Protein AF-A0A956UY83-F1 (afdb_monomer_lite)

Radius of gyration: 23.58 Å; chains: 1; bounding box: 58×49×59 Å

Sequence (407 aa):
MSHESLRDFHHNQSVWLARLATGSGDPSGYDPRLHQHADASAIRTGESGVVMLPFERTTGESLAAFRALSAWLRQIPIADMLVWSMQRDAEIDLELLAQGFRSGFEPWWMTRDLSRPIATPMHEISLITNADIEHLADSTIPYIVQAQLPLMRNLVRSTNQVIWLVARSGRTIIGQTILNITDDHAGIFNVGVDGRYRRRGIGTSLTNAALLLARDLGVRSVNLNSTGMGEHIYQKSGFRRIGEGMTWSISGRNAQQPVSVENYELARAIGGGETADVESLPLPAIFPNGMTPQELAAHFHQQEMLQHLITLGQTPEIISLWDAGLREQALAAASNPAARELVTDTRRARPLHLATERGAGTLVLALIAAGADLHARDGEYRSTPLDWAHACNKPTIARIIRQAGGS

Secondary structure (DSSP, 8-state):
--HHHHHHHHHHHHHHHHHHHHSSS---S--TTEEEETTEEEEEETTEEEEE--SS--HHHHHHHHHHHHHHHTTS--SEEEEEESS--HHHHHHHHHTTPEE----EEEEEETTS--PPPSSEEEE--HHHHHTTTT--STT--GGGHHHHHHHHHH-TTEEEEEEEETTEEEEEEEEEE-SSEEEEEEEEE-GGGTTSSHHHHHHHHHHHHHHHTT-SEEEEEE-TTTHHHHHHTT-EEEEE-EEEEEEHHHHHSPPPHHHHHHHHHHHHT-GGGGSSS---SS-TTS--HHHHHHHTT-HHHHHHHHHTTPPP-HHHHHHTT-HHHHHHHTTSHHHHT---STT---HHHHHHHHT-HHHHHHHHHTT--TT---SSS---HHHHHHHTT-HHHHHHHHHTT--

Structure (mmCIF, N/CA/C/O backbone):
data_AF-A0A956UY83-F1
#
_entry.id   AF-A0A956UY83-F1
#
loop_
_atom_site.group_PDB
_atom_site.id
_atom_site.type_symbol
_atom_site.label_atom_id
_atom_site.label_alt_id
_atom_site.label_comp_id
_atom_site.label_asym_id
_atom_site.label_entity_id
_atom_site.label_seq_id
_atom_site.pdbx_PDB_ins_code
_atom_site.Cartn_x
_atom_site.Cartn_y
_atom_site.Cartn_z
_atom_site.occupancy
_atom_site.B_iso_or_equiv
_atom_site.auth_seq_id
_atom_site.auth_comp_id
_atom_site.auth_asym_id
_atom_site.auth_atom_id
_atom_site.pdbx_PDB_model_num
ATOM 1 N N . MET A 1 1 ? -21.745 11.814 -4.403 1.00 50.91 1 MET A N 1
ATOM 2 C CA . MET A 1 1 ? -21.823 11.290 -3.020 1.00 50.91 1 MET A CA 1
ATOM 3 C C . MET A 1 1 ? -20.476 11.477 -2.350 1.00 50.91 1 MET A C 1
ATOM 5 O O . MET A 1 1 ? -19.491 11.058 -2.935 1.00 50.91 1 MET A O 1
ATOM 9 N N . SER A 1 2 ? -20.427 11.957 -1.116 1.00 58.25 2 SER A N 1
ATOM 10 C CA . SER A 1 2 ? -20.344 13.390 -0.798 1.00 58.25 2 SER A CA 1
ATOM 11 C C . SER A 1 2 ? -18.969 13.606 -0.157 1.00 58.25 2 SER A C 1
ATOM 13 O O . SER A 1 2 ? -18.491 12.723 0.549 1.00 58.25 2 SER A O 1
ATOM 15 N N . HIS A 1 3 ? -18.335 14.745 -0.429 1.00 74.50 3 HIS A N 1
ATOM 16 C CA . HIS A 1 3 ? -17.080 15.187 0.198 1.00 74.50 3 HIS A CA 1
ATOM 17 C C . HIS A 1 3 ? -17.102 15.004 1.732 1.00 74.50 3 HIS A C 1
ATOM 19 O O . HIS A 1 3 ? -16.123 14.582 2.337 1.00 74.50 3 HIS A O 1
ATOM 25 N N . GLU A 1 4 ? -18.285 15.202 2.322 1.00 83.94 4 GLU A N 1
ATOM 26 C CA . GLU A 1 4 ? -18.640 14.918 3.717 1.00 83.94 4 GLU A CA 1
ATOM 27 C C . GLU A 1 4 ? -18.223 13.510 4.177 1.00 83.94 4 GLU A C 1
ATOM 29 O O . GLU A 1 4 ? -17.485 13.397 5.143 1.00 83.94 4 GLU A O 1
ATOM 34 N N . SER A 1 5 ? -18.552 12.438 3.441 1.00 85.88 5 SER A N 1
ATOM 35 C CA . SER A 1 5 ? -18.210 11.069 3.871 1.00 85.88 5 SER A CA 1
ATOM 36 C C . SER A 1 5 ? -16.701 10.818 3.988 1.00 85.88 5 SER A C 1
ATOM 38 O O . SER A 1 5 ? -16.284 9.975 4.779 1.00 85.88 5 SER A O 1
ATOM 40 N N . LEU A 1 6 ? -15.879 11.496 3.176 1.00 88.06 6 LEU A N 1
ATOM 41 C CA . LEU A 1 6 ? -14.417 11.411 3.282 1.00 88.06 6 LEU A CA 1
ATOM 42 C C . LEU A 1 6 ? -13.892 12.240 4.456 1.00 88.06 6 LEU A C 1
ATOM 44 O O . LEU A 1 6 ? -12.936 11.823 5.105 1.00 88.06 6 LEU A O 1
ATOM 48 N N . ARG A 1 7 ? -14.535 13.369 4.762 1.00 89.19 7 ARG A N 1
ATOM 49 C CA . ARG A 1 7 ? -14.230 14.169 5.948 1.00 89.19 7 ARG A CA 1
ATOM 50 C C . ARG A 1 7 ? -14.555 13.402 7.231 1.00 89.19 7 ARG A C 1
ATOM 52 O O . ARG A 1 7 ? -13.711 13.334 8.117 1.00 89.19 7 ARG A O 1
ATOM 59 N N . ASP A 1 8 ? -15.711 12.743 7.286 1.00 89.38 8 ASP A N 1
ATOM 60 C CA . ASP A 1 8 ? -16.106 11.889 8.414 1.00 89.38 8 ASP A CA 1
ATOM 61 C C . ASP A 1 8 ? -15.128 10.719 8.587 1.00 89.38 8 ASP A C 1
ATOM 63 O O . ASP A 1 8 ? -14.770 10.347 9.706 1.00 89.38 8 ASP A O 1
ATOM 67 N N . PHE A 1 9 ? -14.659 10.149 7.468 1.00 90.12 9 PHE A N 1
ATOM 68 C CA . PHE A 1 9 ? -13.612 9.131 7.469 1.00 90.12 9 PHE A CA 1
ATOM 69 C C . PHE A 1 9 ? -12.315 9.671 8.072 1.00 90.12 9 PHE A C 1
ATOM 71 O O . PHE A 1 9 ? -11.784 9.076 9.008 1.00 90.12 9 PHE A O 1
ATOM 78 N N . HIS A 1 10 ? -11.795 10.781 7.536 1.00 91.12 10 HIS A N 1
ATOM 79 C CA . HIS A 1 10 ? -10.540 11.389 7.987 1.00 91.12 10 HIS A CA 1
ATOM 80 C C . HIS A 1 10 ? -10.600 11.748 9.470 1.00 91.12 10 HIS A C 1
ATOM 82 O O . HIS A 1 10 ? -9.668 11.438 10.216 1.00 91.12 10 HIS A O 1
ATOM 88 N N . HIS A 1 11 ? -11.728 12.298 9.921 1.00 91.00 11 HIS A N 1
ATOM 89 C CA . HIS A 1 11 ? -11.971 12.577 11.327 1.00 91.00 11 HIS A CA 1
ATOM 90 C C . HIS A 1 11 ? -11.939 11.294 12.171 1.00 91.00 11 HIS A C 1
ATOM 92 O O . HIS A 1 11 ? -11.192 11.221 13.147 1.00 91.00 11 HIS A O 1
ATOM 98 N N . ASN A 1 12 ? -12.679 10.250 11.779 1.00 93.38 12 ASN A N 1
ATOM 99 C CA . ASN A 1 12 ? -12.707 8.991 12.527 1.00 93.38 12 ASN A CA 1
ATOM 100 C C . ASN A 1 12 ? -11.324 8.321 12.594 1.00 93.38 12 ASN A C 1
ATOM 102 O O . ASN A 1 12 ? -10.913 7.869 13.663 1.00 93.38 12 ASN A O 1
ATOM 106 N N . GLN A 1 13 ? -10.586 8.314 11.481 1.00 90.88 13 GLN A N 1
ATOM 107 C CA . GLN A 1 13 ? -9.219 7.801 11.390 1.00 90.88 13 GLN A CA 1
ATOM 108 C C . GLN A 1 13 ? -8.261 8.597 12.292 1.00 90.88 13 GLN A C 1
ATOM 110 O O . GLN A 1 13 ? -7.444 8.004 12.997 1.00 90.88 13 GLN A O 1
ATOM 115 N N . SER A 1 14 ? -8.384 9.926 12.317 1.00 89.25 14 SER A N 1
ATOM 116 C CA . SER A 1 14 ? -7.574 10.801 13.173 1.00 89.25 14 SER A CA 1
ATOM 117 C C . SER A 1 14 ? -7.861 10.561 14.656 1.00 89.25 14 SER A C 1
ATOM 119 O O . SER A 1 14 ? -6.930 10.417 15.447 1.00 89.25 14 SER A O 1
ATOM 121 N N . VAL A 1 15 ? -9.137 10.426 15.038 1.00 91.12 15 VAL A N 1
ATOM 122 C CA . VAL A 1 15 ? -9.526 10.078 16.415 1.00 91.12 15 VAL A CA 1
ATOM 123 C C . VAL A 1 15 ? -9.041 8.679 16.788 1.00 91.12 15 VAL A C 1
ATOM 125 O O . VAL A 1 15 ? -8.536 8.488 17.892 1.00 91.12 15 VAL A O 1
ATOM 128 N N . TRP A 1 16 ? -9.147 7.701 15.883 1.00 92.12 16 TRP A N 1
ATOM 129 C CA . TRP A 1 16 ? -8.645 6.346 16.115 1.00 92.12 16 TRP A CA 1
ATOM 130 C C . TRP A 1 16 ? -7.144 6.345 16.417 1.00 92.12 16 TRP A C 1
ATOM 132 O O . TRP A 1 16 ? -6.716 5.787 17.428 1.00 92.12 16 TRP A O 1
ATOM 142 N N . LEU A 1 17 ? -6.347 7.016 15.582 1.00 89.75 17 LEU A N 1
ATOM 143 C CA . LEU A 1 17 ? -4.910 7.124 15.810 1.00 89.75 17 LEU A CA 1
ATOM 144 C C . LEU A 1 17 ? -4.606 7.871 17.114 1.00 89.75 17 LEU A C 1
ATOM 146 O O . LEU A 1 17 ? -3.739 7.431 17.864 1.00 89.75 17 LEU A O 1
ATOM 150 N N . ALA A 1 18 ? -5.321 8.956 17.423 1.00 88.19 18 ALA A N 1
ATOM 151 C CA . ALA A 1 18 ? -5.119 9.700 18.665 1.00 88.19 18 ALA A CA 1
ATOM 152 C C . ALA A 1 18 ? -5.425 8.841 19.904 1.00 88.19 18 ALA A C 1
ATOM 154 O O . ALA A 1 18 ? -4.653 8.843 20.857 1.00 88.19 18 ALA A O 1
ATOM 155 N N . ARG A 1 19 ? -6.484 8.024 19.869 1.00 90.06 19 ARG A N 1
ATOM 156 C CA . ARG A 1 19 ? -6.794 7.046 20.927 1.00 90.06 19 ARG A CA 1
ATOM 157 C C . ARG A 1 19 ? -5.690 5.999 21.076 1.00 90.06 19 ARG A C 1
ATOM 159 O O . ARG A 1 19 ? -5.310 5.658 22.193 1.00 90.06 19 ARG A O 1
ATOM 166 N N . LEU A 1 20 ? -5.124 5.510 19.970 1.00 87.25 20 LEU A N 1
ATOM 167 C CA . LEU A 1 20 ? -3.953 4.624 20.012 1.00 87.25 20 LEU A CA 1
ATOM 168 C C . LEU A 1 20 ? -2.699 5.332 20.545 1.00 87.25 20 LEU A C 1
ATOM 170 O O . LEU A 1 20 ? -1.855 4.686 21.166 1.00 87.25 20 LEU A O 1
ATOM 174 N N . ALA A 1 21 ? -2.581 6.643 20.328 1.00 84.00 21 ALA A N 1
ATOM 175 C CA . ALA A 1 21 ? -1.543 7.455 20.939 1.00 84.00 21 ALA A CA 1
ATOM 176 C C . ALA A 1 21 ? -1.723 7.452 22.449 1.00 84.00 21 ALA A C 1
ATOM 178 O O . ALA A 1 21 ? -0.811 7.036 23.137 1.00 84.00 21 ALA A O 1
ATOM 179 N N . THR A 1 22 ? -2.887 7.855 22.960 1.00 80.38 22 THR A N 1
ATOM 180 C CA . THR A 1 22 ? -3.088 8.154 24.382 1.00 80.38 22 THR A CA 1
ATOM 181 C C . THR A 1 22 ? -3.363 6.923 25.241 1.00 80.38 22 THR A C 1
ATOM 183 O O . THR A 1 22 ? -2.953 6.854 26.401 1.00 80.38 22 THR A O 1
ATOM 186 N N . GLY A 1 23 ? -4.028 5.917 24.677 1.00 81.56 23 GLY A N 1
ATOM 187 C CA . GLY A 1 23 ? -4.638 4.824 25.432 1.00 81.56 23 GLY A CA 1
ATOM 188 C C . GLY A 1 23 ? -5.921 5.224 26.165 1.00 81.56 23 GLY A C 1
ATOM 189 O O . GLY A 1 23 ? -6.405 4.445 26.988 1.00 81.56 23 GLY A O 1
ATOM 190 N N . SER A 1 24 ? -6.457 6.416 25.884 1.00 74.31 24 SER A N 1
ATOM 191 C CA . SER A 1 24 ? -7.703 6.952 26.440 1.00 74.31 24 SER A CA 1
ATOM 192 C C . SER A 1 24 ? -8.797 7.017 25.374 1.00 74.31 24 SER A C 1
ATOM 194 O O . SER A 1 24 ? -8.524 7.137 24.182 1.00 74.31 24 SER A O 1
ATOM 196 N N . GLY A 1 25 ? -10.059 6.975 25.806 1.00 68.50 25 GLY A N 1
ATOM 197 C CA . GLY A 1 25 ? -11.194 7.251 24.922 1.00 68.50 25 GLY A CA 1
ATOM 198 C C . GLY A 1 25 ? -11.371 8.720 24.543 1.00 68.50 25 GLY A C 1
ATOM 199 O O . GLY A 1 25 ? -11.945 8.999 23.490 1.00 68.50 25 GLY A O 1
ATOM 200 N N . ASP A 1 26 ? -10.866 9.625 25.384 1.00 74.00 26 ASP A N 1
ATOM 201 C CA . ASP A 1 26 ? -10.873 11.075 25.190 1.00 74.00 26 ASP A CA 1
ATOM 202 C C . ASP A 1 26 ? -9.459 11.554 24.799 1.00 74.00 26 ASP A C 1
ATOM 204 O O . ASP A 1 26 ? -8.561 11.535 25.650 1.00 74.00 26 ASP A O 1
ATOM 208 N N . PRO A 1 27 ? -9.227 11.935 23.528 1.00 70.62 27 PRO A N 1
ATOM 209 C CA . PRO A 1 27 ? -7.920 12.361 23.035 1.00 70.62 27 PRO A CA 1
ATOM 210 C C . PRO A 1 27 ? -7.611 13.851 23.286 1.00 70.62 27 PRO A C 1
ATOM 212 O O . PRO A 1 27 ? -6.609 14.340 22.775 1.00 70.62 27 PRO A O 1
ATOM 215 N N . SER A 1 28 ? -8.449 14.597 24.021 1.00 67.12 28 SER A N 1
ATOM 216 C CA . SER A 1 28 ? -8.338 16.064 24.152 1.00 67.12 28 SER A CA 1
ATOM 217 C C . SER A 1 28 ? -7.187 16.570 25.042 1.00 67.12 28 SER A C 1
ATOM 219 O O . SER A 1 28 ? -6.935 17.775 25.098 1.00 67.12 28 SER A O 1
ATOM 221 N N . GLY A 1 29 ? -6.472 15.677 25.734 1.00 63.16 29 GLY A N 1
ATOM 222 C CA . GLY A 1 29 ? -5.338 16.022 26.596 1.00 63.16 29 GLY A CA 1
ATOM 223 C C . GLY A 1 29 ? -3.993 16.093 25.863 1.00 63.16 29 GLY A C 1
ATOM 224 O O . GLY A 1 29 ? -3.785 15.443 24.842 1.00 63.16 29 GLY A O 1
ATOM 225 N N . TYR A 1 30 ? -3.042 16.847 26.424 1.00 67.50 30 TYR A N 1
ATOM 226 C CA . TYR A 1 30 ? -1.644 16.806 25.982 1.00 67.50 30 TYR A CA 1
ATOM 227 C C . TYR A 1 30 ? -1.063 15.400 26.196 1.00 67.50 30 TYR A C 1
ATOM 229 O O . TYR A 1 30 ? -1.013 14.921 27.331 1.00 67.50 30 TYR A O 1
ATOM 237 N N . ASP A 1 31 ? -0.585 14.763 25.125 1.00 75.56 31 ASP A N 1
ATOM 238 C CA . ASP A 1 31 ? 0.145 13.495 25.185 1.00 75.56 31 ASP A CA 1
ATOM 239 C C . ASP A 1 31 ? 1.488 13.639 24.454 1.00 75.56 31 ASP A C 1
ATOM 241 O O . ASP A 1 31 ? 1.511 14.059 23.297 1.00 75.56 31 ASP A O 1
ATOM 245 N N . PRO A 1 32 ? 2.620 13.263 25.077 1.00 78.62 32 PRO A N 1
ATOM 246 C CA . PRO A 1 32 ? 3.939 13.349 24.448 1.00 78.62 32 PRO A CA 1
ATOM 247 C C . PRO A 1 32 ? 4.111 12.430 23.223 1.00 78.62 32 PRO A C 1
ATOM 249 O O . PRO A 1 32 ? 5.154 12.476 22.579 1.00 78.62 32 PRO A O 1
ATOM 252 N N . ARG A 1 33 ? 3.130 11.575 22.910 1.00 82.38 33 ARG A N 1
ATOM 253 C CA . ARG A 1 33 ? 3.079 10.702 21.728 1.00 82.38 33 ARG A CA 1
ATOM 254 C C . ARG A 1 33 ? 2.190 11.254 20.614 1.00 82.38 33 ARG A C 1
ATOM 256 O O . ARG A 1 33 ? 2.056 10.568 19.606 1.00 82.38 33 ARG A O 1
ATOM 263 N N . LEU A 1 34 ? 1.592 12.434 20.774 1.00 86.50 34 LEU A N 1
ATOM 264 C CA . LEU A 1 34 ? 0.762 13.099 19.770 1.00 86.50 34 LEU A CA 1
ATOM 265 C C . LEU A 1 34 ? 1.307 14.507 19.502 1.00 86.50 34 LEU A C 1
ATOM 267 O O . LEU A 1 34 ? 1.472 15.312 20.414 1.00 86.50 34 LEU A O 1
ATOM 271 N N . HIS A 1 35 ? 1.534 14.822 18.233 1.00 89.50 35 HIS A N 1
ATOM 272 C CA . HIS A 1 35 ? 1.885 16.155 17.769 1.00 89.50 35 HIS A CA 1
ATOM 273 C C . HIS A 1 35 ? 0.931 16.572 16.654 1.00 89.50 35 HIS A C 1
ATOM 275 O O . HIS A 1 35 ? 0.647 15.792 15.746 1.00 89.50 35 HIS A O 1
ATOM 281 N N . GLN A 1 36 ? 0.413 17.794 16.726 1.00 88.62 36 GLN A N 1
ATOM 282 C CA . GLN A 1 36 ? -0.533 18.327 15.751 1.00 88.62 36 GLN A CA 1
ATOM 283 C C . GLN A 1 36 ? 0.060 19.546 15.059 1.00 88.62 36 GLN A C 1
ATOM 285 O O . GLN A 1 36 ? 0.726 20.369 15.686 1.00 88.62 36 GLN A O 1
ATOM 290 N N . HIS A 1 37 ? -0.211 19.666 13.764 1.00 84.88 37 HIS A N 1
ATOM 291 C CA . HIS A 1 37 ? 0.158 20.823 12.965 1.00 84.88 37 HIS A CA 1
ATOM 292 C C . HIS A 1 37 ? -0.976 21.112 11.980 1.00 84.88 37 HIS A C 1
ATOM 294 O O . HIS A 1 37 ? -1.172 20.369 11.018 1.00 84.88 37 HIS A O 1
ATOM 300 N N . ALA A 1 38 ? -1.720 22.197 12.215 1.00 81.88 38 ALA A N 1
ATOM 301 C CA . ALA A 1 38 ? -3.009 22.447 11.563 1.00 81.88 38 ALA A CA 1
ATOM 302 C C . ALA A 1 38 ? -3.973 21.252 11.757 1.00 81.88 38 ALA A C 1
ATOM 304 O O . ALA A 1 38 ? -4.163 20.809 12.886 1.00 81.88 38 ALA A O 1
ATOM 305 N N . ASP A 1 39 ? -4.581 20.736 10.688 1.00 82.00 39 ASP A N 1
ATOM 306 C CA . ASP A 1 39 ? -5.468 19.562 10.686 1.00 82.00 39 ASP A CA 1
ATOM 307 C C . ASP A 1 39 ? -4.734 18.225 10.457 1.00 82.00 39 ASP A C 1
ATOM 309 O O . ASP A 1 39 ? -5.361 17.173 10.338 1.00 82.00 39 ASP A O 1
ATOM 313 N N . ALA A 1 40 ? -3.401 18.254 10.425 1.00 88.12 40 ALA A N 1
ATOM 314 C CA . ALA A 1 40 ? -2.555 17.076 10.318 1.00 88.12 40 ALA A CA 1
ATOM 315 C C . ALA A 1 40 ? -2.027 16.647 11.696 1.00 88.12 40 ALA A C 1
ATOM 317 O O . ALA A 1 40 ? -1.881 17.458 12.617 1.00 88.12 40 ALA A O 1
ATOM 318 N N . SER A 1 41 ? -1.691 15.364 11.836 1.00 91.81 41 SER A N 1
ATOM 319 C CA . SER A 1 41 ? -1.151 14.830 13.092 1.00 91.81 41 SER A CA 1
ATOM 320 C C . SER A 1 41 ? -0.038 13.815 12.870 1.00 91.81 41 SER A C 1
ATOM 322 O O . SER A 1 41 ? -0.056 13.048 11.910 1.00 91.81 41 SER A O 1
ATOM 324 N N . ALA A 1 42 ? 0.933 13.814 13.779 1.00 93.44 42 ALA A N 1
ATOM 325 C CA . ALA A 1 42 ? 1.918 12.760 13.931 1.00 93.44 42 ALA A CA 1
ATOM 326 C C . ALA A 1 42 ? 1.766 12.095 15.291 1.00 93.44 42 ALA A C 1
ATOM 328 O O . ALA A 1 42 ? 1.588 12.761 16.310 1.00 93.44 42 ALA A O 1
ATOM 329 N N . ILE A 1 43 ? 1.830 10.771 15.300 1.00 91.56 43 ILE A N 1
ATOM 330 C CA . ILE A 1 43 ? 1.522 9.954 16.465 1.00 91.56 43 ILE A CA 1
ATOM 331 C C . ILE A 1 43 ? 2.555 8.842 16.611 1.00 91.56 43 ILE A C 1
ATOM 333 O O . ILE A 1 43 ? 2.953 8.239 15.621 1.00 91.56 43 ILE A O 1
ATOM 337 N N . ARG A 1 44 ? 2.949 8.514 17.844 1.00 89.12 44 ARG A N 1
ATOM 338 C CA . ARG A 1 44 ? 3.721 7.305 18.158 1.00 89.12 44 ARG A CA 1
ATOM 339 C C . ARG A 1 44 ? 2.810 6.220 18.734 1.00 89.12 44 ARG A C 1
ATOM 341 O O . ARG A 1 44 ? 2.484 6.235 19.922 1.00 89.12 44 ARG A O 1
ATOM 348 N N . THR A 1 45 ? 2.421 5.257 17.900 1.00 83.44 45 THR A N 1
ATOM 349 C CA . THR A 1 45 ? 1.601 4.098 18.289 1.00 83.44 45 THR A CA 1
ATOM 350 C C . THR A 1 45 ? 2.496 2.921 18.683 1.00 83.44 45 THR A C 1
ATOM 352 O O . THR A 1 45 ? 2.848 2.074 17.860 1.00 83.44 45 THR A O 1
ATOM 355 N N . GLY A 1 46 ? 2.891 2.858 19.956 1.00 81.19 46 GLY A N 1
ATOM 356 C CA . GLY A 1 46 ? 3.873 1.871 20.416 1.00 81.19 46 GLY A CA 1
ATOM 357 C C . GLY A 1 46 ? 5.273 2.210 19.897 1.00 81.19 46 GLY A C 1
ATOM 358 O O . GLY A 1 46 ? 5.852 3.205 20.330 1.00 81.19 46 GLY A O 1
ATOM 359 N N . GLU A 1 47 ? 5.811 1.391 18.991 1.00 86.38 47 GLU A N 1
ATOM 360 C CA . GLU A 1 47 ? 7.127 1.613 18.369 1.00 86.38 47 GLU A CA 1
ATOM 361 C C . GLU A 1 47 ? 7.048 2.303 16.999 1.00 86.38 47 GLU A C 1
ATOM 363 O O . GLU A 1 47 ? 8.048 2.859 16.557 1.00 86.38 47 GLU A O 1
ATOM 368 N N . SER A 1 48 ? 5.888 2.328 16.342 1.00 89.81 48 SER A N 1
ATOM 369 C CA . SER A 1 48 ? 5.723 2.948 15.020 1.00 89.81 48 SER A CA 1
ATOM 370 C C . SER A 1 48 ? 5.322 4.420 15.135 1.00 89.81 48 SER A C 1
ATOM 372 O O . SER A 1 48 ? 4.521 4.795 15.997 1.00 89.81 48 SER A O 1
ATOM 374 N N . GLY A 1 49 ? 5.860 5.256 14.250 1.00 93.81 49 GLY A N 1
ATOM 375 C CA . GLY A 1 49 ? 5.396 6.618 14.008 1.00 93.81 49 GLY A CA 1
ATOM 376 C C . GLY A 1 49 ? 4.368 6.643 12.877 1.00 93.81 49 GLY A C 1
ATOM 377 O O . GLY A 1 49 ? 4.543 5.973 11.868 1.00 93.81 49 GLY A O 1
ATOM 378 N N . VAL A 1 50 ? 3.303 7.423 13.007 1.00 94.69 50 VAL A N 1
ATOM 379 C CA . VAL A 1 50 ? 2.276 7.582 11.970 1.00 94.69 50 VAL A CA 1
ATOM 380 C C . VAL A 1 50 ? 2.049 9.062 11.726 1.00 94.69 50 VAL A C 1
ATOM 382 O O . VAL A 1 50 ? 1.783 9.793 12.672 1.00 94.69 50 VAL A O 1
ATOM 385 N N . VAL A 1 51 ? 2.124 9.498 10.473 1.00 95.44 51 VAL A N 1
ATOM 386 C CA . VAL A 1 51 ? 1.731 10.831 10.015 1.00 95.44 51 VAL A CA 1
ATOM 387 C C . VAL A 1 51 ? 0.429 10.705 9.235 1.00 95.44 51 VAL A C 1
ATOM 389 O O . VAL A 1 51 ? 0.377 10.023 8.213 1.00 95.44 51 VAL A O 1
ATOM 392 N N . MET A 1 52 ? -0.619 11.375 9.701 1.00 94.12 52 MET A N 1
ATOM 393 C CA . MET A 1 52 ? -1.843 11.595 8.939 1.00 94.12 52 MET A CA 1
ATOM 394 C C . MET A 1 52 ? -1.747 12.965 8.273 1.00 94.12 52 MET A C 1
ATOM 396 O O . MET A 1 52 ? -1.746 13.987 8.966 1.00 94.12 52 MET A O 1
ATOM 400 N N . LEU A 1 53 ? -1.637 12.980 6.943 1.00 94.19 53 LEU A N 1
ATOM 401 C CA . LEU A 1 53 ? -1.637 14.217 6.168 1.00 94.19 53 LEU A CA 1
ATOM 402 C C . LEU A 1 53 ? -2.990 14.933 6.295 1.00 94.19 53 LEU A C 1
ATOM 404 O O . LEU A 1 53 ? -4.016 14.292 6.568 1.00 94.19 53 LEU A O 1
ATOM 408 N N . PRO A 1 54 ? -2.999 16.267 6.135 1.00 90.50 54 PRO A N 1
ATOM 409 C CA . PRO A 1 54 ? -4.238 17.018 6.220 1.00 90.50 54 PRO A CA 1
ATOM 410 C C . PRO A 1 54 ? -5.176 16.653 5.059 1.00 90.50 54 PRO A C 1
ATOM 412 O O . PRO A 1 54 ? -4.748 16.124 4.030 1.00 90.50 54 PRO A O 1
ATOM 415 N N . PHE A 1 55 ? -6.468 16.927 5.224 1.00 87.06 55 PHE A N 1
ATOM 416 C CA . PHE A 1 55 ? -7.484 16.646 4.208 1.00 87.06 55 PHE A CA 1
ATOM 417 C C . PHE A 1 55 ? -8.044 17.958 3.652 1.00 87.06 55 PHE A C 1
ATOM 419 O O . PHE A 1 55 ? -8.235 18.914 4.393 1.00 87.06 55 PHE A O 1
ATOM 426 N N . GLU A 1 56 ? -8.317 18.008 2.342 1.00 84.12 56 GLU A N 1
ATOM 427 C CA . GLU A 1 56 ? -8.797 19.222 1.649 1.00 84.12 56 GLU A CA 1
ATOM 428 C C . GLU A 1 56 ? -7.817 20.412 1.715 1.00 84.12 56 GLU A C 1
ATOM 430 O O . GLU A 1 56 ? -8.223 21.574 1.712 1.00 84.12 56 GLU A O 1
ATOM 435 N N . ARG A 1 57 ? -6.513 20.127 1.750 1.00 85.25 57 ARG A N 1
ATOM 436 C CA . ARG A 1 57 ? -5.446 21.128 1.667 1.00 85.25 57 ARG A CA 1
ATOM 437 C C . ARG A 1 57 ? -4.762 21.097 0.316 1.00 85.25 57 ARG A C 1
ATOM 439 O O . ARG A 1 57 ? -4.777 20.087 -0.383 1.00 85.25 57 ARG A O 1
ATOM 446 N N . THR A 1 58 ? -4.121 22.205 -0.029 1.00 91.38 58 THR A N 1
ATOM 447 C CA . THR A 1 58 ? -3.215 22.238 -1.177 1.00 91.38 58 THR A CA 1
ATOM 448 C C . THR A 1 58 ? -2.016 21.314 -0.944 1.00 91.38 58 THR A C 1
ATOM 450 O O . THR A 1 58 ? -1.633 21.026 0.196 1.00 91.38 58 THR A O 1
ATOM 453 N N . THR A 1 59 ? -1.374 20.885 -2.029 1.00 92.75 59 THR A N 1
ATOM 454 C CA . THR A 1 59 ? -0.110 20.135 -2.000 1.00 92.75 59 THR A CA 1
ATOM 455 C C . THR A 1 59 ? 0.933 20.835 -1.120 1.00 92.75 59 THR A C 1
ATOM 457 O O . THR A 1 59 ? 1.528 20.217 -0.240 1.00 92.75 59 THR A O 1
ATOM 460 N N . GLY A 1 60 ? 1.104 22.154 -1.282 1.00 94.50 60 GLY A N 1
ATOM 461 C CA . GLY A 1 60 ? 2.084 22.941 -0.525 1.00 94.50 60 GLY A CA 1
ATOM 462 C C . GLY A 1 60 ? 1.817 22.975 0.983 1.00 94.50 60 GLY A C 1
ATOM 463 O O . GLY A 1 60 ? 2.745 22.795 1.774 1.00 94.50 60 GLY A O 1
ATOM 464 N N . GLU A 1 61 ? 0.558 23.153 1.393 1.00 94.50 61 GLU A N 1
ATOM 465 C CA . GLU A 1 61 ? 0.156 23.080 2.806 1.00 94.50 61 GLU A CA 1
ATOM 466 C C . GLU A 1 61 ? 0.381 21.676 3.384 1.00 94.50 61 GLU A C 1
ATOM 468 O O . GLU A 1 61 ? 0.895 21.539 4.497 1.00 94.50 61 GLU A O 1
ATOM 473 N N . SER A 1 62 ? 0.055 20.632 2.616 1.00 94.75 62 SER A N 1
ATOM 474 C CA . SER A 1 62 ? 0.232 19.234 3.024 1.00 94.75 62 SER A CA 1
ATOM 475 C C . SER A 1 62 ? 1.705 18.881 3.221 1.00 94.75 62 SER A C 1
ATOM 477 O O . SER A 1 62 ? 2.067 18.276 4.230 1.00 94.75 62 SER A O 1
ATOM 479 N N . LEU A 1 63 ? 2.574 19.329 2.312 1.00 95.69 63 LEU A N 1
ATOM 480 C CA . LEU A 1 63 ? 4.019 19.146 2.428 1.00 95.69 63 LEU A CA 1
ATOM 481 C C . LEU A 1 63 ? 4.626 19.960 3.576 1.00 95.69 63 LEU A C 1
ATOM 483 O O . LEU A 1 63 ? 5.536 19.484 4.256 1.00 95.69 63 LEU A O 1
ATOM 487 N N . ALA A 1 64 ? 4.124 21.170 3.838 1.00 95.31 64 ALA A N 1
ATOM 488 C CA . ALA A 1 64 ? 4.551 21.954 4.996 1.00 95.31 64 ALA A CA 1
ATOM 489 C C . ALA A 1 64 ? 4.189 21.253 6.315 1.00 95.31 64 ALA A C 1
ATOM 491 O O . ALA A 1 64 ? 5.042 21.132 7.198 1.00 95.31 64 ALA A O 1
ATOM 492 N N . ALA A 1 65 ? 2.962 20.732 6.420 1.00 95.06 65 ALA A N 1
ATOM 493 C CA . ALA A 1 65 ? 2.530 19.943 7.567 1.00 95.06 65 ALA A CA 1
ATOM 494 C C . ALA A 1 65 ? 3.370 18.667 7.717 1.00 95.06 65 ALA A C 1
ATOM 496 O O . ALA A 1 65 ? 3.874 18.392 8.804 1.00 95.06 65 ALA A O 1
ATOM 497 N N . PHE A 1 66 ? 3.598 17.929 6.625 1.00 96.06 66 PHE A N 1
ATOM 498 C CA . PHE A 1 66 ? 4.456 16.745 6.629 1.00 96.06 66 PHE A CA 1
ATOM 499 C C . PHE A 1 66 ? 5.861 17.050 7.165 1.00 96.06 66 PHE A C 1
ATOM 501 O O . PHE A 1 66 ? 6.346 16.335 8.042 1.00 96.06 66 PHE A O 1
ATOM 508 N N . ARG A 1 67 ? 6.515 18.119 6.690 1.00 95.00 67 ARG A N 1
ATOM 509 C CA . ARG A 1 67 ? 7.852 18.520 7.164 1.00 95.00 67 ARG A CA 1
ATOM 510 C C . ARG A 1 67 ? 7.879 18.805 8.667 1.00 95.00 67 ARG A C 1
ATOM 512 O O . ARG A 1 67 ? 8.766 18.306 9.353 1.00 95.00 67 ARG A O 1
ATOM 519 N N . ALA A 1 68 ? 6.907 19.554 9.189 1.00 94.81 68 ALA A N 1
ATOM 520 C CA . ALA A 1 68 ? 6.821 19.846 10.622 1.00 94.81 68 ALA A CA 1
ATOM 521 C C . ALA A 1 68 ? 6.607 18.571 11.462 1.00 94.81 68 ALA A C 1
ATOM 523 O O . ALA A 1 68 ? 7.312 18.325 12.441 1.00 94.81 68 ALA A O 1
ATOM 524 N N . LEU A 1 69 ? 5.665 17.728 11.042 1.00 95.19 69 LEU A N 1
ATOM 525 C CA . LEU A 1 69 ? 5.277 16.503 11.739 1.00 95.19 69 LEU A CA 1
ATOM 526 C C . LEU A 1 69 ? 6.372 15.423 11.713 1.00 95.19 69 LEU A C 1
ATOM 528 O O . LEU A 1 69 ? 6.672 14.800 12.734 1.00 95.19 69 LEU A O 1
ATOM 532 N N . SER A 1 70 ? 7.003 15.217 10.557 1.00 94.38 70 SER A N 1
ATOM 533 C CA . SER A 1 70 ? 8.120 14.278 10.400 1.00 94.38 70 SER A CA 1
ATOM 534 C C . SER A 1 70 ? 9.356 14.732 11.176 1.00 94.38 70 SER A C 1
ATOM 536 O O . SER A 1 70 ? 10.013 13.896 11.793 1.00 94.38 70 SER A O 1
ATOM 538 N N . ALA A 1 71 ? 9.646 16.038 11.228 1.00 93.69 71 ALA A N 1
ATOM 539 C CA . ALA A 1 71 ? 10.744 16.576 12.030 1.00 93.69 71 ALA A CA 1
ATOM 540 C C . ALA A 1 71 ? 10.577 16.271 13.525 1.00 93.69 71 ALA A C 1
ATOM 542 O O . ALA A 1 71 ? 11.567 15.990 14.200 1.00 93.69 71 ALA A O 1
ATOM 543 N N . TRP A 1 72 ? 9.342 16.279 14.033 1.00 93.50 72 TRP A N 1
ATOM 544 C CA . TRP A 1 72 ? 9.047 15.842 15.395 1.00 93.50 72 TRP A CA 1
ATOM 545 C C . TRP A 1 72 ? 9.267 14.332 15.578 1.00 93.50 72 TRP A C 1
ATOM 547 O O . TRP A 1 72 ? 10.007 13.931 16.475 1.00 93.50 72 TRP A O 1
ATOM 557 N N . LEU A 1 73 ? 8.719 13.479 14.700 1.00 93.38 73 LEU A N 1
ATOM 558 C CA . LEU A 1 73 ? 8.910 12.021 14.804 1.00 93.38 73 LEU A CA 1
ATOM 559 C C . LEU A 1 73 ? 10.382 11.599 14.708 1.00 93.38 73 LEU A C 1
ATOM 561 O O . LEU A 1 73 ? 10.792 10.659 15.386 1.00 93.38 73 LEU A O 1
ATOM 565 N N . ARG A 1 74 ? 11.192 12.300 13.905 1.00 92.62 74 ARG A N 1
ATOM 566 C CA . ARG A 1 74 ? 12.635 12.043 13.764 1.00 92.62 74 ARG A CA 1
ATOM 567 C C . ARG A 1 74 ? 13.423 12.254 15.062 1.00 92.62 74 ARG A C 1
ATOM 569 O O . ARG A 1 74 ? 14.515 11.710 15.190 1.00 92.62 74 ARG A O 1
ATOM 576 N N . GLN A 1 75 ? 12.877 12.994 16.028 1.00 91.50 75 GLN A N 1
ATOM 577 C CA . GLN A 1 75 ? 13.499 13.218 17.339 1.00 91.50 75 GLN A CA 1
ATOM 578 C C . GLN A 1 75 ? 13.226 12.080 18.334 1.00 91.50 75 GLN A C 1
ATOM 580 O O . GLN A 1 75 ? 13.789 12.075 19.429 1.00 91.50 75 GLN A O 1
ATOM 585 N N . ILE A 1 76 ? 12.366 11.118 17.983 1.00 89.88 76 ILE A N 1
ATOM 586 C CA . ILE A 1 76 ? 11.904 10.062 18.886 1.00 89.88 76 ILE A CA 1
ATOM 587 C C . ILE A 1 76 ? 12.335 8.686 18.343 1.00 89.88 76 ILE A C 1
ATOM 589 O O . ILE A 1 76 ? 12.325 8.464 17.130 1.00 89.88 76 ILE A O 1
ATOM 593 N N . PRO A 1 77 ? 12.705 7.719 19.207 1.00 90.06 77 PRO A N 1
ATOM 594 C CA . PRO A 1 77 ? 12.937 6.343 18.782 1.00 90.06 77 PRO A CA 1
ATOM 595 C C . PRO A 1 77 ? 11.661 5.690 18.233 1.00 90.06 77 PRO A C 1
ATOM 597 O O . PRO A 1 77 ? 10.690 5.463 18.971 1.00 90.06 77 PRO A O 1
ATOM 600 N N . ILE A 1 78 ? 11.692 5.362 16.942 1.00 92.06 78 ILE A N 1
ATOM 601 C CA . ILE A 1 78 ? 10.637 4.645 16.222 1.00 92.06 78 ILE A CA 1
ATOM 602 C C . ILE A 1 78 ? 11.234 3.472 15.434 1.00 92.06 78 ILE A C 1
ATOM 604 O O . ILE A 1 78 ? 12.369 3.553 14.968 1.00 92.06 78 ILE A O 1
ATOM 608 N N . ALA A 1 79 ? 10.479 2.383 15.296 1.00 93.12 79 ALA A N 1
ATOM 609 C CA . ALA A 1 79 ? 10.840 1.220 14.485 1.00 93.12 79 ALA A CA 1
ATOM 610 C C . ALA A 1 79 ? 10.578 1.459 12.989 1.00 93.12 79 ALA A C 1
ATOM 612 O O . ALA A 1 79 ? 11.314 0.954 12.138 1.00 93.12 79 ALA A O 1
ATOM 613 N N . ASP A 1 80 ? 9.571 2.273 12.679 1.00 94.62 80 ASP A N 1
ATOM 614 C CA . ASP A 1 80 ? 9.147 2.671 11.339 1.00 94.62 80 ASP A CA 1
ATOM 615 C C . ASP A 1 80 ? 8.336 3.977 11.400 1.00 94.62 80 ASP A C 1
ATOM 617 O O . ASP A 1 80 ? 7.880 4.385 12.472 1.00 94.62 80 ASP A O 1
ATOM 621 N N . MET A 1 81 ? 8.185 4.639 10.253 1.00 95.81 81 MET A N 1
ATOM 622 C CA . MET A 1 81 ? 7.257 5.751 10.062 1.00 95.81 81 MET A CA 1
ATOM 623 C C . MET A 1 81 ? 6.325 5.452 8.889 1.00 95.81 81 MET A C 1
ATOM 625 O O . MET A 1 81 ? 6.789 5.167 7.785 1.00 95.81 81 MET A O 1
ATOM 629 N N . LEU A 1 82 ? 5.022 5.575 9.125 1.00 95.69 82 LEU A N 1
ATOM 630 C CA . LEU A 1 82 ? 3.956 5.431 8.139 1.00 95.69 82 LEU A CA 1
ATOM 631 C C . LEU A 1 82 ? 3.353 6.799 7.830 1.00 95.69 82 LEU A C 1
ATOM 633 O O . LEU A 1 82 ? 3.021 7.542 8.747 1.00 95.69 82 LEU A O 1
ATOM 637 N N . VAL A 1 83 ? 3.153 7.122 6.558 1.00 96.56 83 VAL A N 1
ATOM 638 C CA . VAL A 1 83 ? 2.472 8.350 6.122 1.00 96.56 83 VAL A CA 1
ATOM 639 C C . VAL A 1 83 ? 1.188 7.959 5.416 1.00 96.56 83 VAL A C 1
ATOM 641 O O . VAL A 1 83 ? 1.198 7.059 4.581 1.00 96.56 83 VAL A O 1
ATOM 644 N N . TRP A 1 84 ? 0.084 8.606 5.769 1.00 94.62 84 TRP A N 1
ATOM 645 C CA . TRP A 1 84 ? -1.240 8.352 5.215 1.00 94.62 84 TRP A CA 1
ATOM 646 C C . TRP A 1 84 ? -1.776 9.619 4.566 1.00 94.62 84 TRP A C 1
ATOM 648 O O . TRP A 1 84 ? -1.794 10.676 5.194 1.00 94.62 84 TRP A O 1
ATOM 658 N N . SER A 1 85 ? -2.265 9.492 3.335 1.00 92.81 85 SER A N 1
ATOM 659 C CA . SER A 1 85 ? -3.019 10.530 2.640 1.00 92.81 85 SER A CA 1
ATOM 660 C C . SER A 1 85 ? -4.388 10.013 2.237 1.00 92.81 85 SER A C 1
ATOM 662 O O . SER A 1 85 ? -4.511 8.933 1.658 1.00 92.81 85 SER A O 1
ATOM 664 N N . MET A 1 86 ? -5.416 10.825 2.476 1.00 90.38 86 MET A N 1
ATOM 665 C CA . MET A 1 86 ? -6.783 10.566 2.017 1.00 90.38 86 MET A CA 1
ATOM 666 C C . MET A 1 86 ? -6.953 10.731 0.502 1.00 90.38 86 MET A C 1
ATOM 668 O O . MET A 1 86 ? -7.968 10.292 -0.037 1.00 90.38 86 MET A O 1
ATOM 672 N N . GLN A 1 87 ? -5.997 11.373 -0.171 1.00 89.00 87 GLN A N 1
ATOM 673 C CA . GLN A 1 87 ? -6.058 11.708 -1.591 1.00 89.00 87 GLN A CA 1
ATOM 674 C C . GLN A 1 87 ? -4.747 11.327 -2.289 1.00 89.00 87 GLN A C 1
ATOM 676 O O . GLN A 1 87 ? -3.681 11.325 -1.669 1.00 89.00 87 GLN A O 1
ATOM 681 N N . ARG A 1 88 ? -4.825 11.016 -3.586 1.00 90.44 88 ARG A N 1
ATOM 682 C CA . ARG A 1 88 ? -3.637 10.858 -4.432 1.00 90.44 88 ARG A CA 1
ATOM 683 C C . ARG A 1 88 ? -3.099 12.234 -4.811 1.00 90.44 88 ARG A C 1
ATOM 685 O O . ARG A 1 88 ? -3.871 13.088 -5.239 1.00 90.44 88 ARG A O 1
ATOM 692 N N . ASP A 1 89 ? -1.792 12.411 -4.699 1.00 93.50 89 ASP A N 1
ATOM 693 C CA . ASP A 1 89 ? -1.096 13.625 -5.118 1.00 93.50 89 ASP A CA 1
ATOM 694 C C . ASP A 1 89 ? 0.315 13.232 -5.571 1.00 93.50 89 ASP A C 1
ATOM 696 O O . ASP A 1 89 ? 1.099 12.707 -4.780 1.00 93.50 89 ASP A O 1
ATOM 700 N N . ALA A 1 90 ? 0.605 13.436 -6.857 1.00 94.69 90 ALA A N 1
ATOM 701 C CA . ALA A 1 90 ? 1.863 13.014 -7.469 1.00 94.69 90 ALA A CA 1
ATOM 702 C C . ALA A 1 90 ? 3.070 13.787 -6.921 1.00 94.69 90 ALA A C 1
ATOM 704 O O . ALA A 1 90 ? 4.161 13.234 -6.839 1.00 94.69 90 ALA A O 1
ATOM 705 N N . GLU A 1 91 ? 2.881 15.039 -6.509 1.00 96.38 91 GLU A N 1
ATOM 706 C CA . GLU A 1 91 ? 3.963 15.862 -5.974 1.00 96.38 91 GLU A CA 1
ATOM 707 C C . GLU A 1 91 ? 4.275 15.472 -4.522 1.00 96.38 91 GLU A C 1
ATOM 709 O O . GLU A 1 91 ? 5.441 15.407 -4.138 1.00 96.38 91 GLU A O 1
ATOM 714 N N . ILE A 1 92 ? 3.253 15.117 -3.730 1.00 96.81 92 ILE A N 1
ATOM 715 C CA . ILE A 1 92 ? 3.465 14.511 -2.402 1.00 96.81 92 ILE A CA 1
ATOM 716 C C . ILE A 1 92 ? 4.167 13.156 -2.529 1.00 96.81 92 ILE A C 1
ATOM 718 O O . ILE A 1 92 ? 5.079 12.862 -1.757 1.00 96.81 92 ILE A O 1
ATOM 722 N N . ASP A 1 93 ? 3.747 12.335 -3.491 1.00 97.44 93 ASP A N 1
ATOM 723 C CA . ASP A 1 93 ? 4.359 11.034 -3.752 1.00 97.44 93 ASP A CA 1
ATOM 724 C C . ASP A 1 93 ? 5.838 11.182 -4.134 1.00 97.44 93 ASP A C 1
ATOM 726 O O . ASP A 1 93 ? 6.699 10.548 -3.524 1.00 97.44 93 ASP A O 1
ATOM 730 N N . LEU A 1 94 ? 6.151 12.089 -5.064 1.00 97.88 94 LEU A N 1
ATOM 731 C CA . LEU A 1 94 ? 7.523 12.359 -5.489 1.00 97.88 94 LEU A CA 1
ATOM 732 C C . LEU A 1 94 ? 8.387 12.879 -4.337 1.00 97.88 94 LEU A C 1
ATOM 734 O O . LEU A 1 94 ? 9.502 12.397 -4.145 1.00 97.88 94 LEU A O 1
ATOM 738 N N . GLU A 1 95 ? 7.870 13.806 -3.531 1.00 97.62 95 GLU A N 1
ATOM 739 C CA . GLU A 1 95 ? 8.565 14.316 -2.347 1.00 97.62 95 GLU A CA 1
ATOM 740 C C . GLU A 1 95 ? 8.902 13.199 -1.347 1.00 97.62 95 GLU A C 1
ATOM 742 O O . GLU A 1 95 ? 10.032 13.096 -0.865 1.00 97.62 95 GLU A O 1
ATOM 747 N N . LEU A 1 96 ? 7.940 12.325 -1.042 1.00 97.69 96 LEU A N 1
ATOM 748 C CA . LEU A 1 96 ? 8.144 11.225 -0.100 1.00 97.69 96 LEU A CA 1
ATOM 749 C C . LEU A 1 96 ? 9.120 10.179 -0.654 1.00 97.69 96 LEU A C 1
ATOM 751 O O . LEU A 1 96 ? 10.025 9.745 0.067 1.00 97.69 96 LEU A O 1
ATOM 755 N N . LEU A 1 97 ? 8.985 9.806 -1.928 1.00 97.75 97 LEU A N 1
ATOM 756 C CA . LEU A 1 97 ? 9.899 8.883 -2.601 1.00 97.75 97 LEU A CA 1
ATOM 757 C C . LEU A 1 97 ? 11.332 9.440 -2.649 1.00 97.75 97 LEU A C 1
ATOM 759 O O . LEU A 1 97 ? 12.271 8.697 -2.354 1.00 97.75 97 LEU A O 1
ATOM 763 N N . ALA A 1 98 ? 11.513 10.733 -2.937 1.00 97.12 98 ALA A N 1
ATOM 764 C CA . ALA A 1 98 ? 12.822 11.392 -2.927 1.00 97.12 98 ALA A CA 1
ATOM 765 C C . ALA A 1 98 ? 13.442 11.451 -1.519 1.00 97.12 98 ALA A C 1
ATOM 767 O O . ALA A 1 98 ? 14.656 11.320 -1.358 1.00 97.12 98 ALA A O 1
ATOM 768 N N . GLN A 1 99 ? 12.615 11.551 -0.473 1.00 96.44 99 GLN A N 1
ATOM 769 C CA . GLN A 1 99 ? 13.048 11.426 0.925 1.00 96.44 99 GLN A CA 1
ATOM 770 C C . GLN A 1 99 ? 13.283 9.973 1.385 1.00 96.44 99 GLN A C 1
ATOM 772 O O . GLN A 1 99 ? 13.553 9.734 2.565 1.00 96.44 99 GLN A O 1
ATOM 777 N N . GLY A 1 100 ? 13.206 8.993 0.480 1.00 95.88 100 GLY A N 1
ATOM 778 C CA . GLY A 1 100 ? 13.513 7.592 0.765 1.00 95.88 100 GLY A CA 1
ATOM 779 C C . GLY A 1 100 ? 12.361 6.792 1.374 1.00 95.88 100 GLY A C 1
ATOM 780 O O . GLY A 1 100 ? 12.573 5.648 1.790 1.00 95.88 100 GLY A O 1
ATOM 781 N N . PHE A 1 101 ? 11.151 7.353 1.431 1.00 97.25 101 PHE A N 1
ATOM 782 C CA . PHE A 1 101 ? 9.965 6.567 1.752 1.00 97.25 101 PHE A CA 1
ATOM 783 C C . PHE A 1 101 ? 9.650 5.615 0.606 1.00 97.25 101 PHE A C 1
ATOM 785 O O . PHE A 1 101 ? 9.883 5.921 -0.553 1.00 97.25 101 PHE A O 1
ATOM 792 N N . ARG A 1 102 ? 9.085 4.459 0.935 1.00 95.75 102 ARG A N 1
ATOM 793 C CA . ARG A 1 102 ? 8.590 3.471 -0.022 1.00 95.75 102 ARG A CA 1
ATOM 794 C C . ARG A 1 102 ? 7.086 3.615 -0.164 1.00 95.75 102 ARG A C 1
ATOM 796 O O . ARG A 1 102 ? 6.409 3.794 0.853 1.00 95.75 102 ARG A O 1
ATOM 803 N N . SER A 1 103 ? 6.561 3.458 -1.376 1.00 93.50 103 SER A N 1
ATOM 804 C CA . SER A 1 103 ? 5.118 3.336 -1.588 1.00 93.50 103 SER A CA 1
ATOM 805 C C . SER A 1 103 ? 4.568 2.160 -0.775 1.00 93.50 103 SER A C 1
ATOM 807 O O . SER A 1 103 ? 5.124 1.061 -0.762 1.00 93.50 103 SER A O 1
ATOM 809 N N . GLY A 1 104 ? 3.494 2.423 -0.042 1.00 90.88 104 GLY A N 1
ATOM 810 C CA . GLY A 1 104 ? 2.726 1.435 0.698 1.00 90.88 104 GLY A CA 1
ATOM 811 C C . GLY A 1 104 ? 1.546 0.920 -0.121 1.00 90.88 104 GLY A C 1
ATOM 812 O O . GLY A 1 104 ? 1.520 0.994 -1.347 1.00 90.88 104 GLY A O 1
ATOM 813 N N . PHE A 1 105 ? 0.541 0.385 0.568 1.00 87.12 105 PHE A N 1
ATOM 814 C CA . PHE A 1 105 ? -0.693 -0.030 -0.092 1.00 87.12 105 PHE A CA 1
ATOM 815 C C . PHE A 1 105 ? -1.576 1.182 -0.415 1.00 87.12 105 PHE A C 1
ATOM 817 O O . PHE A 1 105 ? -1.531 2.205 0.271 1.00 87.12 105 PHE A O 1
ATOM 824 N N . GLU A 1 106 ? -2.427 1.043 -1.426 1.00 90.12 106 GLU A N 1
ATOM 825 C CA . GLU A 1 106 ? -3.426 2.049 -1.789 1.00 90.12 106 GLU A CA 1
ATOM 826 C C . GLU A 1 106 ? -4.755 1.747 -1.077 1.00 90.12 106 GLU A C 1
ATOM 828 O O . GLU A 1 106 ? -5.482 0.830 -1.485 1.00 90.12 106 GLU A O 1
ATOM 833 N N . PRO A 1 107 ? -5.091 2.452 0.017 1.00 90.44 107 PRO A N 1
ATOM 834 C CA . PRO A 1 107 ? -6.354 2.249 0.705 1.00 90.44 107 PRO A CA 1
ATOM 835 C C . PRO A 1 107 ? -7.530 2.717 -0.151 1.00 90.44 107 PRO A C 1
ATOM 837 O O . PRO A 1 107 ? -7.572 3.847 -0.636 1.00 90.44 107 PRO A O 1
ATOM 840 N N . TRP A 1 108 ? -8.538 1.863 -0.283 1.00 92.56 108 TRP A N 1
ATOM 841 C CA . TRP A 1 108 ? -9.827 2.229 -0.854 1.00 92.56 108 TRP A CA 1
ATOM 842 C C . TRP A 1 108 ? -10.774 2.579 0.281 1.00 92.56 108 TRP A C 1
ATOM 844 O O . TRP A 1 108 ? -11.163 1.714 1.073 1.00 92.56 108 TRP A O 1
ATOM 854 N N . TRP A 1 109 ? -11.135 3.854 0.357 1.00 92.81 109 TRP A N 1
ATOM 855 C CA . TRP A 1 109 ? -12.046 4.384 1.360 1.00 92.81 109 TRP A CA 1
ATOM 856 C C . TRP A 1 109 ? -13.457 3.914 1.046 1.00 92.81 109 TRP A C 1
ATOM 858 O O . TRP A 1 109 ? -13.946 4.098 -0.073 1.00 92.81 109 TRP A O 1
ATOM 868 N N . MET A 1 110 ? -14.130 3.316 2.024 1.00 94.88 110 MET A N 1
ATOM 869 C CA . MET A 1 110 ? -15.485 2.807 1.858 1.00 94.88 110 MET A CA 1
ATOM 870 C C . MET A 1 110 ? -16.405 3.302 2.968 1.00 94.88 110 MET A C 1
ATOM 872 O O . MET A 1 110 ? -15.991 3.472 4.112 1.00 94.88 110 MET A O 1
ATOM 876 N N . THR A 1 111 ? -17.681 3.492 2.632 1.00 95.56 111 THR A N 1
ATOM 877 C CA . THR A 1 111 ? -18.728 3.866 3.592 1.00 95.56 111 THR A CA 1
ATOM 878 C C . THR A 1 111 ? -19.973 3.001 3.444 1.00 95.56 111 THR A C 1
ATOM 880 O O . THR A 1 111 ? -20.294 2.521 2.348 1.00 95.56 111 THR A O 1
ATOM 883 N N . ARG A 1 112 ? -20.698 2.835 4.548 1.00 95.44 112 ARG A N 1
ATOM 884 C CA . ARG A 1 112 ? -21.978 2.148 4.652 1.00 95.44 112 ARG A CA 1
ATOM 885 C C . ARG A 1 112 ? -22.964 2.993 5.452 1.00 95.44 112 ARG A C 1
ATOM 887 O O . ARG A 1 112 ? -22.762 3.238 6.633 1.00 95.44 112 ARG A O 1
ATOM 894 N N . ASP A 1 113 ? -24.068 3.354 4.811 1.00 94.56 113 ASP A N 1
ATOM 895 C CA . ASP A 1 113 ? -25.246 3.930 5.465 1.00 94.56 113 ASP A CA 1
ATOM 896 C C . ASP A 1 113 ? -26.013 2.842 6.244 1.00 94.56 113 ASP A C 1
ATOM 898 O O . ASP A 1 113 ? -26.281 1.764 5.691 1.00 94.56 113 ASP A O 1
ATOM 902 N N . LEU A 1 114 ? -26.348 3.110 7.513 1.00 96.25 114 LEU A N 1
ATOM 903 C CA . LEU A 1 114 ? -26.995 2.143 8.411 1.00 96.25 114 LEU A CA 1
ATOM 904 C C . LEU A 1 114 ? -28.532 2.136 8.351 1.00 96.25 114 LEU A C 1
ATOM 906 O O . LEU A 1 114 ? -29.148 1.251 8.946 1.00 96.25 114 LEU A O 1
ATOM 910 N N . SER A 1 115 ? -29.164 3.041 7.594 1.00 93.75 115 SER A N 1
ATOM 911 C CA . SER A 1 115 ? -30.612 2.987 7.309 1.00 93.75 115 SER A CA 1
ATOM 912 C C . SER A 1 115 ? -30.992 1.786 6.437 1.00 93.75 115 SER A C 1
ATOM 914 O O . SER A 1 115 ? -32.138 1.336 6.416 1.00 93.75 115 SER A O 1
ATOM 916 N N . ARG A 1 116 ? -30.021 1.244 5.699 1.00 92.62 116 ARG A N 1
ATOM 917 C CA . ARG A 1 116 ? -30.212 0.108 4.799 1.00 92.62 116 ARG A CA 1
ATOM 918 C C . ARG A 1 116 ? -30.157 -1.221 5.568 1.00 92.62 116 ARG A C 1
ATOM 920 O O . ARG A 1 116 ? -29.393 -1.334 6.525 1.00 92.62 116 ARG A O 1
ATOM 927 N N . PRO A 1 117 ? -30.864 -2.273 5.108 1.00 95.62 117 PRO A N 1
ATOM 928 C CA . PRO A 1 117 ? -30.830 -3.587 5.750 1.00 95.62 117 PRO A CA 1
ATOM 929 C C . PRO A 1 117 ? -29.407 -4.134 5.913 1.00 95.62 117 PRO A C 1
ATOM 931 O O . PRO A 1 117 ? -28.574 -4.006 5.013 1.00 95.62 117 PRO A O 1
ATOM 934 N N . ILE A 1 118 ? -29.144 -4.760 7.057 1.00 96.94 118 ILE A N 1
ATOM 935 C CA . ILE A 1 118 ? -27.867 -5.400 7.389 1.00 96.94 118 ILE A CA 1
ATOM 936 C C . ILE A 1 118 ? -28.151 -6.890 7.566 1.00 96.94 118 ILE A C 1
ATOM 938 O O . ILE A 1 118 ? -29.091 -7.258 8.269 1.00 96.94 118 ILE A O 1
ATOM 942 N N . ALA A 1 119 ? -27.371 -7.742 6.903 1.00 95.69 119 ALA A N 1
ATOM 943 C CA . ALA A 1 119 ? -27.548 -9.185 6.997 1.00 95.69 119 ALA A CA 1
ATOM 944 C C . ALA A 1 119 ? -27.128 -9.705 8.379 1.00 95.69 119 ALA A C 1
ATOM 946 O O . ALA A 1 119 ? -26.112 -9.277 8.927 1.00 95.69 119 ALA A O 1
ATOM 947 N N . THR A 1 120 ? -27.877 -10.667 8.913 1.00 95.81 120 THR A N 1
ATOM 948 C CA . THR A 1 120 ? -27.566 -11.303 10.197 1.00 95.81 120 THR A CA 1
ATOM 949 C C . THR A 1 120 ? -26.216 -12.038 10.135 1.00 95.81 120 THR A C 1
ATOM 951 O O . THR A 1 120 ? -25.968 -12.765 9.167 1.00 95.81 120 THR A O 1
ATOM 954 N N . PRO A 1 121 ? -25.331 -11.876 11.137 1.00 96.31 121 PRO A N 1
ATOM 955 C CA . PRO A 1 121 ? -24.098 -12.651 11.248 1.00 96.31 121 PRO A CA 1
ATOM 956 C C . PRO A 1 121 ? -24.376 -14.160 11.272 1.00 96.31 121 PRO A C 1
ATOM 958 O O . PRO A 1 121 ? -25.276 -14.616 11.970 1.00 96.31 121 PRO A O 1
ATOM 961 N N . MET A 1 122 ? -23.590 -14.940 10.524 1.00 95.38 122 MET A N 1
ATOM 962 C CA . MET A 1 122 ? -23.727 -16.408 10.479 1.00 95.38 122 MET A CA 1
ATOM 963 C C . MET A 1 122 ? -22.893 -17.122 11.548 1.00 95.38 122 MET A C 1
ATOM 965 O O . MET A 1 122 ? -23.046 -18.322 11.753 1.00 95.38 122 MET A O 1
ATOM 969 N N . HIS A 1 123 ? -21.970 -16.400 12.182 1.00 96.62 123 HIS A N 1
ATOM 970 C CA . HIS A 1 123 ? -21.065 -16.912 13.208 1.00 96.62 123 HIS A CA 1
ATOM 971 C C . HIS A 1 123 ? -21.355 -16.236 14.543 1.00 96.62 123 HIS A C 1
ATOM 973 O O . HIS A 1 123 ? -21.873 -15.120 14.575 1.00 96.62 123 HIS A O 1
ATOM 979 N N . GLU A 1 124 ? -20.985 -16.901 15.634 1.00 97.38 124 GLU A N 1
ATOM 980 C CA . GLU A 1 124 ? -21.083 -16.342 16.978 1.00 97.38 124 GLU A CA 1
ATOM 981 C C . GLU A 1 124 ? -20.110 -15.166 17.119 1.00 97.38 124 GLU A C 1
ATOM 983 O O . GLU A 1 124 ? -18.889 -15.349 17.074 1.00 97.38 124 GLU A O 1
ATOM 988 N N . ILE A 1 125 ? -20.658 -13.958 17.267 1.00 98.19 125 ILE A N 1
ATOM 989 C CA . ILE A 1 125 ? -19.896 -12.732 17.514 1.00 98.19 125 ILE A CA 1
ATOM 990 C C . ILE A 1 125 ? -20.217 -12.215 18.912 1.00 98.19 125 ILE A C 1
ATOM 992 O O . ILE A 1 125 ? -21.355 -12.274 19.373 1.00 98.19 125 ILE A O 1
ATOM 996 N N . SER A 1 126 ? -19.207 -11.687 19.587 1.00 97.44 126 SER A N 1
ATOM 997 C CA . SER A 1 126 ? -19.308 -11.205 20.960 1.00 97.44 126 SER A CA 1
ATOM 998 C C . SER A 1 126 ? -18.410 -10.004 21.193 1.00 97.44 126 SER A C 1
ATOM 1000 O O . SER A 1 126 ? -17.431 -9.821 20.473 1.00 97.44 126 SER A O 1
ATOM 1002 N N . LEU A 1 127 ? -18.635 -9.301 22.301 1.00 97.00 127 LEU A N 1
ATOM 1003 C CA . LEU A 1 127 ? -17.605 -8.461 22.905 1.00 97.00 127 LEU A CA 1
ATOM 1004 C C . LEU A 1 127 ? -16.433 -9.314 23.413 1.00 97.00 127 LEU A C 1
ATOM 1006 O O . LEU A 1 127 ? -16.615 -10.448 23.877 1.00 97.00 127 LEU A O 1
ATOM 1010 N N . ILE A 1 128 ? -15.230 -8.754 23.325 1.00 95.19 128 ILE A N 1
ATOM 1011 C CA . ILE A 1 128 ? -14.054 -9.306 23.991 1.00 95.19 128 ILE A CA 1
ATOM 1012 C C . ILE A 1 128 ? -14.134 -9.073 25.507 1.00 95.19 128 ILE A C 1
ATOM 1014 O O . ILE A 1 128 ? -14.639 -8.050 25.969 1.00 95.19 128 ILE A O 1
ATOM 1018 N N . THR A 1 129 ? -13.604 -10.005 26.293 1.00 92.50 129 THR A N 1
ATOM 1019 C CA . THR A 1 129 ? -13.445 -9.875 27.747 1.00 92.50 129 THR A CA 1
ATOM 1020 C C . THR A 1 129 ? -11.975 -9.681 28.130 1.00 92.50 129 THR A C 1
ATOM 1022 O O . THR A 1 129 ? -11.069 -9.976 27.354 1.00 92.50 129 THR A O 1
ATOM 1025 N N . ASN A 1 130 ? -11.700 -9.226 29.358 1.00 87.06 130 ASN A N 1
ATOM 1026 C CA . ASN A 1 130 ? -10.315 -9.101 29.836 1.00 87.06 130 ASN A CA 1
ATOM 1027 C C . ASN A 1 130 ? -9.566 -10.444 29.837 1.00 87.06 130 ASN A C 1
ATOM 1029 O O . ASN A 1 130 ? -8.390 -10.471 29.479 1.00 87.06 130 ASN A O 1
ATOM 1033 N N . ALA A 1 131 ? -10.259 -11.534 30.184 1.00 88.44 131 ALA A N 1
ATOM 1034 C CA . ALA A 1 131 ? -9.700 -12.883 30.160 1.00 88.44 131 ALA A CA 1
ATOM 1035 C C . ALA A 1 131 ? -9.347 -13.319 28.730 1.00 88.44 131 ALA A C 1
ATOM 1037 O O . ALA A 1 131 ? -8.309 -13.932 28.509 1.00 88.44 131 ALA A O 1
ATOM 1038 N N . ASP A 1 132 ? -10.162 -12.949 27.737 1.00 92.62 132 ASP A N 1
ATOM 1039 C CA . ASP A 1 132 ? -9.845 -13.235 26.335 1.00 92.62 132 ASP A CA 1
ATOM 1040 C C . ASP A 1 132 ? -8.532 -12.568 25.900 1.00 92.62 132 ASP A C 1
ATOM 1042 O O . ASP A 1 132 ? -7.712 -13.211 25.251 1.00 92.62 132 ASP A O 1
ATOM 1046 N N . ILE A 1 133 ? -8.312 -11.299 26.274 1.00 90.88 133 ILE A N 1
ATOM 1047 C CA . ILE A 1 133 ? -7.126 -10.521 25.867 1.00 90.88 133 ILE A CA 1
ATOM 1048 C C . ILE A 1 133 ? -5.827 -11.185 26.344 1.00 90.88 133 ILE A C 1
ATOM 1050 O O . ILE A 1 133 ? -4.827 -11.154 25.630 1.00 90.88 133 ILE A O 1
ATOM 1054 N N . GLU A 1 134 ? -5.826 -11.799 27.529 1.00 84.06 134 GLU A N 1
ATOM 1055 C CA . GLU A 1 134 ? -4.663 -12.526 28.061 1.00 84.06 134 GLU A CA 1
ATOM 1056 C C . GLU A 1 134 ? -4.278 -13.731 27.193 1.00 84.06 134 GLU A C 1
ATOM 1058 O O . GLU A 1 134 ? -3.098 -14.047 27.068 1.00 84.06 134 GLU A O 1
ATOM 1063 N N . HIS A 1 135 ? -5.253 -14.348 26.522 1.00 85.75 135 HIS A N 1
ATOM 1064 C CA . HIS A 1 135 ? -5.044 -15.490 25.634 1.00 85.75 135 HIS A CA 1
ATOM 1065 C C . HIS A 1 135 ? -4.787 -15.102 24.169 1.00 85.75 135 HIS A C 1
ATOM 1067 O O . HIS A 1 135 ? -4.540 -15.978 23.340 1.00 85.75 135 HIS A O 1
ATOM 1073 N N . LEU A 1 136 ? -4.832 -13.809 23.824 1.00 87.75 136 LEU A N 1
ATOM 1074 C CA . LEU A 1 136 ? -4.581 -13.339 22.458 1.00 87.75 136 LEU A CA 1
ATOM 1075 C C . LEU A 1 136 ? -3.097 -13.152 22.126 1.00 87.75 136 LEU A C 1
ATOM 1077 O O . LEU A 1 136 ? -2.782 -12.998 20.948 1.00 87.75 136 LEU A O 1
ATOM 1081 N N . ALA A 1 137 ? -2.201 -13.179 23.117 1.00 80.00 137 ALA A N 1
ATOM 1082 C CA . ALA A 1 137 ? -0.770 -12.935 22.913 1.00 80.00 137 ALA A CA 1
ATOM 1083 C C . ALA A 1 137 ? -0.140 -13.871 21.865 1.00 80.00 137 ALA A C 1
ATOM 1085 O O . ALA A 1 137 ? 0.658 -13.412 21.054 1.00 80.00 137 ALA A O 1
ATOM 1086 N N . ASP A 1 138 ? -0.576 -15.134 21.826 1.00 81.69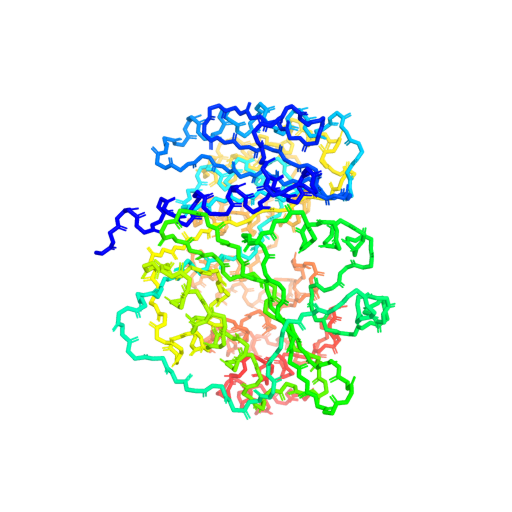 138 ASP A N 1
ATOM 1087 C CA . ASP A 1 138 ? -0.053 -16.164 20.916 1.00 81.69 138 ASP A CA 1
ATOM 1088 C C . ASP A 1 138 ? -0.962 -16.410 19.697 1.00 81.69 138 ASP A C 1
ATOM 1090 O O . ASP A 1 138 ? -0.860 -17.423 18.998 1.00 81.69 138 ASP A O 1
ATOM 1094 N N . SER A 1 139 ? -1.917 -15.511 19.450 1.00 87.69 139 SER A N 1
ATOM 1095 C CA . SER A 1 139 ? -2.885 -15.674 18.371 1.00 87.69 139 SER A CA 1
ATOM 1096 C C . SER A 1 139 ? -2.262 -15.426 16.997 1.00 87.69 139 SER A C 1
ATOM 1098 O O . SER A 1 139 ? -1.523 -14.471 16.788 1.00 87.69 139 SER A O 1
ATOM 1100 N N . THR A 1 140 ? -2.652 -16.239 16.012 1.00 91.00 140 THR A N 1
ATOM 1101 C CA . THR A 1 140 ? -2.283 -16.030 14.596 1.00 91.00 140 THR A CA 1
ATOM 1102 C C . THR A 1 140 ? -3.280 -15.143 13.840 1.00 91.00 140 THR A C 1
ATOM 1104 O O . THR A 1 140 ? -3.217 -15.008 12.614 1.00 91.00 140 THR A O 1
ATOM 1107 N N . ILE A 1 141 ? -4.254 -14.565 14.550 1.00 94.88 141 ILE A N 1
ATOM 1108 C CA . ILE A 1 141 ? -5.246 -13.671 13.958 1.00 94.88 141 ILE A CA 1
ATOM 1109 C C . ILE A 1 141 ? -4.550 -12.367 13.527 1.00 94.88 141 ILE A C 1
ATOM 1111 O O . ILE A 1 141 ? -3.864 -11.746 14.339 1.00 94.88 141 ILE A O 1
ATOM 1115 N N . PRO A 1 142 ? -4.746 -11.911 12.274 1.00 92.50 142 PRO A N 1
ATOM 1116 C CA . PRO A 1 142 ? -4.156 -10.667 11.787 1.00 92.50 142 PRO A CA 1
ATOM 1117 C C . PRO A 1 142 ? -4.467 -9.454 12.670 1.00 92.50 142 PRO A C 1
ATOM 1119 O O . PRO A 1 142 ? -5.559 -9.350 13.236 1.00 92.50 142 PRO A O 1
ATOM 1122 N N . TYR A 1 143 ? -3.523 -8.509 12.707 1.00 90.44 143 TYR A N 1
ATOM 1123 C CA . TYR A 1 143 ? -3.606 -7.229 13.427 1.00 90.44 143 TYR A CA 1
ATOM 1124 C C . TYR A 1 143 ? -3.619 -7.332 14.959 1.00 90.44 143 TYR A C 1
ATOM 1126 O O . TYR A 1 143 ? -3.818 -6.327 15.638 1.00 90.44 143 TYR A O 1
ATOM 1134 N N . ILE A 1 144 ? -3.406 -8.523 15.522 1.00 90.81 144 ILE A N 1
ATOM 1135 C CA . ILE A 1 144 ? -3.099 -8.673 16.945 1.00 90.81 144 ILE A CA 1
ATOM 1136 C C . ILE A 1 144 ? -1.593 -8.505 17.116 1.00 90.81 144 ILE A C 1
ATOM 1138 O O . ILE A 1 144 ? -0.814 -9.333 16.656 1.00 90.81 144 ILE A O 1
ATOM 1142 N N . VAL A 1 145 ? -1.191 -7.422 17.779 1.00 86.62 145 VAL A N 1
ATOM 1143 C CA . VAL A 1 145 ? 0.212 -7.137 18.093 1.00 86.62 145 VAL A CA 1
ATOM 1144 C C . VAL A 1 145 ? 0.390 -7.233 19.602 1.00 86.62 145 VAL A C 1
ATOM 1146 O O . VAL A 1 145 ? -0.201 -6.448 20.344 1.00 86.62 145 VAL A O 1
ATOM 1149 N N . GLN A 1 146 ? 1.217 -8.175 20.066 1.00 86.75 146 GLN A N 1
ATOM 1150 C CA . GLN A 1 146 ? 1.429 -8.442 21.495 1.00 86.75 146 GLN A CA 1
ATOM 1151 C C . GLN A 1 146 ? 1.794 -7.170 22.278 1.00 86.75 146 GLN A C 1
ATOM 1153 O O . GLN A 1 146 ? 1.209 -6.899 23.326 1.00 86.75 146 GLN A O 1
ATOM 1158 N N . ALA A 1 147 ? 2.695 -6.347 21.730 1.00 83.50 147 ALA A N 1
ATOM 1159 C CA . ALA A 1 147 ? 3.119 -5.085 22.337 1.00 83.50 147 ALA A CA 1
ATOM 1160 C C . ALA A 1 147 ? 1.981 -4.050 22.481 1.00 83.50 147 ALA A C 1
ATOM 1162 O O . ALA A 1 147 ? 2.057 -3.167 23.332 1.00 83.50 147 ALA A O 1
ATOM 1163 N N . GLN A 1 148 ? 0.906 -4.163 21.691 1.00 86.00 148 GLN A N 1
ATOM 1164 C CA . GLN A 1 148 ? -0.249 -3.258 21.728 1.00 86.00 148 GLN A CA 1
ATOM 1165 C C . GLN A 1 148 ? -1.393 -3.765 22.622 1.00 86.00 148 GLN A C 1
ATOM 1167 O O . GLN A 1 148 ? -2.311 -3.003 22.921 1.00 86.00 148 GLN A O 1
ATOM 1172 N N . LEU A 1 149 ? -1.359 -5.016 23.099 1.00 90.00 149 LEU A N 1
ATOM 1173 C CA . LEU A 1 149 ? -2.440 -5.580 23.920 1.00 90.00 149 LEU A CA 1
ATOM 1174 C C . LEU A 1 149 ? -2.726 -4.789 25.212 1.00 90.00 149 LEU A C 1
ATOM 1176 O O . LEU A 1 149 ? -3.905 -4.585 25.508 1.00 90.00 149 LEU A O 1
ATOM 1180 N N . PRO A 1 150 ? -1.726 -4.297 25.978 1.00 89.19 150 PRO A N 1
ATOM 1181 C CA . PRO A 1 150 ? -2.001 -3.485 27.166 1.00 89.19 150 PRO A CA 1
ATOM 1182 C C . PRO A 1 150 ? -2.728 -2.174 26.837 1.00 89.19 150 PRO A C 1
ATOM 1184 O O . PRO A 1 150 ? -3.669 -1.800 27.534 1.00 89.19 150 PRO A O 1
ATOM 1187 N N . LEU A 1 151 ? -2.328 -1.514 25.746 1.00 88.38 151 LEU A N 1
ATOM 1188 C CA . LEU A 1 151 ? -2.961 -0.294 25.241 1.00 88.38 151 LEU A CA 1
ATOM 1189 C C . LEU A 1 151 ? -4.414 -0.566 24.834 1.00 88.38 151 LEU A C 1
ATOM 1191 O O . LEU A 1 151 ? -5.326 0.116 25.296 1.00 88.38 151 LEU A O 1
ATOM 1195 N N . MET A 1 152 ? -4.633 -1.602 24.023 1.00 90.88 152 MET A N 1
ATOM 1196 C CA . MET A 1 152 ? -5.966 -2.001 23.571 1.00 90.88 152 MET A CA 1
ATOM 1197 C C . MET A 1 152 ? -6.882 -2.372 24.740 1.00 90.88 152 MET A C 1
ATOM 1199 O O . MET A 1 152 ? -8.043 -1.968 24.753 1.00 90.88 152 MET A O 1
ATOM 1203 N N . ARG A 1 153 ? -6.357 -3.075 25.755 1.00 91.44 153 ARG A N 1
ATOM 1204 C CA . ARG A 1 153 ? -7.084 -3.389 26.994 1.00 91.44 153 ARG A CA 1
ATOM 1205 C C . ARG A 1 153 ? -7.535 -2.124 27.726 1.00 91.44 153 ARG A C 1
ATOM 1207 O O . ARG A 1 153 ? -8.656 -2.081 28.221 1.00 91.44 153 ARG A O 1
ATOM 1214 N N . ASN A 1 154 ? -6.684 -1.103 27.806 1.00 89.50 154 ASN A N 1
ATOM 1215 C CA . ASN A 1 154 ? -7.040 0.161 28.454 1.00 89.50 154 ASN A CA 1
ATOM 1216 C C . ASN A 1 154 ? -8.094 0.935 27.654 1.00 89.50 154 ASN A C 1
ATOM 1218 O O . ASN A 1 154 ? -9.037 1.466 28.240 1.00 89.50 154 ASN A O 1
ATOM 1222 N N . LEU A 1 155 ? -7.991 0.938 26.324 1.00 89.44 155 LEU A N 1
ATOM 1223 C CA . LEU A 1 155 ? -8.956 1.600 25.448 1.00 89.44 155 LEU A CA 1
ATOM 1224 C C . LEU A 1 155 ? -10.366 1.029 25.602 1.00 89.44 155 LEU A C 1
ATOM 1226 O O . LEU A 1 155 ? -11.287 1.775 25.922 1.00 89.44 155 LEU A O 1
ATOM 1230 N N . VAL A 1 156 ? -10.527 -0.292 25.483 1.00 90.88 156 VAL A N 1
ATOM 1231 C CA . VAL A 1 156 ? -11.854 -0.931 25.603 1.00 90.88 156 VAL A CA 1
ATOM 1232 C C . VAL A 1 156 ? -12.459 -0.819 27.007 1.00 90.88 156 VAL A C 1
ATOM 1234 O O . VAL A 1 156 ? -13.658 -1.005 27.174 1.00 90.88 156 VAL A O 1
ATOM 1237 N N . ARG A 1 157 ? -11.645 -0.536 28.036 1.00 88.50 157 ARG A N 1
ATOM 1238 C CA . ARG A 1 157 ? -12.117 -0.320 29.415 1.00 88.50 157 ARG A CA 1
ATOM 1239 C C . ARG A 1 157 ? -12.440 1.136 29.725 1.00 88.50 157 ARG A C 1
ATOM 1241 O O . ARG A 1 157 ? -13.243 1.388 30.617 1.00 88.50 157 ARG A O 1
ATOM 1248 N N . SER A 1 158 ? -11.770 2.075 29.063 1.00 86.06 158 SER A N 1
ATOM 1249 C CA . SER A 1 158 ? -11.868 3.505 29.372 1.00 86.06 158 SER A CA 1
ATOM 1250 C C . SER A 1 158 ? -12.966 4.220 28.592 1.00 86.06 158 SER A C 1
ATOM 1252 O O . SER A 1 158 ? -13.300 5.353 28.930 1.00 86.06 158 SER A O 1
ATOM 1254 N N . THR A 1 159 ? -13.544 3.587 27.565 1.00 86.81 159 THR A N 1
ATOM 1255 C CA . THR A 1 159 ? -14.612 4.191 26.767 1.00 86.81 159 THR A CA 1
ATOM 1256 C C . THR A 1 159 ? -15.553 3.170 26.148 1.00 86.81 159 THR A C 1
ATOM 1258 O O . THR A 1 159 ? -15.146 2.084 25.749 1.00 86.81 159 THR A O 1
ATOM 1261 N N . ASN A 1 160 ? -16.812 3.574 25.982 1.00 89.00 160 ASN A N 1
ATOM 1262 C CA . ASN A 1 160 ? -17.805 2.834 25.202 1.00 89.00 160 ASN A CA 1
ATOM 1263 C C . ASN A 1 160 ? -17.716 3.142 23.697 1.00 89.00 160 ASN A C 1
ATOM 1265 O O . ASN A 1 160 ? -18.470 2.584 22.906 1.00 89.00 160 ASN A O 1
ATOM 1269 N N . GLN A 1 161 ? -16.812 4.039 23.294 1.00 92.94 161 GLN A N 1
ATOM 1270 C CA . GLN A 1 161 ? -16.612 4.427 21.901 1.00 92.94 161 GLN A CA 1
ATOM 1271 C C . GLN A 1 161 ? -15.622 3.521 21.158 1.00 92.94 161 GLN A C 1
ATOM 1273 O O . GLN A 1 161 ? -15.573 3.559 19.934 1.00 92.94 161 GLN A O 1
ATOM 1278 N N . VAL A 1 162 ? -14.831 2.708 21.860 1.00 95.38 162 VAL A N 1
ATOM 1279 C CA . VAL A 1 162 ? -13.948 1.711 21.242 1.00 95.38 162 VAL A CA 1
ATOM 1280 C C . VAL A 1 162 ? -14.443 0.335 21.640 1.00 95.38 162 VAL A C 1
ATOM 1282 O O . VAL A 1 162 ? -14.326 -0.071 22.793 1.00 95.38 162 VAL A O 1
ATOM 1285 N N . ILE A 1 163 ? -14.993 -0.390 20.673 1.00 96.62 163 ILE A N 1
ATOM 1286 C CA . ILE A 1 163 ? -15.626 -1.681 20.906 1.00 96.62 163 ILE A CA 1
ATOM 1287 C C . ILE A 1 163 ? -14.863 -2.757 20.150 1.00 96.62 163 ILE A C 1
ATOM 1289 O O . ILE A 1 163 ? -14.729 -2.701 18.931 1.00 96.62 163 ILE A O 1
ATOM 1293 N N . TRP A 1 164 ? -14.390 -3.770 20.867 1.00 97.50 164 TRP A N 1
ATOM 1294 C CA . TRP A 1 164 ? -13.658 -4.883 20.277 1.00 97.50 164 TRP A CA 1
ATOM 1295 C C . TRP A 1 164 ? -14.544 -6.127 20.231 1.00 97.50 164 TRP A C 1
ATOM 1297 O O . TRP A 1 164 ? -14.944 -6.674 21.262 1.00 97.50 164 TRP A O 1
ATOM 1307 N N . LEU A 1 165 ? -14.864 -6.549 19.008 1.00 98.25 165 LEU A N 1
ATOM 1308 C CA . LEU A 1 165 ? -15.667 -7.726 18.716 1.00 98.25 165 LEU A CA 1
ATOM 1309 C C . LEU A 1 165 ? -14.777 -8.898 18.308 1.00 98.25 165 LEU A C 1
ATOM 1311 O O . LEU A 1 165 ? -13.806 -8.736 17.565 1.00 98.25 165 LEU A O 1
ATOM 1315 N N . VAL A 1 166 ? -15.149 -10.096 18.748 1.00 98.00 166 VAL A N 1
ATOM 1316 C CA . VAL A 1 166 ? -14.468 -11.348 18.409 1.00 98.00 166 VAL A CA 1
ATOM 1317 C C . VAL A 1 166 ? -15.448 -12.373 17.860 1.00 98.00 166 VAL A C 1
ATOM 1319 O O . VAL A 1 166 ? -16.593 -12.456 18.302 1.00 98.00 166 VAL A O 1
ATOM 1322 N N . ALA A 1 167 ? -14.984 -13.157 16.889 1.00 98.00 167 ALA A N 1
ATOM 1323 C CA . ALA A 1 167 ? -15.706 -14.309 16.367 1.00 98.00 167 ALA A CA 1
ATOM 1324 C C . ALA A 1 167 ? -15.274 -15.562 17.122 1.00 98.00 167 ALA A C 1
ATOM 1326 O O . ALA A 1 167 ? -14.074 -15.756 17.357 1.00 98.00 167 ALA A O 1
ATOM 1327 N N . ARG A 1 168 ? -16.234 -16.425 17.456 1.00 96.62 168 ARG A N 1
ATOM 1328 C CA . ARG A 1 168 ? -16.004 -17.629 18.254 1.00 96.62 168 ARG A CA 1
ATOM 1329 C C . ARG A 1 168 ? -16.352 -18.910 17.508 1.00 96.62 168 ARG A C 1
ATOM 1331 O O . ARG A 1 168 ? -17.292 -18.972 16.722 1.00 96.62 168 ARG A O 1
ATOM 1338 N N . SER A 1 169 ? -15.569 -19.947 17.789 1.00 94.12 169 SER A N 1
ATOM 1339 C CA . SER A 1 169 ? -15.909 -21.347 17.528 1.00 94.12 169 SER A CA 1
ATOM 1340 C C . SER A 1 169 ? -15.799 -22.088 18.855 1.00 94.12 169 SER A C 1
ATOM 1342 O O . SER A 1 169 ? -14.716 -22.534 19.244 1.00 94.12 169 SER A O 1
ATOM 1344 N N . GLY A 1 170 ? -16.910 -22.158 19.589 1.00 90.00 170 GLY A N 1
ATOM 1345 C CA . GLY A 1 170 ? -16.901 -22.597 20.982 1.00 90.00 170 GLY A CA 1
ATOM 1346 C C . GLY A 1 170 ? -16.074 -21.640 21.845 1.00 90.00 170 GLY A C 1
ATOM 1347 O O . GLY A 1 170 ? -16.286 -20.433 21.831 1.00 90.00 170 GLY A O 1
ATOM 1348 N N . ARG A 1 171 ? -15.089 -22.164 22.584 1.00 88.19 171 ARG A N 1
ATOM 1349 C CA . ARG A 1 171 ? -14.217 -21.347 23.452 1.00 88.19 171 ARG A CA 1
ATOM 1350 C C . ARG A 1 171 ? -13.077 -20.643 22.708 1.00 88.19 171 ARG A C 1
ATOM 1352 O O . ARG A 1 171 ? -12.364 -19.849 23.313 1.00 88.19 171 ARG A O 1
ATOM 1359 N N . THR A 1 172 ? -12.865 -20.951 21.431 1.00 91.94 172 THR A N 1
ATOM 1360 C CA . THR A 1 172 ? -11.732 -20.433 20.658 1.00 91.94 172 THR A CA 1
ATOM 1361 C C . THR A 1 172 ? -12.117 -19.163 19.914 1.00 91.94 172 THR A C 1
ATOM 1363 O O . THR A 1 172 ? -13.105 -19.145 19.179 1.00 91.94 172 THR A O 1
ATOM 1366 N N . ILE A 1 173 ? -11.297 -18.122 20.054 1.00 96.31 173 ILE A N 1
ATOM 1367 C CA . ILE A 1 173 ? -11.388 -16.912 19.236 1.00 96.31 173 ILE A CA 1
ATOM 1368 C C . ILE A 1 173 ? -10.741 -17.192 17.879 1.00 96.31 173 ILE A C 1
ATOM 1370 O O . ILE A 1 173 ? -9.597 -17.636 17.811 1.00 96.31 173 ILE A O 1
ATOM 1374 N N . ILE A 1 174 ? -11.485 -16.948 16.801 1.00 96.69 174 ILE A N 1
ATOM 1375 C CA . ILE A 1 174 ? -11.078 -17.270 15.419 1.00 96.69 174 ILE A CA 1
ATOM 1376 C C . ILE A 1 174 ? -11.011 -16.039 14.506 1.00 96.69 174 ILE A C 1
ATOM 1378 O O . ILE A 1 174 ? -10.595 -16.135 13.349 1.00 96.69 174 ILE A O 1
ATOM 1382 N N . GLY A 1 175 ? -11.410 -14.875 15.012 1.00 97.19 175 GLY A N 1
ATOM 1383 C CA . GLY A 1 175 ? -11.301 -13.604 14.312 1.00 97.19 175 GLY A CA 1
ATOM 1384 C C . GLY A 1 175 ? -11.646 -12.421 15.207 1.00 97.19 175 GLY A C 1
ATOM 1385 O O . GLY A 1 175 ? -12.179 -12.605 16.301 1.00 97.19 175 GLY A O 1
ATOM 1386 N N . GLN A 1 176 ? -11.344 -11.217 14.732 1.00 97.62 176 GLN A N 1
ATOM 1387 C CA . GLN A 1 176 ? -11.571 -9.969 15.453 1.00 97.62 176 GLN A CA 1
ATOM 1388 C C . GLN A 1 176 ? -11.981 -8.820 14.532 1.00 97.62 176 GLN A C 1
ATOM 1390 O O . GLN A 1 176 ? -11.709 -8.845 13.330 1.00 97.62 176 GLN A O 1
ATOM 1395 N N . THR A 1 177 ? -12.575 -7.789 15.122 1.00 97.88 177 THR A N 1
ATOM 1396 C CA . THR A 1 177 ? -12.669 -6.446 14.548 1.00 97.88 177 THR A CA 1
ATOM 1397 C C . THR A 1 177 ? -12.829 -5.409 15.657 1.00 97.88 177 THR A C 1
ATOM 1399 O O . THR A 1 177 ? -13.301 -5.730 16.749 1.00 97.88 177 THR A O 1
ATOM 1402 N N . ILE A 1 178 ? -12.439 -4.167 15.385 1.00 97.44 178 ILE A N 1
ATOM 1403 C CA . ILE A 1 178 ? -12.609 -3.037 16.296 1.00 97.44 178 ILE A CA 1
ATOM 1404 C C . ILE A 1 178 ? -13.547 -2.028 15.641 1.00 97.44 178 ILE A C 1
ATOM 1406 O O . ILE A 1 178 ? -13.342 -1.643 14.493 1.00 97.44 178 ILE A O 1
ATOM 1410 N N . LEU A 1 179 ? -14.561 -1.595 16.378 1.00 97.56 179 LEU A N 1
ATOM 1411 C CA . LEU A 1 179 ? -15.448 -0.500 16.019 1.00 97.56 179 LEU A CA 1
ATOM 1412 C C . LEU A 1 179 ? -15.037 0.741 16.819 1.00 97.56 179 LEU A C 1
ATOM 1414 O O . LEU A 1 179 ? -15.015 0.716 18.048 1.00 97.56 179 LEU A O 1
ATOM 1418 N N . ASN A 1 180 ? -14.710 1.818 16.115 1.00 97.00 180 ASN A N 1
ATOM 1419 C CA . ASN A 1 180 ? -14.316 3.103 16.676 1.00 97.00 180 ASN A CA 1
ATOM 1420 C C . ASN A 1 180 ? -15.416 4.133 16.404 1.00 97.00 180 ASN A C 1
ATOM 1422 O O . ASN A 1 180 ? -15.558 4.617 15.285 1.00 97.00 180 ASN A O 1
ATOM 1426 N N . ILE A 1 181 ? -16.197 4.458 17.420 1.00 95.44 181 ILE A N 1
ATOM 1427 C CA . ILE A 1 181 ? -17.313 5.401 17.361 1.00 95.44 181 ILE A CA 1
ATOM 1428 C C . ILE A 1 181 ? -16.784 6.806 17.656 1.00 95.44 181 ILE A C 1
ATOM 1430 O O . ILE A 1 181 ? -16.003 7.002 18.594 1.00 95.44 181 ILE A O 1
ATOM 1434 N N . THR A 1 182 ? -17.184 7.780 16.850 1.00 90.88 182 THR A N 1
ATOM 1435 C CA . THR A 1 182 ? -16.930 9.202 17.104 1.00 90.88 182 THR A CA 1
ATOM 1436 C C . THR A 1 182 ? -18.250 9.888 17.434 1.00 90.88 182 THR A C 1
ATOM 1438 O O . THR A 1 182 ? -18.770 9.647 18.525 1.00 90.88 182 THR A O 1
ATOM 1441 N N . ASP A 1 183 ? -18.782 10.687 16.513 1.00 82.94 183 ASP A N 1
ATOM 1442 C CA . ASP A 1 183 ? -20.071 11.367 16.627 1.00 82.94 183 ASP A CA 1
ATOM 1443 C C . ASP A 1 183 ? -21.190 10.446 16.104 1.00 82.94 183 ASP A C 1
ATOM 1445 O O . ASP A 1 183 ? -21.336 9.310 16.553 1.00 82.94 183 ASP A O 1
ATOM 1449 N N . ASP A 1 184 ? -21.943 10.863 15.087 1.00 87.19 184 ASP A N 1
ATOM 1450 C CA . ASP A 1 184 ? -22.910 10.025 14.371 1.00 87.19 184 ASP A CA 1
ATOM 1451 C C . ASP A 1 184 ? -22.247 9.082 13.342 1.00 87.19 184 ASP A C 1
ATOM 1453 O O . ASP A 1 184 ? -22.908 8.544 12.449 1.00 87.19 184 ASP A O 1
ATOM 1457 N N . HIS A 1 185 ? -20.944 8.826 13.480 1.00 93.31 185 HIS A N 1
ATOM 1458 C CA . HIS A 1 185 ? -20.139 8.000 12.581 1.00 93.31 185 HIS A CA 1
ATOM 1459 C C . HIS A 1 185 ? -19.281 6.990 13.348 1.00 93.31 185 HIS A C 1
ATOM 1461 O O . HIS A 1 185 ? -18.877 7.217 14.491 1.00 93.31 185 HIS A O 1
ATOM 1467 N N . ALA A 1 186 ? -18.950 5.874 12.698 1.00 97.00 186 ALA A N 1
ATOM 1468 C CA . ALA A 1 186 ? -17.986 4.920 13.235 1.00 97.00 186 ALA A CA 1
ATOM 1469 C C . ALA A 1 186 ? -17.047 4.365 12.160 1.00 97.00 186 ALA A C 1
ATOM 1471 O O . ALA A 1 186 ? -17.399 4.311 10.985 1.00 97.00 186 ALA A O 1
ATOM 1472 N N . GLY A 1 187 ? -15.865 3.918 12.566 1.00 97.44 187 GLY A N 1
ATOM 1473 C CA . GLY A 1 187 ? -14.898 3.231 11.717 1.00 97.44 187 GLY A CA 1
ATOM 1474 C C . GLY A 1 187 ? -14.723 1.776 12.133 1.00 97.44 187 GLY A C 1
ATOM 1475 O O . GLY A 1 187 ? -14.696 1.466 13.323 1.00 97.44 187 GLY A O 1
ATOM 1476 N N . ILE A 1 188 ? -14.607 0.877 11.159 1.00 97.62 188 ILE A N 1
ATOM 1477 C CA . ILE A 1 188 ? -14.239 -0.525 11.363 1.00 97.62 188 ILE A CA 1
ATOM 1478 C C . ILE A 1 188 ? -12.746 -0.691 11.073 1.00 97.62 188 ILE A C 1
ATOM 1480 O O . ILE A 1 188 ? -12.276 -0.431 9.966 1.00 97.62 188 ILE A O 1
ATOM 1484 N N . PHE A 1 189 ? -12.022 -1.201 12.065 1.00 95.44 189 PHE A N 1
ATOM 1485 C CA . PHE A 1 189 ? -10.588 -1.453 12.031 1.00 95.44 189 PHE A CA 1
ATOM 1486 C C . PHE A 1 189 ? -10.279 -2.932 12.294 1.00 95.44 189 PHE A C 1
ATOM 1488 O O . PHE A 1 189 ? -11.083 -3.682 12.861 1.00 95.44 189 PHE A O 1
ATOM 1495 N N . ASN A 1 190 ? -9.080 -3.349 11.882 1.00 94.38 190 ASN A N 1
ATOM 1496 C CA . ASN A 1 190 ? -8.455 -4.622 12.246 1.00 94.38 190 ASN A CA 1
ATOM 1497 C C . ASN A 1 190 ? -9.338 -5.862 12.012 1.00 94.38 190 ASN A C 1
ATOM 1499 O O . ASN A 1 190 ? -9.350 -6.774 12.834 1.00 94.38 190 ASN A O 1
ATOM 1503 N N . VAL A 1 191 ? -10.080 -5.918 10.898 1.00 95.50 191 VAL A N 1
ATOM 1504 C CA . VAL A 1 191 ? -10.877 -7.105 10.537 1.00 95.50 191 VAL A CA 1
ATOM 1505 C C . VAL A 1 191 ? -9.933 -8.259 10.188 1.00 95.50 191 VAL A C 1
ATOM 1507 O O . VAL A 1 191 ? -9.401 -8.335 9.083 1.00 95.50 191 VAL A O 1
ATOM 1510 N N . GLY A 1 192 ? -9.717 -9.169 11.135 1.00 94.56 192 GLY A N 1
ATOM 1511 C CA . GLY A 1 192 ? -8.768 -10.275 11.015 1.00 94.56 192 GLY A CA 1
ATOM 1512 C C . GLY A 1 192 ? -9.435 -11.627 11.238 1.00 94.56 192 GLY A C 1
ATOM 1513 O O . GLY A 1 192 ? -10.253 -11.779 12.140 1.00 94.56 192 GLY A O 1
ATOM 1514 N N . VAL A 1 193 ? -9.063 -12.632 10.440 1.00 95.75 193 VAL A N 1
ATOM 1515 C CA . VAL A 1 193 ? -9.487 -14.031 10.626 1.00 95.75 193 VAL A CA 1
ATOM 1516 C C . VAL A 1 193 ? -8.261 -14.938 10.618 1.00 95.75 193 VAL A C 1
ATOM 1518 O O . VAL A 1 193 ? -7.415 -14.842 9.717 1.00 95.75 193 VAL A O 1
ATOM 1521 N N . ASP A 1 194 ? -8.192 -15.831 11.606 1.00 95.25 194 ASP A N 1
ATOM 1522 C CA . ASP A 1 194 ? -7.161 -16.865 11.715 1.00 95.25 194 ASP A CA 1
ATOM 1523 C C . ASP A 1 194 ? -7.084 -17.679 10.415 1.00 95.25 194 ASP A C 1
ATOM 1525 O O . ASP A 1 194 ? -8.109 -18.084 9.850 1.00 95.25 194 ASP A O 1
ATOM 1529 N N . GLY A 1 195 ? -5.861 -17.919 9.930 1.00 93.00 195 GLY A N 1
ATOM 1530 C CA . GLY A 1 195 ? -5.595 -18.594 8.656 1.00 93.00 195 GLY A CA 1
ATOM 1531 C C . GLY A 1 195 ? -6.354 -19.911 8.477 1.00 93.00 195 GLY A C 1
ATOM 1532 O O . GLY A 1 195 ? -6.860 -20.186 7.387 1.00 93.00 195 GLY A O 1
ATOM 1533 N N . ARG A 1 196 ? -6.521 -20.678 9.559 1.00 93.94 196 ARG A N 1
ATOM 1534 C CA . ARG A 1 196 ? -7.176 -21.998 9.579 1.00 93.94 196 ARG A CA 1
ATOM 1535 C C . ARG A 1 196 ? -8.689 -21.924 9.333 1.00 93.94 196 ARG A C 1
ATOM 1537 O O . ARG A 1 196 ? -9.312 -22.910 8.929 1.00 93.94 196 ARG A O 1
ATOM 1544 N N . TYR A 1 197 ? -9.280 -20.748 9.538 1.00 94.38 197 TYR A N 1
ATOM 1545 C CA . TYR A 1 197 ? -10.724 -20.510 9.483 1.00 94.38 197 TYR A CA 1
ATOM 1546 C C . TYR A 1 197 ? -11.148 -19.575 8.337 1.00 94.38 197 TYR A C 1
ATOM 1548 O O . TYR A 1 197 ? -12.336 -19.290 8.170 1.00 94.38 197 TYR A O 1
ATOM 1556 N N . ARG A 1 198 ? -10.208 -19.114 7.500 1.00 91.81 198 ARG A N 1
ATOM 1557 C CA . ARG A 1 198 ? -10.501 -18.237 6.351 1.00 91.81 198 ARG A CA 1
ATOM 1558 C C . ARG A 1 198 ? -11.436 -18.899 5.333 1.00 91.81 198 ARG A C 1
ATOM 1560 O O . ARG A 1 198 ? -11.563 -20.118 5.268 1.00 91.81 198 ARG A O 1
ATOM 1567 N N . ARG A 1 199 ? -12.069 -18.063 4.498 1.00 89.56 199 ARG A N 1
ATOM 1568 C CA . ARG A 1 199 ? -13.011 -18.465 3.428 1.00 89.56 199 ARG A CA 1
ATOM 1569 C C . ARG A 1 199 ? -14.287 -19.168 3.930 1.00 89.56 199 ARG A C 1
ATOM 1571 O O . ARG A 1 199 ? -14.885 -19.945 3.200 1.00 89.56 199 ARG A O 1
ATOM 1578 N N . ARG A 1 200 ? -14.729 -18.855 5.158 1.00 94.12 200 ARG A N 1
ATOM 1579 C CA . ARG A 1 200 ? -15.964 -19.385 5.786 1.00 94.12 200 ARG A CA 1
ATOM 1580 C C . ARG A 1 200 ? -17.013 -18.314 6.134 1.00 94.12 200 ARG A C 1
ATOM 1582 O O . ARG A 1 200 ? -17.941 -18.581 6.888 1.00 94.12 200 ARG A O 1
ATOM 1589 N N . GLY A 1 201 ? -16.846 -17.080 5.650 1.00 93.56 201 GLY A N 1
ATOM 1590 C CA . GLY A 1 201 ? -17.768 -15.964 5.937 1.00 93.56 201 GLY A CA 1
ATOM 1591 C C . GLY A 1 201 ? -17.610 -15.302 7.318 1.00 93.56 201 GLY A C 1
ATOM 1592 O O . GLY A 1 201 ? -18.450 -14.490 7.700 1.00 93.56 201 GLY A O 1
ATOM 1593 N N . ILE A 1 202 ? -16.539 -15.611 8.061 1.00 95.88 202 ILE A N 1
ATOM 1594 C CA . ILE A 1 202 ? -16.286 -15.055 9.406 1.00 95.88 202 ILE A CA 1
ATOM 1595 C C . ILE A 1 202 ? -16.046 -13.543 9.356 1.00 95.88 202 ILE A C 1
ATOM 1597 O O . ILE A 1 202 ? -16.672 -12.812 10.112 1.00 95.88 202 ILE A O 1
ATOM 1601 N N . GLY A 1 203 ? -15.201 -13.065 8.433 1.00 95.00 203 GLY A N 1
ATOM 1602 C CA . GLY A 1 203 ? -14.942 -11.628 8.264 1.00 95.00 203 GLY A CA 1
ATOM 1603 C C . GLY A 1 203 ? -16.227 -10.846 7.981 1.00 95.00 203 GLY A C 1
ATOM 1604 O O . GLY A 1 203 ? -16.516 -9.872 8.659 1.00 95.00 203 GLY A O 1
ATOM 1605 N N . THR A 1 204 ? -17.068 -11.349 7.072 1.00 95.38 204 THR A N 1
ATOM 1606 C CA . THR A 1 204 ? -18.394 -10.776 6.792 1.00 95.38 204 THR A CA 1
ATOM 1607 C C . THR A 1 204 ? -19.302 -10.771 8.025 1.00 95.38 204 THR A C 1
ATOM 1609 O O . THR A 1 204 ? -20.024 -9.804 8.242 1.00 95.38 204 THR A O 1
ATOM 1612 N N . SER A 1 205 ? -19.259 -11.816 8.859 1.00 97.06 205 SER A N 1
ATOM 1613 C CA . SER A 1 205 ? -20.050 -11.872 10.098 1.00 97.06 205 SER A CA 1
ATOM 1614 C C . SER A 1 205 ? -19.567 -10.858 11.138 1.00 97.06 205 SER A C 1
ATOM 1616 O O . SER A 1 205 ? -20.398 -10.180 11.731 1.00 97.06 205 SER A O 1
ATOM 1618 N N . LEU A 1 206 ? -18.248 -10.697 11.301 1.00 97.81 206 LEU A N 1
ATOM 1619 C CA . LEU A 1 206 ? -17.644 -9.655 12.141 1.00 97.81 206 LEU A CA 1
ATOM 1620 C C . LEU A 1 206 ? -18.055 -8.256 11.672 1.00 97.81 206 LEU A C 1
ATOM 1622 O O . LEU A 1 206 ? -18.535 -7.457 12.472 1.00 97.81 206 LEU A O 1
ATOM 1626 N N . THR A 1 207 ? -17.932 -7.983 10.371 1.00 97.44 207 THR A N 1
ATOM 1627 C CA . THR A 1 207 ? -18.337 -6.704 9.777 1.00 97.44 207 THR A CA 1
ATOM 1628 C C . THR A 1 207 ? -19.823 -6.435 10.000 1.00 97.44 207 THR A C 1
ATOM 1630 O O . THR A 1 207 ? -20.182 -5.367 10.482 1.00 97.44 207 THR A O 1
ATOM 1633 N N . ASN A 1 208 ? -20.700 -7.396 9.704 1.00 97.69 208 ASN A N 1
ATOM 1634 C CA . ASN A 1 208 ? -22.141 -7.202 9.865 1.00 97.69 208 ASN A CA 1
ATOM 1635 C C . ASN A 1 208 ? -22.550 -7.041 11.335 1.00 97.69 208 ASN A C 1
ATOM 1637 O O . ASN A 1 208 ? -23.433 -6.240 11.626 1.00 97.69 208 ASN A O 1
ATOM 1641 N N . ALA A 1 209 ? -21.900 -7.748 12.262 1.00 98.31 209 ALA A N 1
ATOM 1642 C CA . ALA A 1 209 ? -22.133 -7.567 13.692 1.00 98.31 209 ALA A CA 1
ATOM 1643 C C . ALA A 1 209 ? -21.724 -6.162 14.157 1.00 98.31 209 ALA A C 1
ATOM 1645 O O . ALA A 1 209 ? -22.477 -5.523 14.887 1.00 98.31 209 ALA A O 1
ATOM 1646 N N . ALA A 1 210 ? -20.583 -5.651 13.683 1.00 98.12 210 ALA A N 1
ATOM 1647 C CA . ALA A 1 210 ? -20.157 -4.281 13.958 1.00 98.12 210 ALA A CA 1
ATOM 1648 C C . ALA A 1 210 ? -21.145 -3.245 13.393 1.00 98.12 210 ALA A C 1
ATOM 1650 O O . ALA A 1 210 ? -21.476 -2.284 14.080 1.00 98.12 210 ALA A O 1
ATOM 1651 N N . LEU A 1 211 ? -21.669 -3.462 12.178 1.00 98.19 211 LEU A N 1
ATO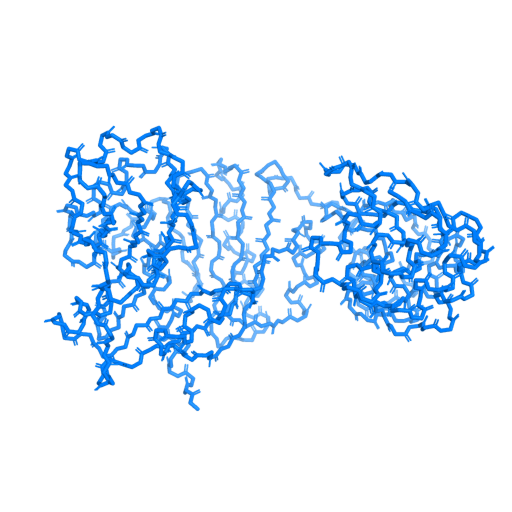M 1652 C CA . LEU A 1 211 ? -22.699 -2.604 11.579 1.00 98.19 211 LEU A CA 1
ATOM 1653 C C . LEU A 1 211 ? -24.002 -2.600 12.393 1.00 98.19 211 LEU A C 1
ATOM 1655 O O . LEU A 1 211 ? -24.579 -1.537 12.609 1.00 98.19 211 LEU A O 1
ATOM 1659 N N . LEU A 1 212 ? -24.474 -3.775 12.828 1.00 97.94 212 LEU A N 1
ATOM 1660 C CA . LEU A 1 212 ? -25.677 -3.894 13.658 1.00 97.94 212 LEU A CA 1
ATOM 1661 C C . LEU A 1 212 ? -25.488 -3.165 14.990 1.00 97.94 212 LEU A C 1
ATOM 1663 O O . LEU A 1 212 ? -26.330 -2.352 15.354 1.00 97.94 212 LEU A O 1
ATOM 1667 N N . LEU A 1 213 ? -24.353 -3.385 15.658 1.00 97.38 213 LEU A N 1
ATOM 1668 C CA . LEU A 1 213 ? -24.044 -2.723 16.921 1.00 97.38 213 LEU A CA 1
ATOM 1669 C C . LEU A 1 213 ? -23.949 -1.201 16.769 1.00 97.38 213 LEU A C 1
ATOM 1671 O O . LEU A 1 213 ? -24.516 -0.473 17.574 1.00 97.38 213 LEU A O 1
ATOM 1675 N N . ALA A 1 214 ? -23.272 -0.712 15.728 1.00 97.12 214 ALA A N 1
ATOM 1676 C CA . ALA A 1 214 ? -23.192 0.719 15.447 1.00 97.12 214 ALA A CA 1
ATOM 1677 C C . ALA A 1 214 ? -24.592 1.332 15.263 1.00 97.12 214 ALA A C 1
ATOM 1679 O O . ALA A 1 214 ? -24.884 2.387 15.821 1.00 97.12 214 ALA A O 1
ATOM 1680 N N . ARG A 1 215 ? -25.480 0.644 14.535 1.00 96.62 215 ARG A N 1
ATOM 1681 C CA . ARG A 1 215 ? -26.861 1.092 14.319 1.00 96.62 215 ARG A CA 1
ATOM 1682 C C . ARG A 1 215 ? -27.653 1.142 15.623 1.00 96.62 215 ARG A C 1
ATOM 1684 O O . ARG A 1 215 ? -28.358 2.117 15.859 1.00 96.62 215 ARG A O 1
ATOM 1691 N N . ASP A 1 216 ? -27.522 0.121 16.463 1.00 95.62 216 ASP A N 1
ATOM 1692 C CA . ASP A 1 216 ? -28.207 0.060 17.758 1.00 95.62 216 ASP A CA 1
ATOM 1693 C C . ASP A 1 216 ? -27.703 1.158 18.719 1.00 95.62 216 ASP A C 1
ATOM 1695 O O . ASP A 1 216 ? -28.441 1.609 19.593 1.00 95.62 216 ASP A O 1
ATOM 1699 N N . LEU A 1 217 ? -26.475 1.645 18.509 1.00 94.94 217 LEU A N 1
ATOM 1700 C CA . LEU A 1 217 ? -25.878 2.790 19.204 1.00 94.94 217 LEU A CA 1
ATOM 1701 C C . LEU A 1 217 ? -26.191 4.150 18.548 1.00 94.94 217 LEU A C 1
ATOM 1703 O O . LEU A 1 217 ? -25.661 5.170 18.981 1.00 94.94 217 LEU A O 1
ATOM 1707 N N . GLY A 1 218 ? -27.049 4.188 17.524 1.00 94.69 218 GLY A N 1
ATOM 1708 C CA . GLY A 1 218 ? -27.501 5.428 16.885 1.00 94.69 218 GLY A CA 1
ATOM 1709 C C . GLY A 1 218 ? -26.535 6.025 15.859 1.00 94.69 218 GLY A C 1
ATOM 1710 O O . GLY A 1 218 ? -26.733 7.159 15.429 1.00 94.69 218 GLY A O 1
ATOM 1711 N N . VAL A 1 219 ? -25.511 5.282 15.434 1.00 95.88 219 VAL A N 1
ATOM 1712 C CA . VAL A 1 219 ? -24.587 5.718 14.378 1.00 95.88 219 VAL A CA 1
ATOM 1713 C C . VAL A 1 219 ? -25.321 5.782 13.031 1.00 95.88 219 VAL A C 1
ATOM 1715 O O . VAL A 1 219 ? -26.076 4.877 12.674 1.00 95.88 219 VAL A O 1
ATOM 1718 N N . ARG A 1 220 ? -25.083 6.836 12.245 1.00 94.69 220 ARG A N 1
ATOM 1719 C CA . ARG A 1 220 ? -25.679 7.050 10.915 1.00 94.69 220 ARG A CA 1
ATOM 1720 C C . ARG A 1 220 ? -24.953 6.261 9.830 1.00 94.69 220 ARG A C 1
ATOM 1722 O O . ARG A 1 220 ? -25.584 5.660 8.955 1.00 94.69 220 ARG A O 1
ATOM 1729 N N . SER A 1 221 ? -23.621 6.259 9.867 1.00 95.44 221 SER A N 1
ATOM 1730 C CA . SER A 1 221 ? -22.808 5.553 8.873 1.00 95.44 221 SER A CA 1
ATOM 1731 C C . SER A 1 221 ? -21.508 4.987 9.434 1.00 95.44 221 SER A C 1
ATOM 1733 O O . SER A 1 221 ? -20.940 5.496 10.399 1.00 95.44 221 SER A O 1
ATOM 1735 N N . VAL A 1 222 ? -21.037 3.915 8.799 1.00 97.25 222 VAL A N 1
ATOM 1736 C CA . VAL A 1 222 ? -19.797 3.226 9.154 1.00 97.25 222 VAL A CA 1
ATOM 1737 C C . VAL A 1 222 ? -18.814 3.289 8.002 1.00 97.25 222 VAL A C 1
ATOM 1739 O O . VAL A 1 222 ? -19.186 3.089 6.845 1.00 97.25 222 VAL A O 1
ATOM 1742 N N . ASN A 1 223 ? -17.552 3.534 8.315 1.00 95.94 223 ASN A N 1
ATOM 1743 C CA . ASN A 1 223 ? -16.473 3.620 7.356 1.00 95.94 223 ASN A CA 1
ATOM 1744 C C . ASN A 1 223 ? -15.396 2.552 7.596 1.00 95.94 223 ASN A C 1
ATOM 1746 O O . ASN A 1 223 ? -15.303 1.974 8.675 1.00 95.94 223 ASN A O 1
ATOM 1750 N N . LEU A 1 224 ? -14.643 2.219 6.550 1.00 95.56 224 LEU A N 1
ATOM 1751 C CA . LEU A 1 224 ? -13.462 1.353 6.619 1.00 95.56 224 LEU A CA 1
ATOM 1752 C C . LEU A 1 224 ? -12.567 1.589 5.408 1.00 95.56 224 LEU A C 1
ATOM 1754 O O . LEU A 1 224 ? -13.024 2.100 4.381 1.00 95.56 224 LEU A O 1
ATOM 1758 N N . ASN A 1 225 ? -11.302 1.197 5.516 1.00 93.56 225 ASN A N 1
ATOM 1759 C CA . ASN A 1 225 ? -10.444 1.051 4.349 1.00 93.56 225 ASN A CA 1
ATOM 1760 C C . ASN A 1 225 ? -10.358 -0.420 3.931 1.00 93.56 225 ASN A C 1
ATOM 1762 O O . ASN A 1 225 ? -10.503 -1.339 4.740 1.00 93.56 225 ASN A O 1
ATOM 1766 N N . SER A 1 226 ? -10.149 -0.634 2.639 1.00 90.06 226 SER A N 1
ATOM 1767 C CA . SER A 1 226 ? -9.894 -1.951 2.069 1.00 90.06 226 SER A CA 1
ATOM 1768 C C . SER A 1 226 ? -8.722 -1.882 1.102 1.00 90.06 226 SER A C 1
ATOM 1770 O O . SER A 1 226 ? -8.395 -0.815 0.589 1.00 90.06 226 SER A O 1
ATOM 1772 N N . THR A 1 227 ? -8.088 -3.020 0.839 1.00 84.31 227 THR A N 1
ATOM 1773 C CA . THR A 1 227 ? -7.247 -3.162 -0.354 1.00 84.31 227 THR A CA 1
ATOM 1774 C C . THR A 1 227 ? -8.140 -3.394 -1.571 1.00 84.31 227 THR A C 1
ATOM 1776 O O . THR A 1 227 ? -9.274 -3.857 -1.419 1.00 84.31 227 THR A O 1
ATOM 1779 N N . GLY A 1 228 ? -7.622 -3.184 -2.785 1.00 75.50 228 GLY A N 1
ATOM 1780 C CA . GLY A 1 228 ? -8.384 -3.481 -4.005 1.00 75.50 228 GLY A CA 1
ATOM 1781 C C . GLY A 1 228 ? -8.927 -4.919 -4.058 1.00 75.50 228 GLY A C 1
ATOM 1782 O O . GLY A 1 228 ? -10.066 -5.150 -4.453 1.00 75.50 228 GLY A O 1
ATOM 1783 N N . MET A 1 229 ? -8.167 -5.892 -3.542 1.00 71.69 229 MET A N 1
ATOM 1784 C CA . MET A 1 229 ? -8.614 -7.289 -3.415 1.00 71.69 229 MET A CA 1
ATOM 1785 C C . MET A 1 229 ? -9.716 -7.487 -2.360 1.00 71.69 229 MET A C 1
ATOM 1787 O O . MET A 1 229 ? -10.526 -8.410 -2.468 1.00 71.69 229 MET A O 1
ATOM 1791 N N . GLY A 1 230 ? -9.734 -6.652 -1.319 1.00 77.69 230 GLY A N 1
ATOM 1792 C CA . GLY A 1 230 ? -10.701 -6.701 -0.224 1.00 77.69 230 GLY A CA 1
ATOM 1793 C C . GLY A 1 230 ? -12.033 -6.010 -0.528 1.00 77.69 230 GLY A C 1
ATOM 1794 O O . GLY A 1 230 ? -13.021 -6.306 0.143 1.00 77.69 230 GLY A O 1
ATOM 1795 N N . GLU A 1 231 ? -12.097 -5.140 -1.541 1.00 85.62 231 GLU A N 1
ATOM 1796 C CA . GLU A 1 231 ? -13.282 -4.322 -1.842 1.00 85.62 231 GLU A CA 1
ATOM 1797 C C . GLU A 1 231 ? -14.556 -5.166 -1.999 1.00 85.62 231 GLU A C 1
ATOM 1799 O O . GLU A 1 231 ? -15.580 -4.910 -1.358 1.00 85.62 231 GLU A O 1
ATOM 1804 N N . HIS A 1 232 ? -14.483 -6.225 -2.809 1.00 84.94 232 HIS A N 1
ATOM 1805 C CA . HIS A 1 232 ? -15.635 -7.071 -3.119 1.00 84.94 232 HIS A CA 1
ATOM 1806 C C . HIS A 1 232 ? -16.223 -7.761 -1.876 1.00 84.94 232 HIS A C 1
ATOM 1808 O O . HIS A 1 232 ? -17.414 -8.078 -1.831 1.00 84.94 232 HIS A O 1
ATOM 1814 N N . ILE A 1 233 ? -15.406 -7.991 -0.843 1.00 85.12 233 ILE A N 1
ATOM 1815 C CA . ILE A 1 233 ? -15.863 -8.576 0.422 1.00 85.12 233 ILE A CA 1
ATOM 1816 C C . ILE A 1 233 ? -16.794 -7.591 1.133 1.00 85.12 233 ILE A C 1
ATOM 1818 O O . ILE A 1 233 ? -17.878 -7.979 1.568 1.00 85.12 233 ILE A O 1
ATOM 1822 N N . TYR A 1 234 ? -16.410 -6.316 1.202 1.00 93.56 234 TYR A N 1
ATOM 1823 C CA . TYR A 1 234 ? -17.182 -5.283 1.891 1.00 93.56 234 TYR A CA 1
ATOM 1824 C C . TYR A 1 234 ? -18.383 -4.794 1.077 1.00 93.56 234 TYR A C 1
ATOM 1826 O O . TYR A 1 234 ? -19.421 -4.469 1.659 1.00 93.56 234 TYR A O 1
ATOM 1834 N N . GLN A 1 235 ? -18.316 -4.834 -0.258 1.00 92.75 235 GLN A N 1
ATOM 1835 C CA . GLN A 1 235 ? -19.479 -4.580 -1.117 1.00 92.75 235 GLN A CA 1
ATOM 1836 C C . GLN A 1 235 ? -20.651 -5.525 -0.800 1.00 92.75 235 GLN A C 1
ATOM 1838 O O . GLN A 1 235 ? -21.804 -5.093 -0.799 1.00 92.75 235 GLN A O 1
ATOM 1843 N N . LYS A 1 236 ? -20.382 -6.790 -0.438 1.00 89.25 236 LYS A N 1
ATOM 1844 C CA . LYS A 1 236 ? -21.423 -7.743 0.005 1.00 89.25 236 LYS A CA 1
ATOM 1845 C C . LYS A 1 236 ? -22.078 -7.350 1.329 1.00 89.25 236 LYS A C 1
ATOM 1847 O O . LYS A 1 236 ? -23.257 -7.627 1.523 1.00 89.25 236 LYS A O 1
ATOM 1852 N N . SER A 1 237 ? -21.343 -6.672 2.208 1.00 92.88 237 SER A N 1
ATOM 1853 C CA . SER A 1 237 ? -21.878 -6.036 3.423 1.00 92.88 237 SER A CA 1
ATOM 1854 C C . SER A 1 237 ? -22.516 -4.665 3.141 1.00 92.88 237 SER A C 1
ATOM 1856 O O . SER A 1 237 ? -22.931 -3.960 4.058 1.00 92.88 237 SER A O 1
ATOM 1858 N N . GLY A 1 238 ? -22.627 -4.281 1.865 1.00 95.06 238 GLY A N 1
ATOM 1859 C CA . GLY A 1 238 ? -23.320 -3.083 1.410 1.00 95.06 238 GLY A CA 1
ATOM 1860 C C . GLY A 1 238 ? -22.491 -1.801 1.462 1.00 95.06 238 GLY A C 1
ATOM 1861 O O . GLY A 1 238 ? -23.076 -0.718 1.335 1.00 95.06 238 GLY A O 1
ATOM 1862 N N . PHE A 1 239 ? -21.177 -1.903 1.678 1.00 96.06 239 PHE A N 1
ATOM 1863 C CA . PHE A 1 239 ? -20.265 -0.768 1.571 1.00 96.06 239 PHE A CA 1
ATOM 1864 C C . PHE A 1 239 ? -20.123 -0.323 0.115 1.00 96.06 239 PHE A C 1
ATOM 1866 O O . PHE A 1 239 ? -20.178 -1.131 -0.812 1.00 96.06 239 PHE A O 1
ATOM 1873 N N . ARG A 1 240 ? -19.890 0.973 -0.082 1.00 93.88 240 ARG A N 1
ATOM 1874 C CA . ARG A 1 240 ? -19.537 1.564 -1.377 1.00 93.88 240 ARG A CA 1
ATOM 1875 C C . ARG A 1 240 ? -18.215 2.309 -1.265 1.00 93.88 240 ARG A C 1
ATOM 1877 O O . ARG A 1 240 ? -17.953 2.926 -0.232 1.00 93.88 240 ARG A O 1
ATOM 1884 N N . ARG A 1 241 ? -17.425 2.300 -2.335 1.00 93.06 241 ARG A N 1
ATOM 1885 C CA . ARG A 1 241 ? -16.196 3.091 -2.439 1.00 93.06 241 ARG A CA 1
ATOM 1886 C C . ARG A 1 241 ? -16.517 4.590 -2.486 1.00 93.06 241 ARG A C 1
ATOM 1888 O O . ARG A 1 241 ? -17.499 4.993 -3.117 1.00 93.06 241 ARG A O 1
ATOM 1895 N N . ILE A 1 242 ? -15.715 5.398 -1.797 1.00 92.25 242 ILE A N 1
ATOM 1896 C CA . ILE A 1 242 ? -15.846 6.865 -1.723 1.00 92.25 242 ILE A CA 1
ATOM 1897 C C . ILE A 1 242 ? -14.576 7.616 -2.109 1.00 92.25 242 ILE A C 1
ATOM 1899 O O . ILE A 1 242 ? -14.647 8.813 -2.356 1.00 92.25 242 ILE A O 1
ATOM 1903 N N . GLY A 1 243 ? -13.446 6.924 -2.198 1.00 89.88 243 GLY A N 1
ATOM 1904 C CA . GLY A 1 243 ? -12.189 7.493 -2.650 1.00 89.88 243 GLY A CA 1
ATOM 1905 C C . GLY A 1 243 ? -11.061 6.478 -2.556 1.00 89.88 243 GLY A C 1
ATOM 1906 O O . GLY A 1 243 ? -11.265 5.336 -2.138 1.00 89.88 243 GLY A O 1
ATOM 1907 N N . GLU A 1 244 ? -9.880 6.924 -2.948 1.00 90.88 244 GLU A N 1
ATOM 1908 C CA . GLU A 1 244 ? -8.636 6.171 -2.886 1.00 90.88 244 GLU A CA 1
ATOM 1909 C C . GLU A 1 244 ? -7.585 7.075 -2.254 1.00 90.88 244 GLU A C 1
ATOM 1911 O O . GLU A 1 244 ? -7.530 8.270 -2.555 1.00 90.88 244 GLU A O 1
ATOM 1916 N N . GLY A 1 245 ? -6.788 6.512 -1.360 1.00 91.50 245 GLY A N 1
ATOM 1917 C CA . GLY A 1 245 ? -5.681 7.210 -0.734 1.00 91.50 245 GLY A CA 1
ATOM 1918 C C . GLY A 1 245 ? -4.346 6.598 -1.095 1.00 91.50 245 GLY A C 1
ATOM 1919 O O . GLY A 1 245 ? -4.249 5.672 -1.901 1.00 91.50 245 GLY A O 1
ATOM 1920 N N . MET A 1 246 ? -3.317 7.110 -0.437 1.00 93.44 246 MET A N 1
ATOM 1921 C CA . MET A 1 246 ? -1.949 6.639 -0.579 1.00 93.44 246 MET A CA 1
ATOM 1922 C C . MET A 1 246 ? -1.338 6.451 0.798 1.00 93.44 246 MET A C 1
ATOM 1924 O O . MET A 1 246 ? -1.640 7.192 1.739 1.00 93.44 246 MET A O 1
ATOM 1928 N N . THR A 1 247 ? -0.493 5.435 0.915 1.00 95.75 247 THR A N 1
ATOM 1929 C CA . THR A 1 247 ? 0.340 5.256 2.096 1.00 95.75 247 THR A CA 1
ATOM 1930 C C . THR A 1 247 ? 1.790 5.156 1.682 1.00 95.75 247 THR A C 1
ATOM 1932 O O . THR A 1 247 ? 2.098 4.693 0.586 1.00 95.75 247 THR A O 1
ATOM 1935 N N . TRP A 1 248 ? 2.676 5.572 2.576 1.00 97.62 248 TRP A N 1
ATOM 1936 C CA . TRP A 1 248 ? 4.113 5.419 2.425 1.00 97.62 248 TRP A CA 1
ATOM 1937 C C . TRP A 1 248 ? 4.713 4.925 3.726 1.00 97.62 248 TRP A C 1
ATOM 1939 O O . TRP A 1 248 ? 4.144 5.124 4.801 1.00 97.62 248 TRP A O 1
ATOM 1949 N N . SER A 1 249 ? 5.869 4.280 3.638 1.00 96.62 249 SER A N 1
ATOM 1950 C CA . SER A 1 249 ? 6.572 3.770 4.809 1.00 96.62 249 SER A CA 1
ATOM 1951 C C . SER A 1 249 ? 8.075 3.954 4.697 1.00 96.62 249 SER A C 1
ATOM 1953 O O . SER A 1 249 ? 8.648 3.896 3.613 1.00 96.62 249 SER A O 1
ATOM 1955 N N . ILE A 1 250 ? 8.732 4.143 5.831 1.00 95.81 250 ILE A N 1
ATOM 1956 C CA . ILE A 1 250 ? 10.188 4.168 5.932 1.00 95.81 250 ILE A CA 1
ATOM 1957 C C . ILE A 1 250 ? 10.601 3.463 7.225 1.00 95.81 250 ILE A C 1
ATOM 1959 O O . ILE A 1 250 ? 9.905 3.539 8.237 1.00 95.81 250 ILE A O 1
ATOM 1963 N N . SER A 1 251 ? 11.726 2.746 7.204 1.00 94.56 251 SER A N 1
ATOM 1964 C CA . SER A 1 251 ? 12.257 2.119 8.420 1.00 94.56 251 SER A CA 1
ATOM 1965 C C . SER A 1 251 ? 12.709 3.189 9.413 1.00 94.56 251 SER A C 1
ATOM 1967 O O . SER A 1 251 ? 13.155 4.258 9.009 1.00 94.56 251 SER A O 1
ATOM 1969 N N . GLY A 1 252 ? 12.665 2.905 10.712 1.00 92.38 252 GLY A N 1
ATOM 1970 C CA . GLY A 1 252 ? 13.072 3.854 11.750 1.00 92.38 252 GLY A CA 1
ATOM 1971 C C . GLY A 1 252 ? 14.519 4.322 11.598 1.00 92.38 252 GLY A C 1
ATOM 1972 O O . GLY A 1 252 ? 14.808 5.508 11.735 1.00 92.38 252 GLY A O 1
ATOM 1973 N N . ARG A 1 253 ? 15.413 3.406 11.192 1.00 91.06 253 ARG A N 1
ATOM 1974 C CA . ARG A 1 253 ? 16.808 3.726 10.855 1.00 91.06 253 ARG A CA 1
ATOM 1975 C C . ARG A 1 253 ? 16.890 4.799 9.768 1.00 91.06 253 ARG A C 1
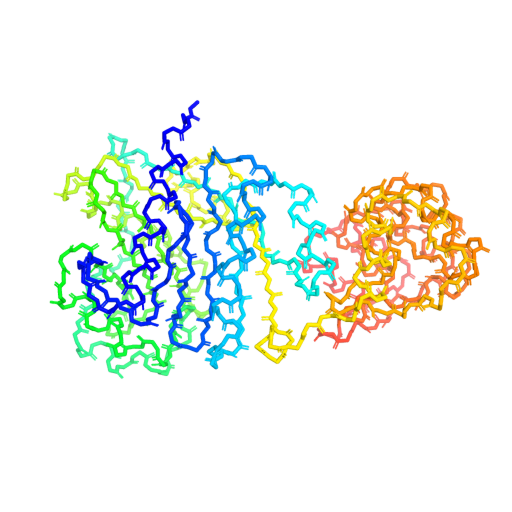ATOM 1977 O O . ARG A 1 253 ? 17.610 5.774 9.944 1.00 91.06 253 ARG A O 1
ATOM 1984 N N . ASN A 1 254 ? 16.163 4.616 8.667 1.00 91.44 254 ASN A N 1
ATOM 1985 C CA . ASN A 1 254 ? 16.196 5.543 7.535 1.00 91.44 254 ASN A CA 1
ATOM 1986 C C . ASN A 1 254 ? 15.382 6.813 7.822 1.00 91.44 254 ASN A C 1
ATOM 1988 O O . ASN A 1 254 ? 15.729 7.883 7.351 1.00 91.44 254 ASN A O 1
ATOM 1992 N N . ALA A 1 255 ? 14.333 6.734 8.643 1.00 91.19 255 ALA A N 1
ATOM 1993 C CA . ALA A 1 255 ? 13.590 7.905 9.090 1.00 91.19 255 ALA A CA 1
ATOM 1994 C C . ALA A 1 255 ? 14.506 8.883 9.836 1.00 91.19 255 ALA A C 1
ATOM 1996 O O . ALA A 1 255 ? 14.428 10.088 9.611 1.00 91.19 255 ALA A O 1
ATOM 1997 N N . GLN A 1 256 ? 15.375 8.353 10.702 1.00 87.62 256 GLN A N 1
ATOM 1998 C CA . GLN A 1 256 ? 16.316 9.115 11.528 1.00 87.62 256 GLN A CA 1
ATOM 1999 C C . GLN A 1 256 ? 17.589 9.547 10.783 1.00 87.62 256 GLN A C 1
ATOM 2001 O O . GLN A 1 256 ? 18.323 10.395 11.287 1.00 87.62 256 GLN A O 1
ATOM 2006 N N . GLN A 1 257 ? 17.859 8.990 9.600 1.00 87.44 257 GLN A N 1
ATOM 2007 C CA . GLN A 1 257 ? 19.019 9.320 8.769 1.00 87.44 257 GLN A CA 1
ATOM 2008 C C . GLN A 1 257 ? 18.542 9.925 7.444 1.00 87.44 257 GLN A C 1
ATOM 2010 O O . GLN A 1 257 ? 18.135 9.175 6.558 1.00 87.44 257 GLN A O 1
ATOM 2015 N N . PRO A 1 258 ? 18.573 11.262 7.291 1.00 81.19 258 PRO A N 1
ATOM 2016 C CA . PRO A 1 258 ? 18.145 11.909 6.059 1.00 81.19 258 PRO A CA 1
ATOM 2017 C C . PRO A 1 258 ? 18.870 11.350 4.831 1.00 81.19 258 PRO A C 1
ATOM 2019 O O . PRO A 1 258 ? 20.063 11.042 4.888 1.00 81.19 258 PRO A O 1
ATOM 2022 N N . VAL A 1 259 ? 18.145 11.255 3.716 1.00 92.00 259 VAL A N 1
ATOM 2023 C CA . VAL A 1 259 ? 18.734 10.972 2.403 1.00 92.00 259 VAL A CA 1
ATOM 2024 C C . VAL A 1 259 ? 19.750 12.067 2.064 1.00 92.00 259 VAL A C 1
ATOM 2026 O O . VAL A 1 259 ? 19.566 13.225 2.443 1.00 92.00 259 VAL A O 1
ATOM 2029 N N . SER A 1 260 ? 20.845 11.702 1.390 1.00 92.25 260 SER A N 1
ATOM 2030 C CA . SER A 1 260 ? 21.835 12.690 0.956 1.00 92.25 260 SER A CA 1
ATOM 2031 C C . SER A 1 260 ? 21.213 13.670 -0.039 1.00 92.25 260 SER A C 1
ATOM 2033 O O . SER A 1 260 ? 20.307 13.299 -0.787 1.00 92.25 260 SER A O 1
ATOM 2035 N N . VAL A 1 261 ? 21.710 14.908 -0.064 1.00 91.94 261 VAL A N 1
ATOM 2036 C CA . VAL A 1 261 ? 21.192 15.948 -0.967 1.00 91.94 261 VAL A CA 1
ATOM 2037 C C . VAL A 1 261 ? 21.260 15.472 -2.417 1.00 91.94 261 VAL A C 1
ATOM 2039 O O . VAL A 1 261 ? 20.294 15.612 -3.150 1.00 91.94 261 VAL A O 1
ATOM 2042 N N . GLU A 1 262 ? 22.341 14.800 -2.806 1.00 91.25 262 GLU A N 1
ATOM 2043 C CA . GLU A 1 262 ? 22.536 14.299 -4.167 1.00 91.25 262 GLU A CA 1
ATOM 2044 C C . GLU A 1 262 ? 21.480 13.260 -4.561 1.00 91.25 262 GLU A C 1
ATOM 2046 O O . GLU A 1 262 ? 20.932 13.327 -5.655 1.00 91.25 262 GLU A O 1
ATOM 2051 N N . ASN A 1 263 ? 21.162 12.309 -3.674 1.00 92.94 263 ASN A N 1
ATOM 2052 C CA . ASN A 1 263 ? 20.129 11.307 -3.951 1.00 92.94 263 ASN A CA 1
ATOM 2053 C C . ASN A 1 263 ? 18.731 11.925 -3.985 1.00 92.94 263 ASN A C 1
ATOM 2055 O O . ASN A 1 263 ? 17.905 11.500 -4.789 1.00 92.94 263 ASN A O 1
ATOM 2059 N N . TYR A 1 264 ? 18.467 12.894 -3.108 1.00 94.88 264 TYR A N 1
ATOM 2060 C CA . TYR A 1 264 ? 17.194 13.602 -3.068 1.00 94.88 264 TYR A CA 1
ATOM 2061 C C . TYR A 1 264 ? 16.969 14.402 -4.360 1.00 94.88 264 TYR A C 1
ATOM 2063 O O . TYR A 1 264 ? 15.960 14.187 -5.030 1.00 94.88 264 TYR A O 1
ATOM 2071 N N . GLU A 1 265 ? 17.926 15.250 -4.749 1.00 94.44 265 GLU A N 1
ATOM 2072 C CA . GLU A 1 265 ? 17.835 16.074 -5.963 1.00 94.44 265 GLU A CA 1
ATOM 2073 C C . GLU A 1 265 ? 17.753 15.202 -7.220 1.00 94.44 265 GLU A C 1
ATOM 2075 O O . GLU A 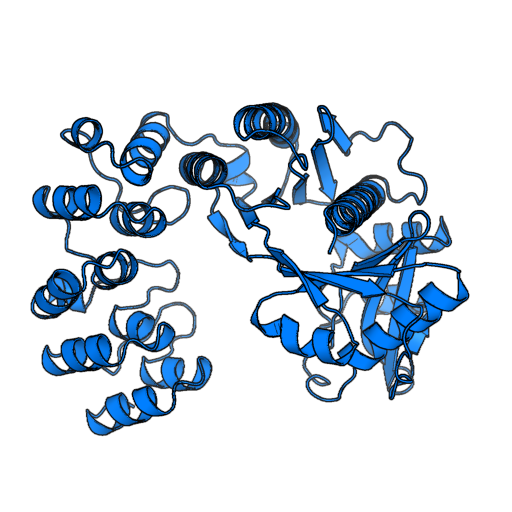1 265 ? 16.918 15.430 -8.090 1.00 94.44 265 GLU A O 1
ATOM 2080 N N . LEU A 1 266 ? 18.544 14.127 -7.291 1.00 95.06 266 LEU A N 1
ATOM 2081 C CA . LEU A 1 266 ? 18.501 13.211 -8.427 1.00 95.06 266 LEU A CA 1
ATOM 2082 C C . LEU A 1 266 ? 17.161 12.461 -8.524 1.00 95.06 266 LEU A C 1
ATOM 2084 O O . LEU A 1 266 ? 16.634 12.290 -9.622 1.00 95.06 266 LEU A O 1
ATOM 2088 N N . ALA A 1 267 ? 16.583 12.023 -7.400 1.00 96.25 267 ALA A N 1
ATOM 2089 C CA . ALA A 1 267 ? 15.260 11.396 -7.396 1.00 96.25 267 ALA A CA 1
ATOM 2090 C C . ALA A 1 267 ? 14.164 12.385 -7.827 1.00 96.25 267 ALA A C 1
ATOM 2092 O O . ALA A 1 267 ? 13.280 12.017 -8.604 1.00 96.25 267 ALA A O 1
ATOM 2093 N N . ARG A 1 268 ? 14.246 13.643 -7.371 1.00 96.94 268 ARG A N 1
ATOM 2094 C CA . ARG A 1 268 ? 13.361 14.736 -7.796 1.00 96.94 268 ARG A CA 1
ATOM 2095 C C . ARG A 1 268 ? 13.457 14.990 -9.298 1.00 96.94 268 ARG A C 1
ATOM 2097 O O . ARG A 1 268 ? 12.420 14.971 -9.953 1.00 96.94 268 ARG A O 1
ATOM 2104 N N . ALA A 1 269 ? 14.665 15.142 -9.836 1.00 96.19 269 ALA A N 1
ATOM 2105 C CA . ALA A 1 269 ? 14.887 15.371 -11.262 1.00 96.19 269 ALA A CA 1
ATOM 2106 C C . ALA A 1 269 ? 14.340 14.213 -12.112 1.00 96.19 269 ALA A C 1
ATOM 2108 O O . ALA A 1 269 ? 13.606 14.424 -13.077 1.00 96.19 269 ALA A O 1
ATOM 2109 N N . ILE A 1 270 ? 14.616 12.964 -11.716 1.00 97.06 270 ILE A N 1
ATOM 2110 C CA . ILE A 1 270 ? 14.143 11.773 -12.436 1.00 97.06 270 ILE A CA 1
ATOM 2111 C C . ILE A 1 270 ? 12.617 11.657 -12.406 1.00 97.06 270 ILE A C 1
ATOM 2113 O O . ILE A 1 270 ? 12.004 11.452 -13.453 1.00 97.06 270 ILE A O 1
ATOM 2117 N N . GLY A 1 271 ? 11.991 11.790 -11.235 1.00 96.88 271 GLY A N 1
ATOM 2118 C CA . GLY A 1 271 ? 10.533 11.708 -11.120 1.00 96.88 271 GLY A CA 1
ATOM 2119 C C . GLY A 1 271 ? 9.806 12.918 -11.719 1.00 96.88 271 GLY A C 1
ATOM 2120 O O . GLY A 1 271 ? 8.687 12.777 -12.209 1.00 96.88 271 GLY A O 1
ATOM 2121 N N . GLY A 1 272 ? 10.454 14.085 -11.740 1.00 96.25 272 GLY A N 1
ATOM 2122 C CA . GLY A 1 272 ? 9.971 15.312 -12.377 1.00 96.25 272 GLY A CA 1
ATOM 2123 C C . GLY A 1 272 ? 10.160 15.351 -13.897 1.00 96.25 272 GLY A C 1
ATOM 2124 O O . GLY A 1 272 ? 9.454 16.096 -14.571 1.00 96.25 272 GLY A O 1
ATOM 2125 N N . GLY A 1 273 ? 11.050 14.518 -14.448 1.00 95.62 273 GLY A N 1
ATOM 2126 C CA . GLY A 1 273 ? 11.354 14.481 -15.883 1.00 95.62 273 GLY A CA 1
ATOM 2127 C C . GLY A 1 273 ? 12.406 15.504 -16.335 1.00 95.62 273 GLY A C 1
ATOM 2128 O O . GLY A 1 273 ? 12.504 15.803 -17.522 1.00 95.62 273 GLY A O 1
ATOM 2129 N N . GLU A 1 274 ? 13.210 16.033 -15.417 1.00 94.00 274 GLU A N 1
ATOM 2130 C CA . GLU A 1 274 ? 14.201 17.088 -15.660 1.00 94.00 274 GLU A CA 1
ATOM 2131 C C . GLU A 1 274 ? 15.525 16.490 -16.178 1.00 94.00 274 GLU A C 1
ATOM 2133 O O . GLU A 1 274 ? 16.486 16.301 -15.438 1.00 94.00 274 GLU A O 1
ATOM 2138 N N . THR A 1 275 ? 15.589 16.129 -17.466 1.00 89.12 275 THR A N 1
ATOM 2139 C CA . THR A 1 275 ? 16.745 15.395 -18.033 1.00 89.12 275 THR A CA 1
ATOM 2140 C C . THR A 1 275 ? 18.070 16.150 -17.941 1.00 89.12 275 THR A C 1
ATOM 2142 O O . THR A 1 275 ? 19.108 15.520 -17.767 1.00 89.12 275 THR A O 1
ATOM 2145 N N . ALA A 1 276 ? 18.043 17.484 -18.030 1.00 84.75 276 ALA A N 1
ATOM 2146 C CA . ALA A 1 276 ? 19.243 18.324 -17.972 1.00 84.75 276 ALA A CA 1
ATOM 2147 C C . ALA A 1 276 ? 20.002 18.183 -16.639 1.00 84.75 276 ALA A C 1
ATOM 2149 O O . ALA A 1 276 ? 21.228 18.287 -16.606 1.00 84.75 276 ALA A O 1
ATOM 2150 N N . ASP A 1 277 ? 19.288 17.877 -15.555 1.00 82.06 277 ASP A N 1
ATOM 2151 C CA . ASP A 1 277 ? 19.863 17.746 -14.216 1.00 82.06 277 ASP A CA 1
ATOM 2152 C C . ASP A 1 277 ? 20.459 16.346 -13.959 1.00 82.06 277 ASP A C 1
ATOM 2154 O O . ASP A 1 277 ? 21.071 16.093 -12.920 1.00 82.06 277 ASP A O 1
ATOM 2158 N N . VAL A 1 278 ? 20.344 15.431 -14.933 1.00 82.31 278 VAL A N 1
ATOM 2159 C CA . VAL A 1 278 ? 20.787 14.027 -14.840 1.00 82.31 278 VAL A CA 1
ATOM 2160 C C . VAL A 1 278 ? 22.075 13.757 -15.645 1.00 82.31 278 VAL A C 1
ATOM 2162 O O . VAL A 1 278 ? 22.630 12.660 -15.602 1.00 82.31 278 VAL A O 1
ATOM 2165 N N . GLU A 1 279 ? 22.643 14.764 -16.317 1.00 70.38 279 GLU A N 1
ATOM 2166 C CA . GLU A 1 279 ? 23.705 14.570 -17.321 1.00 70.38 279 GLU A CA 1
ATOM 2167 C C . GLU A 1 279 ? 25.120 14.286 -16.765 1.00 70.38 279 GLU A C 1
ATOM 2169 O O . GLU A 1 279 ? 26.023 13.949 -17.531 1.00 70.38 279 GLU A O 1
ATOM 2174 N N . SER A 1 280 ? 25.357 14.401 -15.450 1.00 60.59 280 SER A N 1
ATOM 2175 C CA . SER A 1 280 ? 26.723 14.307 -14.885 1.00 60.59 280 SER A CA 1
ATOM 2176 C C . SER A 1 280 ? 26.866 13.576 -13.546 1.00 60.59 280 SER A C 1
ATOM 2178 O O . SER A 1 280 ? 27.988 13.404 -13.061 1.00 60.59 280 SER A O 1
ATOM 2180 N N . LEU A 1 281 ? 25.765 13.120 -12.943 1.00 64.38 281 LEU A N 1
ATOM 2181 C CA . LEU A 1 281 ? 25.802 12.470 -11.634 1.00 64.38 281 LEU A CA 1
ATOM 2182 C C . LEU A 1 281 ? 25.954 10.947 -11.772 1.00 64.38 281 LEU A C 1
ATOM 2184 O O . LEU A 1 281 ? 25.323 10.339 -12.639 1.00 64.38 281 LEU A O 1
ATOM 2188 N N . PRO A 1 282 ? 26.762 10.293 -10.915 1.00 79.06 282 PRO A N 1
ATOM 2189 C CA . PRO A 1 282 ? 26.788 8.839 -10.862 1.00 79.06 282 PRO A CA 1
ATOM 2190 C C . PRO A 1 282 ? 25.406 8.335 -10.432 1.00 79.06 282 PRO A C 1
ATOM 2192 O O . PRO A 1 282 ? 24.993 8.522 -9.288 1.00 79.06 282 PRO A O 1
ATOM 2195 N N . LEU A 1 283 ? 24.691 7.700 -11.361 1.00 86.06 283 LEU A N 1
ATOM 2196 C CA . LEU A 1 283 ? 23.363 7.151 -11.105 1.00 86.06 283 LEU A CA 1
ATOM 2197 C C . LEU A 1 283 ? 23.469 6.020 -10.069 1.00 86.06 283 LEU A C 1
ATOM 2199 O O . LEU A 1 283 ? 24.248 5.079 -10.273 1.00 86.06 283 LEU A O 1
ATOM 2203 N N . PRO A 1 284 ? 22.706 6.072 -8.963 1.00 89.75 284 PRO A N 1
ATOM 2204 C CA . PRO A 1 284 ? 22.668 4.969 -8.024 1.00 89.75 284 PRO A CA 1
ATOM 2205 C C . PRO A 1 284 ? 22.016 3.761 -8.697 1.00 89.75 284 PRO A C 1
ATOM 2207 O O . PRO A 1 284 ? 21.101 3.898 -9.508 1.00 89.75 284 PRO A O 1
ATOM 2210 N N . ALA A 1 285 ? 22.453 2.557 -8.325 1.00 88.88 285 ALA A N 1
ATOM 2211 C CA . ALA A 1 285 ? 21.771 1.343 -8.767 1.00 88.88 285 ALA A CA 1
ATOM 2212 C C . ALA A 1 285 ? 20.329 1.295 -8.231 1.00 88.88 285 ALA A C 1
ATOM 2214 O O . ALA A 1 285 ? 19.410 0.918 -8.951 1.00 88.88 285 ALA A O 1
ATOM 2215 N N . ILE A 1 286 ? 20.147 1.682 -6.963 1.00 90.88 286 ILE A N 1
ATOM 2216 C CA . ILE A 1 286 ? 18.867 1.712 -6.252 1.00 90.88 286 ILE A CA 1
ATOM 2217 C C . ILE A 1 286 ? 18.858 2.939 -5.332 1.00 90.88 286 ILE A C 1
ATOM 2219 O O . ILE A 1 286 ? 19.824 3.177 -4.600 1.00 90.88 286 ILE A O 1
ATOM 2223 N N . PHE A 1 287 ? 17.767 3.698 -5.345 1.00 93.12 287 PHE A N 1
ATOM 2224 C CA . PHE A 1 287 ? 17.521 4.799 -4.418 1.00 93.12 287 PHE A CA 1
ATOM 2225 C C . PHE A 1 287 ? 17.164 4.295 -3.009 1.00 93.12 287 PHE A C 1
ATOM 2227 O O . PHE A 1 287 ? 16.715 3.161 -2.839 1.00 93.12 287 PHE A O 1
ATOM 2234 N N . PRO A 1 288 ? 17.276 5.126 -1.956 1.00 92.31 288 PRO A N 1
ATOM 2235 C CA . PRO A 1 288 ? 16.877 4.737 -0.597 1.00 92.31 288 PRO A CA 1
ATOM 2236 C C . PRO A 1 288 ? 15.421 4.244 -0.461 1.00 92.31 288 PRO A C 1
ATOM 2238 O O . PRO A 1 288 ? 15.134 3.403 0.399 1.00 92.31 288 PRO A O 1
ATOM 2241 N N . ASN A 1 289 ? 14.519 4.705 -1.338 1.00 93.12 289 ASN A N 1
ATOM 2242 C CA . ASN A 1 289 ? 13.133 4.229 -1.440 1.00 93.12 289 ASN A CA 1
ATOM 2243 C C . ASN A 1 289 ? 13.001 2.805 -2.027 1.00 93.12 289 ASN A C 1
ATOM 2245 O O . ASN A 1 289 ? 11.928 2.209 -1.974 1.00 93.12 289 ASN A O 1
ATOM 2249 N N . GLY A 1 290 ? 14.090 2.222 -2.528 1.00 91.50 290 GLY A N 1
ATOM 2250 C CA . GLY A 1 290 ? 14.136 0.878 -3.092 1.00 91.50 290 GLY A CA 1
ATOM 2251 C C . GLY A 1 290 ? 13.860 0.790 -4.591 1.00 91.50 290 GLY A C 1
ATOM 2252 O O . GLY A 1 290 ? 13.901 -0.326 -5.094 1.00 91.50 290 GLY A O 1
ATOM 2253 N N . MET A 1 291 ? 13.609 1.907 -5.279 1.00 93.75 291 MET A N 1
ATOM 2254 C CA . MET A 1 291 ? 13.417 1.938 -6.732 1.00 93.75 291 MET A CA 1
ATOM 2255 C C . MET A 1 291 ? 14.746 2.121 -7.463 1.00 93.75 291 MET A C 1
ATOM 2257 O O . MET A 1 291 ? 15.633 2.838 -6.989 1.00 93.75 291 MET A O 1
ATOM 2261 N N . THR A 1 292 ? 14.874 1.536 -8.648 1.00 94.25 292 THR A N 1
ATOM 2262 C CA . THR A 1 292 ? 15.911 1.947 -9.604 1.00 94.25 292 THR A CA 1
ATOM 2263 C C . THR A 1 292 ? 15.572 3.319 -10.220 1.00 94.25 292 THR A C 1
ATOM 2265 O O . THR A 1 292 ? 14.423 3.772 -10.156 1.00 94.25 292 THR A O 1
ATOM 2268 N N . PRO A 1 293 ? 16.538 4.004 -10.860 1.00 95.25 293 PRO A N 1
ATOM 2269 C CA . PRO A 1 293 ? 16.264 5.199 -11.662 1.00 95.25 293 PRO A CA 1
ATOM 2270 C C . PRO A 1 293 ? 15.153 5.020 -12.706 1.00 95.25 293 PRO A C 1
ATOM 2272 O O . PRO A 1 293 ? 14.320 5.907 -12.881 1.00 95.25 293 PRO A O 1
ATOM 2275 N N . GLN A 1 294 ? 15.114 3.869 -13.383 1.00 95.94 294 GLN A N 1
ATOM 2276 C CA . GLN A 1 294 ? 14.102 3.596 -14.401 1.00 95.94 294 GLN A CA 1
ATOM 2277 C C . GLN A 1 294 ? 12.738 3.257 -13.783 1.00 95.94 294 GLN A C 1
ATOM 2279 O O . GLN A 1 294 ? 11.726 3.728 -14.294 1.00 95.94 294 GLN A O 1
ATOM 2284 N N . GLU A 1 295 ? 12.682 2.531 -12.663 1.00 95.38 295 GLU A N 1
ATOM 2285 C CA . GLU A 1 295 ? 11.428 2.306 -11.927 1.00 95.38 295 GLU A CA 1
ATOM 2286 C C . GLU A 1 295 ? 10.810 3.627 -11.450 1.00 95.38 295 GLU A C 1
ATOM 2288 O O . GLU A 1 295 ? 9.611 3.842 -11.632 1.00 95.38 295 GLU A O 1
ATOM 2293 N N . LEU A 1 296 ? 11.624 4.545 -10.911 1.00 96.50 296 LEU A N 1
ATOM 2294 C CA . LEU A 1 296 ? 11.158 5.861 -10.467 1.00 96.50 296 LEU A CA 1
ATOM 2295 C C . LEU A 1 296 ? 10.625 6.704 -11.637 1.00 96.50 296 LEU A C 1
ATOM 2297 O O . LEU A 1 296 ? 9.544 7.282 -11.539 1.00 96.50 296 LEU A O 1
ATOM 2301 N N . ALA A 1 297 ? 11.343 6.740 -12.764 1.00 97.06 297 ALA A N 1
ATOM 2302 C CA . ALA A 1 297 ? 10.880 7.433 -13.966 1.00 97.06 297 ALA A CA 1
ATOM 2303 C C . ALA A 1 297 ? 9.570 6.828 -14.505 1.00 97.06 297 ALA A C 1
ATOM 2305 O O . ALA A 1 297 ? 8.648 7.556 -14.873 1.00 97.06 297 ALA A O 1
ATOM 2306 N N . ALA A 1 298 ? 9.458 5.496 -14.525 1.00 96.75 298 ALA A N 1
ATOM 2307 C CA . ALA A 1 298 ? 8.260 4.803 -14.987 1.00 96.75 298 ALA A CA 1
ATOM 2308 C C . ALA A 1 298 ? 7.049 5.037 -14.078 1.00 96.75 298 ALA A C 1
ATOM 2310 O O . ALA A 1 298 ? 5.942 5.222 -14.588 1.00 96.75 298 ALA A O 1
ATOM 2311 N N . HIS A 1 299 ? 7.261 5.077 -12.758 1.00 95.50 299 HIS A N 1
ATOM 2312 C CA . HIS A 1 299 ? 6.229 5.364 -11.756 1.00 95.50 299 HIS A CA 1
ATOM 2313 C C . HIS A 1 299 ? 5.540 6.712 -12.007 1.00 95.50 299 HIS A C 1
ATOM 2315 O O . HIS A 1 299 ? 4.320 6.806 -11.904 1.00 95.50 299 HIS A O 1
ATOM 2321 N N . PHE A 1 300 ? 6.303 7.725 -12.428 1.00 96.44 300 PHE A N 1
ATOM 2322 C CA . PHE A 1 300 ? 5.788 9.050 -12.799 1.00 96.44 300 PHE A CA 1
ATOM 2323 C C . PHE A 1 300 ? 5.520 9.223 -14.303 1.00 96.44 300 PHE A C 1
ATOM 2325 O O . PHE A 1 300 ? 5.265 10.333 -14.761 1.00 96.44 300 PHE A O 1
ATOM 2332 N N . HIS A 1 301 ? 5.547 8.138 -15.083 1.00 95.94 301 HIS A N 1
ATOM 2333 C CA . HIS A 1 301 ? 5.316 8.144 -16.532 1.00 95.94 301 HIS A CA 1
ATOM 2334 C C . HIS A 1 301 ? 6.266 9.058 -17.334 1.00 95.94 301 HIS A C 1
ATOM 2336 O O . HIS A 1 301 ? 5.907 9.564 -18.399 1.00 95.94 301 HIS A O 1
ATOM 2342 N N . GLN A 1 302 ? 7.505 9.223 -16.866 1.00 96.88 302 GLN A N 1
ATOM 2343 C CA . GLN A 1 302 ? 8.523 10.073 -17.483 1.00 96.88 302 GLN A CA 1
ATOM 2344 C C . GLN A 1 302 ? 9.224 9.355 -18.646 1.00 96.88 302 GLN A C 1
ATOM 2346 O O . GLN A 1 302 ? 10.337 8.836 -18.529 1.00 96.88 302 GLN A O 1
ATOM 2351 N N . GLN A 1 303 ? 8.553 9.299 -19.798 1.00 96.88 303 GLN A N 1
ATOM 2352 C CA . GLN A 1 303 ? 9.042 8.574 -20.976 1.00 96.88 303 GLN A CA 1
ATOM 2353 C C . GLN A 1 303 ? 10.366 9.124 -21.519 1.00 96.88 303 GLN A C 1
ATOM 2355 O O . GLN A 1 303 ? 11.246 8.340 -21.884 1.00 96.88 303 GLN A O 1
ATOM 2360 N N . GLU A 1 304 ? 10.512 10.448 -21.592 1.00 96.25 304 GLU A N 1
ATOM 2361 C CA . GLU A 1 304 ? 11.737 11.096 -22.080 1.00 96.25 304 GLU A CA 1
ATOM 2362 C C . GLU A 1 304 ? 12.914 10.820 -21.139 1.00 96.25 304 GLU A C 1
ATOM 2364 O O . GLU A 1 304 ? 13.989 10.430 -21.594 1.00 96.25 304 GLU A O 1
ATOM 2369 N N . MET A 1 305 ? 12.677 10.888 -19.825 1.00 96.06 305 MET A N 1
ATOM 2370 C CA . MET A 1 305 ? 13.665 10.526 -18.809 1.00 96.06 305 MET A CA 1
ATOM 2371 C C . MET A 1 305 ? 14.123 9.070 -18.943 1.00 96.06 305 MET A C 1
ATOM 2373 O O . MET A 1 305 ? 15.321 8.802 -18.933 1.00 96.06 305 MET A O 1
ATOM 2377 N N . LEU A 1 306 ? 13.205 8.118 -19.141 1.00 95.69 306 LEU A N 1
ATOM 2378 C CA . LEU A 1 306 ? 13.569 6.711 -19.363 1.00 95.69 306 LEU A CA 1
ATOM 2379 C C . LEU A 1 306 ? 14.510 6.532 -20.559 1.00 95.69 306 LEU A C 1
ATOM 2381 O O . LEU A 1 306 ? 15.508 5.816 -20.472 1.00 95.69 306 LEU A O 1
ATOM 2385 N N . GLN A 1 307 ? 14.213 7.195 -21.676 1.00 94.38 307 GLN A N 1
ATOM 2386 C CA . GLN A 1 307 ? 15.049 7.141 -22.879 1.00 94.38 307 GLN A CA 1
ATOM 2387 C C . GLN A 1 307 ? 16.414 7.798 -22.650 1.00 94.38 307 GLN A C 1
ATOM 2389 O O . GLN A 1 307 ? 17.437 7.288 -23.119 1.00 94.38 307 GLN A O 1
ATOM 2394 N N . HIS A 1 308 ? 16.442 8.893 -21.892 1.00 94.38 308 HIS A N 1
ATOM 2395 C CA . HIS A 1 308 ? 17.674 9.557 -21.495 1.00 94.38 308 HIS A CA 1
ATOM 2396 C C . HIS A 1 308 ? 18.557 8.641 -20.630 1.00 94.38 308 HIS A C 1
ATOM 2398 O O . HIS A 1 308 ? 19.716 8.419 -20.974 1.00 94.38 308 HIS A O 1
ATOM 2404 N N . LEU A 1 309 ? 18.000 8.000 -19.595 1.00 94.25 309 LEU A N 1
ATOM 2405 C CA . LEU A 1 309 ? 18.719 7.043 -18.737 1.00 94.25 309 LEU A CA 1
ATOM 2406 C C . LEU A 1 309 ? 19.326 5.874 -19.536 1.00 94.25 309 LEU A C 1
ATOM 2408 O O . LEU A 1 309 ? 20.454 5.456 -19.270 1.00 94.25 309 LEU A O 1
ATOM 2412 N N . ILE A 1 310 ? 18.612 5.370 -20.547 1.00 92.88 310 ILE A N 1
ATOM 2413 C CA . ILE A 1 310 ? 19.121 4.326 -21.454 1.00 92.88 310 ILE A CA 1
ATOM 2414 C C . ILE A 1 310 ? 20.270 4.861 -22.321 1.00 92.88 310 ILE A C 1
ATOM 2416 O O . ILE A 1 310 ? 21.261 4.163 -22.537 1.00 92.88 310 ILE A O 1
ATOM 2420 N N . THR A 1 311 ? 20.177 6.108 -22.787 1.00 92.00 311 THR A N 1
ATOM 2421 C CA . THR A 1 311 ? 21.237 6.769 -23.571 1.00 92.00 311 THR A CA 1
ATOM 2422 C C . THR A 1 311 ? 22.510 6.984 -22.747 1.00 92.00 311 THR A C 1
ATOM 2424 O O . THR A 1 311 ? 23.611 6.881 -23.285 1.00 92.00 311 THR A O 1
ATOM 2427 N N . LEU A 1 312 ? 22.376 7.175 -21.431 1.00 90.62 312 LEU A N 1
ATOM 2428 C CA . LEU A 1 312 ? 23.490 7.198 -20.474 1.00 90.62 312 LEU A CA 1
ATOM 2429 C C . LEU A 1 312 ? 24.112 5.808 -20.218 1.00 90.62 312 LEU A C 1
ATOM 2431 O O . LEU A 1 312 ? 25.029 5.676 -19.410 1.00 90.62 312 LEU A O 1
ATOM 2435 N N . GLY A 1 313 ? 23.646 4.764 -20.910 1.00 88.88 313 GLY A N 1
ATOM 2436 C CA . GLY A 1 313 ? 24.223 3.422 -20.871 1.00 88.88 313 GLY A CA 1
ATOM 2437 C C . GLY A 1 313 ? 23.597 2.485 -19.839 1.00 88.88 313 GLY A C 1
ATOM 2438 O O . GLY A 1 313 ? 24.118 1.385 -19.639 1.00 88.88 313 GLY A O 1
ATOM 2439 N N . GLN A 1 314 ? 22.488 2.865 -19.190 1.00 91.25 314 GLN A N 1
ATOM 2440 C CA . GLN A 1 314 ? 21.760 1.917 -18.348 1.00 91.25 314 GLN A CA 1
ATOM 2441 C C . GLN A 1 314 ? 21.158 0.784 -19.188 1.00 91.25 314 GLN A C 1
ATOM 2443 O O . GLN A 1 314 ? 20.653 0.989 -20.292 1.00 91.25 314 GLN A O 1
ATOM 2448 N N . THR A 1 315 ? 21.176 -0.434 -18.640 1.00 94.38 315 THR A N 1
ATOM 2449 C CA . THR A 1 315 ? 20.459 -1.555 -19.260 1.00 94.38 315 THR A CA 1
ATOM 2450 C C . THR A 1 315 ? 18.957 -1.266 -19.198 1.00 94.38 315 THR A C 1
ATOM 2452 O O . THR A 1 315 ? 18.466 -0.968 -18.110 1.00 94.38 315 THR A O 1
ATOM 2455 N N . PRO A 1 316 ? 18.218 -1.346 -20.319 1.00 95.50 316 PRO A N 1
ATOM 2456 C CA . PRO A 1 316 ? 16.802 -1.014 -20.334 1.00 95.50 316 PRO A CA 1
ATOM 2457 C C . PRO A 1 316 ? 16.000 -1.996 -19.483 1.00 95.50 316 PRO A C 1
ATOM 2459 O O . PRO A 1 316 ? 16.065 -3.213 -19.670 1.00 95.50 316 PRO A O 1
ATOM 2462 N N . GLU A 1 317 ? 15.198 -1.459 -18.577 1.00 96.00 317 GLU A N 1
ATOM 2463 C CA . GLU A 1 317 ? 14.266 -2.221 -17.767 1.00 96.00 317 GLU A CA 1
ATOM 2464 C C . GLU A 1 317 ? 12.964 -2.410 -18.537 1.00 96.00 317 GLU A C 1
ATOM 2466 O O . GLU A 1 317 ? 12.150 -1.499 -18.690 1.00 96.00 317 GLU A O 1
ATOM 2471 N N . ILE A 1 318 ? 12.765 -3.630 -19.035 1.00 97.31 318 ILE A N 1
ATOM 2472 C CA . ILE A 1 318 ? 11.631 -3.982 -19.900 1.00 97.31 318 ILE A CA 1
ATOM 2473 C C . ILE A 1 318 ? 10.285 -3.616 -19.255 1.00 97.31 318 ILE A C 1
ATOM 2475 O O . ILE A 1 318 ? 9.371 -3.170 -19.946 1.00 97.31 318 ILE A O 1
ATOM 2479 N N . ILE A 1 319 ? 10.161 -3.802 -17.939 1.00 96.44 319 ILE A N 1
ATOM 2480 C CA . ILE A 1 319 ? 8.917 -3.546 -17.205 1.00 96.44 319 ILE A CA 1
ATOM 2481 C C . ILE A 1 319 ? 8.697 -2.053 -16.990 1.00 96.44 319 ILE A C 1
ATOM 2483 O O . ILE A 1 319 ? 7.598 -1.581 -17.255 1.00 96.44 319 ILE A O 1
ATOM 2487 N N . SER A 1 320 ? 9.737 -1.301 -16.632 1.00 96.50 320 SER A N 1
ATOM 2488 C CA . SER A 1 320 ? 9.683 0.158 -16.496 1.00 96.50 320 SER A CA 1
ATOM 2489 C C . SER A 1 320 ? 9.292 0.824 -17.825 1.00 96.50 320 SER A C 1
ATOM 2491 O O . SER A 1 320 ? 8.389 1.659 -17.867 1.00 96.50 320 SER A O 1
ATOM 2493 N N . LEU A 1 321 ? 9.860 0.368 -18.951 1.00 97.38 321 LEU A N 1
ATOM 2494 C CA . LEU A 1 321 ? 9.434 0.789 -20.293 1.00 97.38 321 LEU A CA 1
ATOM 2495 C C . LEU A 1 321 ? 7.962 0.442 -20.573 1.00 97.38 321 LEU A C 1
ATOM 2497 O O . LEU A 1 321 ? 7.210 1.268 -21.092 1.00 97.38 321 LEU A O 1
ATOM 2501 N N . TRP A 1 322 ? 7.537 -0.775 -20.228 1.00 96.50 322 TRP A N 1
ATOM 2502 C CA . TRP A 1 322 ? 6.165 -1.228 -20.448 1.00 96.50 322 TRP A CA 1
ATOM 2503 C C . TRP A 1 322 ? 5.143 -0.412 -19.644 1.00 96.50 322 TRP A C 1
ATOM 2505 O O . TRP A 1 322 ? 4.134 0.024 -20.205 1.00 96.50 322 TRP A O 1
ATOM 2515 N N . ASP A 1 323 ? 5.414 -0.183 -18.359 1.00 94.00 323 ASP A N 1
ATOM 2516 C CA . ASP A 1 323 ? 4.543 0.545 -17.433 1.00 94.00 323 ASP A CA 1
ATOM 2517 C C . ASP A 1 323 ? 4.473 2.047 -17.766 1.00 94.00 323 ASP A C 1
ATOM 2519 O O . ASP A 1 323 ? 3.417 2.662 -17.612 1.00 94.00 323 ASP A O 1
ATOM 2523 N N . ALA A 1 324 ? 5.541 2.621 -18.330 1.00 95.00 324 ALA A N 1
ATOM 2524 C CA . ALA A 1 324 ? 5.546 3.987 -18.858 1.00 95.00 324 ALA A CA 1
ATOM 2525 C C . ALA A 1 324 ? 4.832 4.141 -20.217 1.00 95.00 324 ALA A C 1
ATOM 2527 O O . ALA A 1 324 ? 4.670 5.258 -20.706 1.00 95.00 324 ALA A O 1
ATOM 2528 N N . GLY A 1 325 ? 4.402 3.041 -20.847 1.00 95.38 325 GLY A N 1
ATOM 2529 C CA . GLY A 1 325 ? 3.711 3.050 -22.141 1.00 95.38 325 GLY A CA 1
ATOM 2530 C C . GLY A 1 325 ? 4.624 2.953 -23.370 1.00 95.38 325 GLY A C 1
ATOM 2531 O O . GLY A 1 325 ? 4.118 2.929 -24.493 1.00 95.38 325 GLY A O 1
ATOM 2532 N N . LEU A 1 326 ? 5.937 2.801 -23.185 1.00 96.31 326 LEU A N 1
ATOM 2533 C CA . LEU A 1 326 ? 6.946 2.622 -24.237 1.00 96.31 326 LEU A CA 1
ATOM 2534 C C . LEU A 1 326 ? 6.973 1.164 -24.732 1.00 96.31 326 LEU A C 1
ATOM 2536 O O . LEU A 1 326 ? 7.959 0.435 -24.599 1.00 96.31 326 LEU A O 1
ATOM 2540 N N . ARG A 1 327 ? 5.833 0.700 -25.264 1.00 95.69 327 ARG A N 1
ATOM 2541 C CA . ARG A 1 327 ? 5.600 -0.721 -25.582 1.00 95.69 327 ARG A CA 1
ATOM 2542 C C . ARG A 1 327 ? 6.548 -1.255 -26.648 1.00 95.69 327 ARG A C 1
ATOM 2544 O O . ARG A 1 327 ? 7.025 -2.377 -26.516 1.00 95.69 327 ARG A O 1
ATOM 2551 N N . GLU A 1 328 ? 6.818 -0.482 -27.693 1.00 96.75 328 GLU A N 1
ATOM 2552 C CA . GLU A 1 328 ? 7.722 -0.910 -28.766 1.00 96.75 328 GLU A CA 1
ATOM 2553 C C . GLU A 1 328 ? 9.157 -1.045 -28.255 1.00 96.75 328 GLU A C 1
ATOM 2555 O O . GLU A 1 328 ? 9.816 -2.048 -28.527 1.00 96.75 328 GLU A O 1
ATOM 2560 N N . GLN A 1 329 ? 9.610 -0.094 -27.435 1.00 96.94 329 GLN A N 1
ATOM 2561 C CA . GLN A 1 329 ? 10.929 -0.128 -26.809 1.00 96.94 329 GLN A CA 1
ATOM 2562 C C . GLN A 1 329 ? 11.049 -1.301 -25.829 1.00 96.94 329 GLN A C 1
ATOM 2564 O O . GLN A 1 329 ? 12.059 -2.001 -25.843 1.00 96.94 329 GLN A O 1
ATOM 2569 N N . ALA A 1 330 ? 10.012 -1.569 -25.028 1.00 97.44 330 ALA A N 1
ATOM 2570 C CA . ALA A 1 330 ? 9.973 -2.722 -24.127 1.00 97.44 330 ALA A CA 1
ATOM 2571 C C . ALA A 1 330 ? 10.093 -4.053 -24.892 1.00 97.44 330 ALA A C 1
ATOM 2573 O O . ALA A 1 330 ? 10.856 -4.937 -24.500 1.00 97.44 330 ALA A O 1
ATOM 2574 N N . LEU A 1 331 ? 9.372 -4.191 -26.011 1.00 98.00 331 LEU A N 1
ATOM 2575 C CA . LEU A 1 331 ? 9.441 -5.380 -26.866 1.00 98.00 331 LEU A CA 1
ATOM 2576 C C . LEU A 1 331 ? 10.809 -5.513 -27.546 1.00 98.00 331 LEU A C 1
ATOM 2578 O O . LEU A 1 331 ? 11.361 -6.611 -27.590 1.00 98.00 331 LEU A O 1
ATOM 2582 N N . ALA A 1 332 ? 11.387 -4.412 -28.032 1.00 97.06 332 ALA A N 1
ATOM 2583 C CA . ALA A 1 332 ? 12.727 -4.410 -28.614 1.00 97.06 332 ALA A CA 1
ATOM 2584 C C . ALA A 1 332 ? 13.793 -4.816 -27.579 1.00 97.06 332 ALA A C 1
ATOM 2586 O O . ALA A 1 332 ? 14.661 -5.644 -27.869 1.00 97.06 332 ALA A O 1
ATOM 2587 N N . ALA A 1 333 ? 13.681 -4.305 -26.350 1.00 97.12 333 ALA A N 1
ATOM 2588 C CA . ALA A 1 333 ? 14.593 -4.601 -25.250 1.00 97.12 333 ALA A CA 1
ATOM 2589 C C . ALA A 1 333 ? 14.608 -6.090 -24.855 1.00 97.12 333 ALA A C 1
ATOM 2591 O O . ALA A 1 333 ? 15.640 -6.570 -24.393 1.00 97.12 333 ALA A O 1
ATOM 2592 N N . ALA A 1 334 ? 13.544 -6.860 -25.117 1.00 96.56 334 ALA A N 1
ATOM 2593 C CA . ALA A 1 334 ? 13.534 -8.312 -24.887 1.00 96.56 334 ALA A CA 1
ATOM 2594 C C . ALA A 1 334 ? 14.630 -9.064 -25.669 1.00 96.56 334 ALA A C 1
ATOM 2596 O O . ALA A 1 334 ? 15.099 -10.116 -25.226 1.00 96.56 334 ALA A O 1
ATOM 2597 N N . SER A 1 335 ? 15.077 -8.515 -26.804 1.00 95.94 335 SER A N 1
ATOM 2598 C CA . SER A 1 335 ? 16.163 -9.094 -27.608 1.00 95.94 335 SER A CA 1
ATOM 2599 C C . SER A 1 335 ? 17.546 -8.911 -26.971 1.00 95.94 335 SER A C 1
ATOM 2601 O O . SER A 1 335 ? 18.478 -9.621 -27.341 1.00 95.94 335 SER A O 1
ATOM 2603 N N . ASN A 1 336 ? 17.696 -7.992 -26.010 1.00 96.44 336 ASN A N 1
ATOM 2604 C CA . ASN A 1 336 ? 18.929 -7.805 -25.253 1.00 96.44 336 ASN A CA 1
ATOM 2605 C C . ASN A 1 336 ? 18.986 -8.827 -24.095 1.00 96.44 336 ASN A C 1
ATOM 2607 O O . ASN A 1 336 ? 18.165 -8.739 -23.177 1.00 96.44 336 ASN A O 1
ATOM 2611 N N . PRO A 1 337 ? 19.956 -9.767 -24.077 1.00 96.06 337 PRO A N 1
ATOM 2612 C CA . PRO A 1 337 ? 20.050 -10.778 -23.024 1.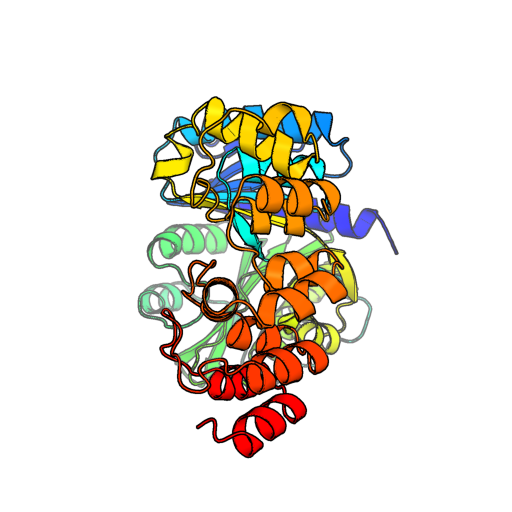00 96.06 337 PRO A CA 1
ATOM 2613 C C . PRO A 1 337 ? 20.182 -10.192 -21.613 1.00 96.06 337 PRO A C 1
ATOM 2615 O O . PRO A 1 337 ? 19.620 -10.749 -20.676 1.00 96.06 337 PRO A O 1
ATOM 2618 N N . ALA A 1 338 ? 20.878 -9.058 -21.459 1.00 95.62 338 ALA A N 1
ATOM 2619 C CA . ALA A 1 338 ? 21.037 -8.404 -20.162 1.00 95.62 338 ALA A CA 1
ATOM 2620 C C . ALA A 1 338 ? 19.708 -7.830 -19.653 1.00 95.62 338 ALA A C 1
ATOM 2622 O O . ALA A 1 338 ? 19.374 -8.012 -18.489 1.00 95.62 338 ALA A O 1
ATOM 2623 N N . ALA A 1 339 ? 18.927 -7.198 -20.534 1.00 96.38 339 ALA A N 1
ATOM 2624 C CA . ALA A 1 339 ? 17.625 -6.625 -20.194 1.00 96.38 339 ALA A CA 1
ATOM 2625 C C . ALA A 1 339 ? 16.577 -7.702 -19.889 1.00 96.38 339 ALA A C 1
ATOM 2627 O O . ALA A 1 339 ? 15.805 -7.579 -18.942 1.00 96.38 339 ALA A O 1
ATOM 2628 N N . ARG A 1 340 ? 16.567 -8.786 -20.673 1.00 96.19 340 ARG A N 1
ATOM 2629 C CA . ARG A 1 340 ? 15.619 -9.900 -20.524 1.00 96.19 340 ARG A CA 1
ATOM 2630 C C . ARG A 1 340 ? 15.747 -10.630 -19.192 1.00 96.19 340 ARG A C 1
ATOM 2632 O O . ARG A 1 340 ? 14.753 -11.107 -18.651 1.00 96.19 340 ARG A O 1
ATOM 2639 N N . GLU A 1 341 ? 16.969 -10.710 -18.685 1.00 95.00 341 GLU A N 1
ATOM 2640 C CA . GLU A 1 341 ? 17.323 -11.458 -17.483 1.00 95.00 341 GLU A CA 1
ATOM 2641 C C . GLU A 1 341 ? 17.580 -10.560 -16.265 1.00 95.00 341 GLU A C 1
ATOM 2643 O O . GLU A 1 341 ? 17.964 -11.069 -15.204 1.00 95.00 341 GLU A O 1
ATOM 2648 N N . LEU A 1 342 ? 17.351 -9.251 -16.422 1.00 93.69 342 LEU A N 1
ATOM 2649 C CA . LEU A 1 342 ? 17.577 -8.233 -15.407 1.00 93.69 342 LEU A CA 1
ATOM 2650 C C . LEU A 1 342 ? 16.710 -8.475 -14.169 1.00 93.69 342 LEU A C 1
ATOM 2652 O O . LEU A 1 342 ? 15.599 -8.993 -14.250 1.00 93.69 342 LEU A O 1
ATOM 2656 N N . VAL A 1 343 ? 17.231 -8.088 -13.013 1.00 89.94 343 VAL A N 1
ATOM 2657 C CA . VAL A 1 343 ? 16.544 -8.176 -11.729 1.00 89.94 343 VAL A CA 1
ATOM 2658 C C . VAL A 1 343 ? 16.521 -6.772 -11.138 1.00 89.94 343 VAL A C 1
ATOM 2660 O O . VAL A 1 343 ? 17.589 -6.245 -10.838 1.00 89.94 343 VAL A O 1
ATOM 2663 N N . THR A 1 344 ? 15.335 -6.173 -11.020 1.00 73.88 344 THR A N 1
ATOM 2664 C CA . THR A 1 344 ? 15.175 -4.744 -10.674 1.00 73.88 344 THR A CA 1
ATOM 2665 C C . THR A 1 344 ? 14.541 -4.536 -9.302 1.00 73.88 344 THR A C 1
ATOM 2667 O O . THR A 1 344 ? 14.939 -3.630 -8.580 1.00 73.88 344 THR A O 1
ATOM 2670 N N . ASP A 1 345 ? 13.635 -5.430 -8.891 1.00 72.94 345 ASP A N 1
ATOM 2671 C CA . ASP A 1 345 ? 12.856 -5.256 -7.668 1.00 72.94 345 ASP A CA 1
ATOM 2672 C C . ASP A 1 345 ? 13.452 -5.975 -6.440 1.00 72.94 345 ASP A C 1
ATOM 2674 O O . ASP A 1 345 ? 14.325 -6.851 -6.510 1.00 72.94 345 ASP A O 1
ATOM 2678 N N . THR A 1 346 ? 12.928 -5.630 -5.264 1.00 70.38 346 THR A N 1
ATOM 2679 C CA . THR A 1 346 ? 13.288 -6.265 -3.986 1.00 70.38 346 THR A CA 1
ATOM 2680 C C . THR A 1 346 ? 12.904 -7.746 -3.915 1.00 70.38 346 THR A C 1
ATOM 2682 O O . THR A 1 346 ? 13.510 -8.488 -3.138 1.00 70.38 346 THR A O 1
ATOM 2685 N N . ARG A 1 347 ? 11.949 -8.196 -4.741 1.00 79.25 347 ARG A N 1
ATOM 2686 C CA . ARG A 1 347 ? 11.542 -9.608 -4.869 1.00 79.25 347 ARG A CA 1
ATOM 2687 C C . ARG A 1 347 ? 12.546 -10.420 -5.677 1.00 79.25 347 ARG A C 1
ATOM 2689 O O . ARG A 1 347 ? 12.442 -11.641 -5.763 1.00 79.25 347 ARG A O 1
ATOM 2696 N N . ARG A 1 348 ? 13.541 -9.752 -6.262 1.00 85.94 348 ARG A N 1
ATOM 2697 C CA . ARG A 1 348 ? 14.488 -10.305 -7.224 1.00 85.94 348 ARG A CA 1
ATOM 2698 C C . ARG A 1 348 ? 13.786 -10.977 -8.410 1.00 85.94 348 ARG A C 1
ATOM 2700 O O . ARG A 1 348 ? 14.249 -12.005 -8.911 1.00 85.94 348 ARG A O 1
ATOM 2707 N N . ALA A 1 349 ? 12.656 -10.419 -8.829 1.00 91.38 349 ALA A N 1
ATOM 2708 C CA . ALA A 1 349 ? 11.884 -10.896 -9.958 1.00 91.38 349 ALA A CA 1
ATOM 2709 C C . ALA A 1 349 ? 12.549 -10.490 -11.283 1.00 91.38 349 ALA A C 1
ATOM 2711 O O . ALA A 1 349 ? 13.188 -9.446 -11.400 1.00 91.38 349 ALA A O 1
ATOM 2712 N N . ARG A 1 350 ? 12.382 -11.341 -12.299 1.00 95.12 350 ARG A N 1
ATOM 2713 C CA . ARG A 1 350 ? 12.813 -11.075 -13.686 1.00 95.12 350 ARG A CA 1
ATOM 2714 C C . ARG A 1 350 ? 11.649 -10.549 -14.530 1.00 95.12 350 ARG A C 1
ATOM 2716 O O . ARG A 1 350 ? 10.504 -10.850 -14.180 1.00 95.12 350 ARG A O 1
ATOM 2723 N N . PRO A 1 351 ? 11.894 -9.898 -15.685 1.00 97.06 351 PRO A N 1
ATOM 2724 C CA . PRO A 1 351 ? 10.847 -9.399 -16.573 1.00 97.06 351 PRO A CA 1
ATOM 2725 C C . PRO A 1 351 ? 9.715 -10.389 -16.856 1.00 97.06 351 PRO A C 1
ATOM 2727 O O . PRO A 1 351 ? 8.557 -9.992 -16.880 1.00 97.06 351 PRO A O 1
ATOM 2730 N N . LEU A 1 352 ? 10.000 -11.688 -17.009 1.00 97.56 352 LEU A N 1
ATOM 2731 C CA . LEU A 1 352 ? 8.954 -12.683 -17.271 1.00 97.56 352 LEU A CA 1
ATOM 2732 C C . LEU A 1 352 ? 7.993 -12.897 -16.081 1.00 97.56 352 LEU A C 1
ATOM 2734 O O . LEU A 1 352 ? 6.796 -13.107 -16.298 1.00 97.56 352 LEU A O 1
ATOM 2738 N N . HIS A 1 353 ? 8.475 -12.789 -14.840 1.00 96.50 353 HIS A N 1
ATOM 2739 C CA . HIS A 1 353 ? 7.630 -12.826 -13.638 1.00 96.50 353 HIS A CA 1
ATOM 2740 C C . HIS A 1 353 ? 6.695 -11.611 -13.603 1.00 96.50 353 HIS A C 1
ATOM 2742 O O . HIS A 1 353 ? 5.476 -11.742 -13.492 1.00 96.50 353 HIS A O 1
ATOM 2748 N N . LEU A 1 354 ? 7.266 -10.422 -13.790 1.00 95.38 354 LEU A N 1
ATOM 2749 C CA . LEU A 1 354 ? 6.544 -9.154 -13.723 1.00 95.38 354 LEU A CA 1
ATOM 2750 C C . LEU A 1 354 ? 5.543 -9.003 -14.883 1.00 95.38 354 LEU A C 1
ATOM 2752 O O . LEU A 1 354 ? 4.388 -8.642 -14.669 1.00 95.38 354 LEU A O 1
ATOM 2756 N N . ALA A 1 355 ? 5.918 -9.381 -16.109 1.00 96.81 355 ALA A N 1
ATOM 2757 C CA . ALA A 1 355 ? 5.001 -9.413 -17.252 1.00 96.81 355 ALA A CA 1
ATOM 2758 C C . ALA A 1 355 ? 3.818 -10.371 -17.014 1.00 96.81 355 ALA A C 1
ATOM 2760 O O . ALA A 1 355 ? 2.687 -10.091 -17.430 1.00 96.81 355 ALA A O 1
ATOM 2761 N N . THR A 1 356 ? 4.062 -11.479 -16.303 1.00 96.88 356 THR A N 1
ATOM 2762 C CA . THR A 1 356 ? 3.024 -12.429 -15.890 1.00 96.88 356 THR A CA 1
ATOM 2763 C C . THR A 1 356 ? 2.051 -11.799 -14.896 1.00 96.88 356 THR A C 1
ATOM 2765 O O . THR A 1 356 ? 0.839 -11.841 -15.124 1.00 96.88 356 THR A O 1
ATOM 2768 N N . GLU A 1 357 ? 2.557 -11.153 -13.845 1.00 94.06 357 GLU A N 1
ATOM 2769 C CA . GLU A 1 357 ? 1.750 -10.431 -12.849 1.00 94.06 357 GLU A CA 1
ATOM 2770 C C . GLU A 1 357 ? 0.862 -9.361 -13.506 1.00 94.06 357 GLU A C 1
ATOM 2772 O O . GLU A 1 357 ? -0.360 -9.333 -13.298 1.00 94.06 357 GLU A O 1
ATOM 2777 N N . ARG A 1 358 ? 1.447 -8.556 -14.403 1.00 93.50 358 ARG A N 1
ATOM 2778 C CA . ARG A 1 358 ? 0.745 -7.515 -15.174 1.00 93.50 358 ARG A CA 1
ATOM 2779 C C . ARG A 1 358 ? -0.317 -8.072 -16.119 1.00 93.50 358 ARG A C 1
ATOM 2781 O O . ARG A 1 358 ? -1.192 -7.336 -16.568 1.00 93.50 358 ARG A O 1
ATOM 2788 N N . GLY A 1 359 ? -0.295 -9.369 -16.423 1.00 95.31 359 GLY A N 1
ATOM 2789 C CA . GLY A 1 359 ? -1.188 -9.942 -17.425 1.00 95.31 359 GLY A CA 1
ATOM 2790 C C . GLY A 1 359 ? -0.803 -9.558 -18.859 1.00 95.31 359 GLY A C 1
ATOM 2791 O O . GLY A 1 359 ? -1.644 -9.631 -19.755 1.00 95.31 359 GLY A O 1
ATOM 2792 N N . ALA A 1 360 ? 0.441 -9.129 -19.085 1.00 96.25 360 ALA A N 1
ATOM 2793 C CA . ALA A 1 360 ? 0.913 -8.561 -20.342 1.00 96.25 360 ALA A CA 1
ATOM 2794 C C . ALA A 1 360 ? 1.221 -9.661 -21.373 1.00 96.25 360 ALA A C 1
ATOM 2796 O O . ALA A 1 360 ? 2.375 -9.939 -21.682 1.00 96.25 360 ALA A O 1
ATOM 2797 N N . GLY A 1 361 ? 0.180 -10.302 -21.916 1.00 97.31 361 GLY A N 1
ATOM 2798 C CA . GLY A 1 361 ? 0.315 -11.469 -22.801 1.00 97.31 361 GLY A CA 1
ATOM 2799 C C . GLY A 1 361 ? 1.254 -11.260 -23.997 1.00 97.31 361 GLY A C 1
ATOM 2800 O O . GLY A 1 361 ? 2.067 -12.133 -24.286 1.00 97.31 361 GLY A O 1
ATOM 2801 N N . THR A 1 362 ? 1.202 -10.094 -24.650 1.00 97.75 362 THR A N 1
ATOM 2802 C CA . THR A 1 362 ? 2.110 -9.752 -25.761 1.00 97.75 362 THR A CA 1
ATOM 2803 C C . THR A 1 362 ? 3.569 -9.687 -25.309 1.00 97.75 362 THR A C 1
ATOM 2805 O O . THR A 1 362 ? 4.444 -10.209 -25.994 1.00 97.75 362 THR A O 1
ATOM 2808 N N . LEU A 1 363 ? 3.830 -9.095 -24.141 1.00 98.12 363 LEU A N 1
ATOM 2809 C CA . LEU A 1 363 ? 5.176 -9.000 -23.584 1.00 98.12 363 LEU A CA 1
ATOM 2810 C C . LEU A 1 363 ? 5.696 -10.370 -23.135 1.00 98.12 363 LEU A C 1
ATOM 2812 O O . LEU A 1 363 ? 6.842 -10.707 -23.411 1.00 98.12 363 LEU A O 1
ATOM 2816 N N . VAL A 1 364 ? 4.841 -11.188 -22.511 1.00 98.44 364 VAL A N 1
ATOM 2817 C CA . VAL A 1 364 ? 5.162 -12.579 -22.151 1.00 98.44 364 VAL A CA 1
ATOM 2818 C C . VAL A 1 364 ? 5.581 -13.370 -23.390 1.00 98.44 364 VAL A C 1
ATOM 2820 O O . VAL A 1 364 ? 6.625 -14.015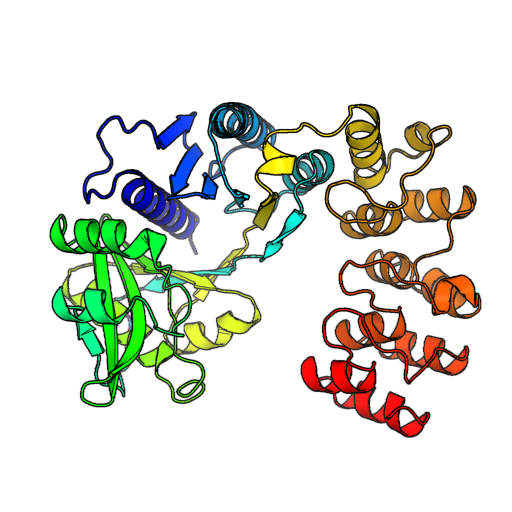 -23.375 1.00 98.44 364 VAL A O 1
ATOM 2823 N N . LEU A 1 365 ? 4.808 -13.298 -24.477 1.00 98.31 365 LEU A N 1
ATOM 2824 C CA . LEU A 1 365 ? 5.141 -13.983 -25.729 1.00 98.31 365 LEU A CA 1
ATOM 2825 C C . LEU A 1 365 ? 6.478 -13.504 -26.307 1.00 98.31 365 LEU A C 1
ATOM 2827 O O . LEU A 1 365 ? 7.276 -14.333 -26.735 1.00 98.31 365 LEU A O 1
ATOM 2831 N N . ALA A 1 366 ? 6.739 -12.196 -26.287 1.00 98.25 366 ALA A N 1
ATOM 2832 C CA . ALA A 1 366 ? 7.994 -11.632 -26.776 1.00 98.25 366 ALA A CA 1
ATOM 2833 C C . ALA A 1 366 ? 9.205 -12.076 -25.939 1.00 98.25 366 ALA A C 1
ATOM 2835 O O . ALA A 1 366 ? 10.219 -12.482 -26.501 1.00 98.25 366 ALA A O 1
ATOM 2836 N N . LEU A 1 367 ? 9.089 -12.068 -24.608 1.00 98.44 367 LEU A N 1
ATOM 2837 C CA . LEU A 1 367 ? 10.140 -12.536 -23.699 1.00 98.44 367 LEU A CA 1
ATOM 2838 C C . LEU A 1 367 ? 10.449 -14.024 -23.909 1.00 98.44 367 LEU A C 1
ATOM 2840 O O . LEU A 1 367 ? 11.616 -14.400 -24.000 1.00 98.44 367 LEU A O 1
ATOM 2844 N N . ILE A 1 368 ? 9.415 -14.862 -24.041 1.00 98.38 368 ILE A N 1
ATOM 2845 C CA . ILE A 1 368 ? 9.570 -16.295 -24.331 1.00 98.38 368 ILE A CA 1
ATOM 2846 C C . ILE A 1 368 ? 10.256 -16.495 -25.686 1.00 98.38 368 ILE A C 1
ATOM 2848 O O . ILE A 1 368 ? 11.227 -17.241 -25.772 1.00 98.38 368 ILE A O 1
ATOM 2852 N N . ALA A 1 369 ? 9.793 -15.805 -26.733 1.00 97.94 369 ALA A N 1
ATOM 2853 C CA . ALA A 1 369 ? 10.374 -15.901 -28.072 1.00 97.94 369 ALA A CA 1
ATOM 2854 C C . ALA A 1 369 ? 11.841 -15.442 -28.112 1.00 97.94 369 ALA A C 1
ATOM 2856 O O . ALA A 1 369 ? 12.638 -15.996 -28.865 1.00 97.94 369 ALA A O 1
ATOM 2857 N N . ALA A 1 370 ? 12.209 -14.469 -27.275 1.00 97.75 370 ALA A N 1
ATOM 2858 C CA . ALA A 1 370 ? 13.583 -14.011 -27.132 1.00 97.75 370 ALA A CA 1
ATOM 2859 C C . ALA A 1 370 ? 14.469 -14.971 -26.311 1.00 97.75 370 ALA A C 1
ATOM 2861 O O . ALA A 1 370 ? 15.686 -14.797 -26.294 1.00 97.75 370 ALA A O 1
ATOM 2862 N N . GLY A 1 371 ? 13.900 -15.988 -25.654 1.00 97.44 371 GLY A N 1
ATOM 2863 C CA . GLY A 1 371 ? 14.636 -16.970 -24.855 1.00 97.44 371 GLY A CA 1
ATOM 2864 C C . GLY A 1 371 ? 14.813 -16.566 -23.391 1.00 97.44 371 GLY A C 1
ATOM 2865 O O . GLY A 1 371 ? 15.907 -16.726 -22.846 1.00 97.44 371 GLY A O 1
ATOM 2866 N N . ALA A 1 372 ? 13.779 -15.984 -22.777 1.00 97.81 372 ALA A N 1
ATOM 2867 C CA . ALA A 1 372 ? 13.749 -15.743 -21.334 1.00 97.81 372 ALA A CA 1
ATOM 2868 C C . ALA A 1 372 ? 13.765 -17.068 -20.560 1.00 97.81 372 ALA A C 1
ATOM 2870 O O . ALA A 1 372 ? 13.124 -18.035 -20.979 1.00 97.81 372 ALA A O 1
ATOM 2871 N N . ASP A 1 373 ? 14.454 -17.107 -19.420 1.00 97.31 373 ASP A N 1
ATOM 2872 C CA . ASP A 1 373 ? 14.470 -18.288 -18.553 1.00 97.31 373 ASP A CA 1
ATOM 2873 C C . ASP A 1 373 ? 13.083 -18.550 -17.934 1.00 97.31 373 ASP A C 1
ATOM 2875 O O . ASP A 1 373 ? 12.596 -17.811 -17.073 1.00 97.31 373 ASP A O 1
ATOM 2879 N N . LEU A 1 374 ? 12.443 -19.637 -18.375 1.00 98.00 374 LEU A N 1
ATOM 2880 C CA . LEU A 1 374 ? 11.109 -20.051 -17.930 1.00 98.00 374 LEU A CA 1
ATOM 2881 C C . LEU A 1 374 ? 11.110 -20.710 -16.543 1.00 98.00 374 LEU A C 1
ATOM 2883 O O . LEU A 1 374 ? 10.038 -20.915 -15.975 1.00 98.00 374 LEU A O 1
ATOM 2887 N N . HIS A 1 375 ? 12.286 -21.058 -16.017 1.00 97.50 375 HIS A N 1
ATOM 2888 C CA . HIS A 1 375 ? 12.471 -21.757 -14.743 1.00 97.50 375 HIS A CA 1
ATOM 2889 C C . HIS A 1 375 ? 13.209 -20.909 -13.704 1.00 97.50 375 HIS A C 1
ATOM 2891 O O . HIS A 1 375 ? 13.455 -21.380 -12.586 1.00 97.50 375 HIS A O 1
ATOM 2897 N N . ALA A 1 376 ? 13.557 -19.666 -14.053 1.00 95.88 376 ALA A N 1
ATOM 2898 C CA . ALA A 1 376 ? 14.110 -18.709 -13.114 1.00 95.88 376 ALA A CA 1
ATOM 2899 C C . ALA A 1 376 ? 13.195 -18.602 -11.895 1.00 95.88 376 ALA A C 1
ATOM 2901 O O . ALA A 1 376 ? 11.978 -18.540 -12.025 1.00 95.88 376 ALA A O 1
ATOM 2902 N N . ARG A 1 377 ? 13.792 -18.571 -10.707 1.00 95.56 377 ARG A N 1
ATOM 2903 C CA . ARG A 1 377 ? 13.059 -18.395 -9.456 1.00 95.56 377 ARG A CA 1
ATOM 2904 C C . ARG A 1 377 ? 13.297 -17.000 -8.921 1.00 95.56 377 ARG A C 1
ATOM 2906 O O . ARG A 1 377 ? 14.449 -16.565 -8.865 1.00 95.56 377 ARG A O 1
ATOM 2913 N N . ASP A 1 378 ? 12.224 -16.338 -8.510 1.00 93.88 378 ASP A N 1
ATOM 2914 C CA . ASP A 1 378 ? 12.329 -15.092 -7.761 1.00 93.88 378 ASP A CA 1
ATOM 2915 C C . ASP A 1 378 ? 13.009 -15.321 -6.392 1.00 93.88 378 ASP A C 1
ATOM 2917 O O . ASP A 1 378 ? 13.192 -16.454 -5.926 1.00 93.88 378 ASP A O 1
ATOM 2921 N N . GLY A 1 379 ? 13.449 -14.237 -5.760 1.00 90.50 379 GLY A N 1
ATOM 2922 C CA . GLY A 1 379 ? 14.166 -14.280 -4.489 1.00 90.50 379 GLY A CA 1
ATOM 2923 C C . GLY A 1 379 ? 13.275 -14.362 -3.251 1.00 90.50 379 GLY A C 1
ATOM 2924 O O . GLY A 1 379 ? 13.779 -14.743 -2.196 1.00 90.50 379 GLY A O 1
ATOM 2925 N N . GLU A 1 380 ? 11.992 -14.020 -3.354 1.00 88.44 380 GLU A N 1
ATOM 2926 C CA . GLU A 1 380 ? 11.067 -13.908 -2.222 1.00 88.44 380 GLU A CA 1
ATOM 2927 C C . GLU A 1 380 ? 10.313 -15.221 -1.962 1.00 88.44 380 GLU A C 1
ATOM 2929 O O . GLU A 1 380 ? 10.367 -15.780 -0.868 1.00 88.44 380 GLU A O 1
ATOM 2934 N N . TYR A 1 381 ? 9.654 -15.753 -2.987 1.00 89.75 381 TYR A N 1
ATOM 2935 C CA . TYR A 1 381 ? 8.814 -16.949 -2.938 1.00 89.75 381 TYR A CA 1
ATOM 2936 C C . TYR A 1 381 ? 9.494 -18.174 -3.538 1.00 89.75 381 TYR A C 1
ATOM 2938 O O . TYR A 1 381 ? 8.930 -19.270 -3.499 1.00 89.75 381 TYR A O 1
ATOM 2946 N N . ARG A 1 382 ? 10.686 -18.004 -4.127 1.00 94.12 382 ARG A N 1
ATOM 2947 C CA . ARG A 1 382 ? 11.376 -19.048 -4.904 1.00 94.12 382 ARG A CA 1
ATOM 2948 C C . ARG A 1 382 ? 10.478 -19.638 -5.996 1.00 94.12 382 ARG A C 1
ATOM 2950 O O . ARG A 1 382 ? 10.598 -20.823 -6.317 1.00 94.12 382 ARG A O 1
ATOM 2957 N N . SER A 1 383 ? 9.575 -18.820 -6.523 1.00 95.56 383 SER A N 1
ATOM 2958 C CA . SER A 1 383 ? 8.528 -19.219 -7.450 1.00 95.56 383 SER A CA 1
ATOM 2959 C C . SER A 1 383 ? 8.963 -18.927 -8.880 1.00 95.56 383 SER A C 1
ATOM 2961 O O . SER A 1 383 ? 9.727 -18.000 -9.137 1.00 95.56 383 SER A O 1
ATOM 2963 N N . THR A 1 384 ? 8.518 -19.770 -9.804 1.00 97.06 384 THR A N 1
ATOM 2964 C CA . THR A 1 384 ? 8.746 -19.607 -11.243 1.00 97.06 384 THR A CA 1
ATOM 2965 C C . THR A 1 384 ? 7.733 -18.631 -11.852 1.00 97.06 384 THR A C 1
ATOM 2967 O O . THR A 1 384 ? 6.698 -18.340 -11.237 1.00 97.06 384 THR A O 1
ATOM 2970 N N . PRO A 1 385 ? 7.925 -18.177 -13.103 1.00 97.25 385 PRO A N 1
ATOM 2971 C CA . PRO A 1 385 ? 6.893 -17.427 -13.808 1.00 97.25 385 PRO A CA 1
ATOM 2972 C C . PRO A 1 385 ? 5.561 -18.187 -13.923 1.00 97.25 385 PRO A C 1
ATOM 2974 O O . PRO A 1 385 ? 4.495 -17.572 -13.899 1.00 97.25 385 PRO A O 1
ATOM 2977 N N . LEU A 1 386 ? 5.586 -19.525 -14.007 1.00 97.94 386 LEU A N 1
ATOM 2978 C CA . LEU A 1 386 ? 4.362 -20.330 -14.023 1.00 97.94 386 LEU A CA 1
ATOM 2979 C C . LEU A 1 386 ? 3.641 -20.299 -12.666 1.00 97.94 386 LEU A C 1
ATOM 2981 O O . LEU A 1 386 ? 2.416 -20.154 -12.626 1.00 97.94 386 LEU A O 1
ATOM 2985 N N . ASP A 1 387 ? 4.386 -20.373 -11.564 1.00 97.31 387 ASP A N 1
ATOM 2986 C CA . ASP A 1 387 ? 3.836 -20.247 -10.210 1.00 97.31 387 ASP A CA 1
ATOM 2987 C C . ASP A 1 387 ? 3.177 -18.876 -10.004 1.00 97.31 387 ASP A C 1
ATOM 2989 O O . ASP A 1 387 ? 2.055 -18.791 -9.499 1.00 97.31 387 ASP A O 1
ATOM 2993 N N . TRP A 1 388 ? 3.815 -17.803 -10.487 1.00 96.12 388 TRP A N 1
ATOM 2994 C CA . TRP A 1 388 ? 3.241 -16.455 -10.486 1.00 96.12 388 TRP A CA 1
ATOM 2995 C C . TRP A 1 388 ? 1.947 -16.389 -11.301 1.00 96.12 388 TRP A C 1
ATOM 2997 O O . TRP A 1 388 ? 0.961 -15.806 -10.852 1.00 96.12 388 TRP A O 1
ATOM 3007 N N . ALA A 1 389 ? 1.890 -17.038 -12.468 1.00 97.06 389 ALA A N 1
ATOM 3008 C CA . ALA A 1 389 ? 0.666 -17.086 -13.267 1.00 97.06 389 ALA A CA 1
ATOM 3009 C C . ALA A 1 389 ? -0.494 -17.744 -12.501 1.00 97.06 389 ALA A C 1
ATOM 3011 O O . ALA A 1 389 ? -1.644 -17.320 -12.633 1.00 97.06 389 ALA A O 1
ATOM 3012 N N . HIS A 1 390 ? -0.211 -18.756 -11.679 1.00 94.69 390 HIS A N 1
ATOM 3013 C CA . HIS A 1 390 ? -1.207 -19.384 -10.816 1.00 94.69 390 HIS A CA 1
ATOM 3014 C C . HIS A 1 390 ? -1.602 -18.489 -9.636 1.00 94.69 390 HIS A C 1
ATOM 3016 O O . HIS A 1 390 ? -2.797 -18.280 -9.413 1.00 94.69 390 HIS A O 1
ATOM 3022 N N . ALA A 1 391 ? -0.627 -17.915 -8.932 1.00 91.19 391 ALA A N 1
ATOM 3023 C CA . ALA A 1 391 ? -0.859 -17.039 -7.785 1.00 91.19 391 ALA A CA 1
ATOM 3024 C C . ALA A 1 391 ? -1.647 -15.772 -8.162 1.00 91.19 391 ALA A C 1
ATOM 3026 O O . ALA A 1 391 ? -2.589 -15.390 -7.468 1.00 91.19 391 ALA A O 1
ATOM 3027 N N . CYS A 1 392 ? -1.328 -15.168 -9.308 1.00 90.81 392 CYS A N 1
ATOM 3028 C CA . CYS A 1 392 ? -1.994 -13.976 -9.835 1.00 90.81 392 CYS A CA 1
ATOM 3029 C C . CYS A 1 392 ? -3.280 -14.290 -10.627 1.00 90.81 392 CYS A C 1
ATOM 3031 O O . CYS A 1 392 ? -3.853 -13.385 -11.239 1.00 90.81 392 CYS A O 1
ATOM 3033 N N . ASN A 1 393 ? -3.729 -15.554 -10.652 1.00 92.50 393 ASN A N 1
ATOM 3034 C CA . ASN A 1 393 ? -4.921 -16.017 -11.370 1.00 92.50 393 ASN A CA 1
ATOM 3035 C C . ASN A 1 393 ? -4.940 -15.612 -12.864 1.00 92.50 393 ASN A C 1
ATOM 3037 O O . ASN A 1 393 ? -5.895 -15.012 -13.363 1.00 92.50 393 ASN A O 1
ATOM 3041 N N . LYS A 1 394 ? -3.862 -15.935 -13.590 1.00 96.06 394 LYS A N 1
ATOM 3042 C CA . LYS A 1 394 ? -3.648 -15.633 -15.017 1.00 96.06 394 LYS A CA 1
ATOM 3043 C C . LYS A 1 394 ? -3.670 -16.918 -15.868 1.00 96.06 394 LYS A C 1
ATOM 3045 O O . LYS A 1 394 ? -2.634 -17.323 -16.402 1.00 96.06 394 LYS A O 1
ATOM 3050 N N . PRO A 1 395 ? -4.833 -17.576 -16.053 1.00 96.44 395 PRO A N 1
ATOM 3051 C CA . PRO A 1 395 ? -4.913 -18.895 -16.693 1.00 96.44 395 PRO A CA 1
ATOM 3052 C C . PRO A 1 395 ? -4.389 -18.913 -18.137 1.00 96.44 395 PRO A C 1
ATOM 3054 O O . PRO A 1 395 ? -3.745 -19.875 -18.554 1.00 96.44 395 PRO A O 1
ATOM 3057 N N . THR A 1 396 ? -4.611 -17.837 -18.898 1.00 97.56 396 THR A N 1
ATOM 3058 C CA . THR A 1 396 ? -4.110 -17.720 -20.276 1.00 97.56 396 THR A CA 1
ATOM 3059 C C . THR A 1 396 ? -2.585 -17.675 -20.325 1.00 97.56 396 THR A C 1
ATOM 3061 O O . THR A 1 396 ? -1.989 -18.349 -21.161 1.00 97.56 396 THR A O 1
ATOM 3064 N N . ILE A 1 397 ? -1.947 -16.932 -19.414 1.00 98.25 397 ILE A N 1
ATOM 3065 C CA . ILE A 1 397 ? -0.483 -16.833 -19.344 1.00 98.25 397 ILE A CA 1
ATOM 3066 C C . ILE A 1 397 ? 0.122 -18.146 -18.849 1.00 98.25 397 ILE A C 1
ATOM 3068 O O . ILE A 1 397 ? 1.078 -18.627 -19.448 1.00 98.25 397 ILE A O 1
ATOM 3072 N N . ALA A 1 398 ? -0.491 -18.785 -17.847 1.00 97.94 398 ALA A N 1
ATOM 3073 C CA . ALA A 1 398 ? -0.063 -20.102 -17.375 1.00 97.94 398 ALA A CA 1
ATOM 3074 C C . ALA A 1 398 ? -0.035 -21.135 -18.517 1.00 97.94 398 ALA A C 1
ATOM 3076 O O . ALA A 1 398 ? 0.909 -21.915 -18.639 1.00 97.94 398 ALA A O 1
ATOM 3077 N N . ARG A 1 399 ? -1.045 -21.113 -19.402 1.00 97.88 399 ARG A N 1
ATOM 3078 C CA . ARG A 1 399 ? -1.072 -21.968 -20.597 1.00 97.88 399 ARG A CA 1
ATOM 3079 C C . ARG A 1 399 ? 0.074 -21.649 -21.560 1.00 97.88 399 ARG A C 1
ATOM 3081 O O . ARG A 1 399 ? 0.686 -22.586 -22.059 1.00 97.88 399 ARG A O 1
ATOM 3088 N N . ILE A 1 400 ? 0.349 -20.369 -21.822 1.00 98.12 400 ILE A N 1
ATOM 3089 C CA . ILE A 1 400 ? 1.436 -19.935 -22.718 1.00 98.12 400 ILE A CA 1
ATOM 3090 C C . ILE A 1 400 ? 2.793 -20.427 -22.195 1.00 98.12 400 ILE A C 1
ATOM 3092 O O . ILE A 1 400 ? 3.527 -21.075 -22.935 1.00 98.12 400 ILE A O 1
ATOM 3096 N N . ILE A 1 401 ? 3.092 -20.186 -20.914 1.00 98.00 401 ILE A N 1
ATOM 3097 C CA . ILE A 1 401 ? 4.365 -20.582 -20.293 1.00 98.00 401 ILE A CA 1
ATOM 3098 C C . ILE A 1 401 ? 4.533 -22.106 -20.323 1.00 98.00 401 ILE A C 1
ATOM 3100 O O . ILE A 1 401 ? 5.579 -22.602 -20.737 1.00 98.00 401 ILE A O 1
ATOM 3104 N N . ARG A 1 402 ? 3.483 -22.862 -19.976 1.00 97.94 402 ARG A N 1
ATOM 3105 C CA . ARG A 1 402 ? 3.512 -24.333 -20.015 1.00 97.94 402 ARG A CA 1
ATOM 3106 C C . ARG A 1 402 ? 3.726 -24.881 -21.426 1.00 97.94 402 ARG A C 1
ATOM 3108 O O . ARG A 1 402 ? 4.466 -25.841 -21.604 1.00 97.94 402 ARG A O 1
ATOM 3115 N N . GLN A 1 403 ? 3.087 -24.285 -22.433 1.00 97.44 403 GLN A N 1
ATOM 3116 C CA . GLN A 1 403 ? 3.269 -24.683 -23.835 1.00 97.44 403 GLN A CA 1
ATOM 3117 C C . GLN A 1 403 ? 4.689 -24.406 -24.341 1.00 97.44 403 GLN A C 1
ATOM 3119 O O . GLN A 1 403 ? 5.172 -25.140 -25.197 1.00 97.44 403 GLN A O 1
ATOM 3124 N N . ALA A 1 404 ? 5.359 -23.394 -23.790 1.00 96.69 404 ALA A N 1
ATOM 3125 C CA . ALA A 1 404 ? 6.755 -23.083 -24.077 1.00 96.69 404 ALA A CA 1
ATOM 3126 C C . ALA A 1 404 ? 7.761 -23.963 -23.306 1.00 96.69 404 ALA A C 1
ATOM 3128 O O . ALA A 1 404 ? 8.963 -23.809 -23.494 1.00 96.69 404 ALA A O 1
ATOM 3129 N N . GLY A 1 405 ? 7.290 -24.887 -22.458 1.00 95.88 405 GLY A N 1
ATOM 3130 C CA . GLY A 1 405 ? 8.133 -25.796 -21.675 1.00 95.88 405 GLY A CA 1
ATOM 3131 C C . GLY A 1 405 ? 8.440 -25.329 -20.250 1.00 95.88 405 GLY A C 1
ATOM 3132 O O . GLY A 1 405 ? 9.152 -26.030 -19.539 1.00 95.88 405 GLY A O 1
ATOM 3133 N N . GLY A 1 406 ? 7.887 -24.195 -19.805 1.00 93.75 406 GLY A N 1
ATOM 3134 C CA . GLY A 1 406 ? 8.000 -23.753 -18.415 1.00 93.75 406 GLY A CA 1
ATOM 3135 C C . GLY A 1 406 ? 7.242 -24.679 -17.462 1.00 93.75 406 GLY A C 1
ATOM 3136 O O . GLY A 1 406 ? 6.144 -25.153 -17.781 1.00 93.75 406 GLY A O 1
ATOM 3137 N N . SER A 1 407 ? 7.823 -24.930 -16.290 1.00 89.25 407 SER A N 1
ATOM 3138 C CA . SER A 1 407 ? 7.308 -25.865 -15.281 1.00 89.25 407 SER A CA 1
ATOM 3139 C C . SER A 1 407 ? 7.486 -25.348 -13.872 1.00 89.25 407 SER A C 1
ATOM 3141 O O . SER A 1 407 ? 8.603 -24.828 -13.626 1.00 89.25 407 SER A O 1
#

pLDDT: mean 92.0, std 6.86, range [50.91, 98.44]

Foldseek 3Di:
DDPVLLVLVLVLVVLVQLCLQPLANDSPDDGLQWDDDPQWIWGCRQQEIETEFHPPDDPVNRVVRVVVHLVSVLVDHHQKYKYKYSADDLVNVLLCVLFLWAWDFKWFKKKDFLVDDFDAQPFDKDFDDPVNLVVCLPAQWPPDDNSSSVSLVSHCVNDPQWTKMFTDDVPDTFWIWIWGHDPLEIEIDRTTGHPVCPPPCRSVSRVSVSSVVSVVVNRRMYMYIDGPVCPVVVVVRVMDTDHIMIMIMDGSVSSNPTDDPLSSVLSSCLLVLVLVVVPDDDQDCAGSNQFHSLQSNLVSLNQNSLVSVVVVVDQRQLVSCVSSVVPVVSLVSLLPPCNQQDQTGPQSDGPLLVCLLVLVQVSNVSNLVSPRDQCQATNHPRDGSLRSNVVSVPVVSNVVSVVSVRD